Protein AF-0000000066037400 (afdb_homodimer)

Foldseek 3Di:
DAEEEEEFAPPLCLLLLVQLLLLLVLVVVFAEEEEELDQVQCSCLQFALHHADAQVNCCVVPNLVGDAPVRAWDAGHSRYIYGYLHAPDPPPDDSLVSSVVRVVSCVVNCVCVVSVGPYYYYYAYQQDCDHNSLVCLQVVVHQEYEYEAELALSGLVSVLVVLVSNLVSVVVDRYFYLAYEYEQPDPDHDVVLVVLSQVQFVYYYLAYQHDDVLSVVSVVSSHRSCVSPVPDPNSVRSSSSSVSSSPGPDGDSTRRDDPVRSVVSNVVVVVVVVVVVD/DAEEEEEFAPPLCLLLLVQLLLLLVLVVVFAEEEEELDQVQCSCLQFALHHADAQVNCCVVPNLVGDAPVRAWDAGHSRYIYGYQHAPDPPPDDSLVSSVVRVVSCVVNCVCVVSVGPYYYYYAYQQDCDHNSLVCLQVVVHQEYEYEAELDLSGLVSVLVVLVSNLVSVVVDRYFYLAYEYEQPDPDHDVVLVVLSQVQFVYYYLAYQHDDVLSVVSVVSSHRSCVSPVPDPNSVRSSSSSVSSSPGPDGHSTRRDDPVRSVVSNVVVVVVVVVVVD

Structure (mmCIF, N/CA/C/O backbone):
data_AF-0000000066037400-model_v1
#
loop_
_entity.id
_entity.type
_entity.pdbx_description
1 polymer 'Nitrogenase iron protein'
#
loop_
_atom_site.group_PDB
_atom_site.id
_atom_site.type_symbol
_atom_site.label_atom_id
_atom_site.label_alt_id
_atom_site.label_comp_id
_atom_site.label_asym_id
_atom_site.label_entity_id
_atom_site.label_seq_id
_atom_site.pdbx_PDB_ins_code
_atom_site.Cartn_x
_atom_site.Cartn_y
_atom_site.Cartn_z
_atom_site.occupancy
_atom_site.B_iso_or_equiv
_atom_site.auth_seq_id
_atom_site.auth_comp_id
_atom_site.auth_asym_id
_atom_site.auth_atom_id
_atom_site.pdbx_PDB_model_num
ATOM 1 N N . MET A 1 1 ? -11.914 22 20.422 1 89.69 1 MET A N 1
ATOM 2 C CA . MET A 1 1 ? -10.852 21.344 19.656 1 89.69 1 MET A CA 1
ATOM 3 C C . MET A 1 1 ? -11.422 20.25 18.766 1 89.69 1 MET A C 1
ATOM 5 O O . MET A 1 1 ? -12.07 19.328 19.25 1 89.69 1 MET A O 1
ATOM 9 N N . ARG A 1 2 ? -11.375 20.547 17.484 1 93.12 2 ARG A N 1
ATOM 10 C CA . ARG A 1 2 ? -11.828 19.594 16.484 1 93.12 2 ARG A CA 1
ATOM 11 C C . ARG A 1 2 ? -10.719 18.609 16.109 1 93.12 2 ARG A C 1
ATOM 13 O O . ARG A 1 2 ? -9.625 19.016 15.719 1 93.12 2 ARG A O 1
ATOM 20 N N . LYS A 1 3 ? -10.945 17.219 16.312 1 94.12 3 LYS A N 1
ATOM 21 C CA . LYS A 1 3 ? -9.961 16.203 15.945 1 94.12 3 LYS A CA 1
ATOM 22 C C . LYS A 1 3 ? -10.523 15.258 14.883 1 94.12 3 LYS A C 1
ATOM 24 O O . LYS A 1 3 ? -11.688 14.859 14.953 1 94.12 3 LYS A O 1
ATOM 29 N N . PHE A 1 4 ? -9.719 15.016 13.883 1 95 4 PHE A N 1
ATOM 30 C CA . PHE A 1 4 ? -10.156 13.984 12.953 1 95 4 PHE A CA 1
ATOM 31 C C . PHE A 1 4 ? -8.953 13.266 12.344 1 95 4 PHE A C 1
ATOM 33 O O . PHE A 1 4 ? -7.852 13.812 12.305 1 95 4 PHE A O 1
ATOM 40 N N . CYS A 1 5 ? -9.141 11.992 11.906 1 95.06 5 CYS A N 1
ATOM 41 C CA . CYS A 1 5 ? -8.133 11.141 11.273 1 95.06 5 CYS A CA 1
ATOM 42 C C . CYS A 1 5 ? -8.367 11.055 9.773 1 95.06 5 CYS A C 1
ATOM 44 O O . CYS A 1 5 ? -9.508 10.969 9.32 1 95.06 5 CYS A O 1
ATOM 46 N N . ILE A 1 6 ? -7.301 11.117 9.07 1 96.56 6 ILE A N 1
ATOM 47 C CA . ILE A 1 6 ? -7.328 10.875 7.633 1 96.56 6 ILE A CA 1
ATOM 48 C C . ILE A 1 6 ? -6.617 9.562 7.309 1 96.56 6 ILE A C 1
ATOM 50 O O . ILE A 1 6 ? -5.418 9.422 7.57 1 96.56 6 ILE A O 1
ATOM 54 N N . TYR A 1 7 ? -7.363 8.609 6.738 1 94.44 7 TYR A N 1
ATOM 55 C CA . TYR A 1 7 ? -6.836 7.312 6.336 1 94.44 7 TYR A CA 1
ATOM 56 C C . TYR A 1 7 ? -6.805 7.18 4.82 1 94.44 7 TYR A C 1
ATOM 58 O O . TYR A 1 7 ? -7.461 7.949 4.109 1 94.44 7 TYR A O 1
ATOM 66 N N . GLY A 1 8 ? -6.129 6.238 4.395 1 92.44 8 GLY A N 1
ATOM 67 C CA . GLY A 1 8 ? -6.055 5.906 2.98 1 92.44 8 GLY A CA 1
ATOM 68 C C . GLY A 1 8 ? -4.863 5.031 2.637 1 92.44 8 GLY A C 1
ATOM 69 O O . GLY A 1 8 ? -3.908 4.941 3.412 1 92.44 8 GLY A O 1
ATOM 70 N N . LYS A 1 9 ? -5.012 4.492 1.434 1 88.81 9 LYS A N 1
ATOM 71 C CA . LYS A 1 9 ? -3.904 3.672 0.945 1 88.81 9 LYS A CA 1
ATOM 72 C C . LYS A 1 9 ? -2.633 4.5 0.792 1 88.81 9 LYS A C 1
ATOM 74 O O . LYS A 1 9 ? -2.697 5.715 0.588 1 88.81 9 LYS A O 1
ATOM 79 N N . GLY A 1 10 ? -1.449 3.828 0.938 1 85.12 10 GLY A N 1
ATOM 80 C CA . GLY A 1 10 ? -0.196 4.523 0.701 1 85.12 10 GLY A CA 1
ATOM 81 C C . GLY A 1 10 ? -0.081 5.086 -0.705 1 85.12 10 GLY A C 1
ATOM 82 O O . GLY A 1 10 ? -0.42 4.406 -1.677 1 85.12 10 GLY A O 1
ATOM 83 N N . GLY A 1 11 ? 0.339 6.332 -0.817 1 83.94 11 GLY A N 1
ATOM 84 C CA . GLY A 1 11 ? 0.611 6.953 -2.104 1 83.94 11 GLY A CA 1
ATOM 85 C C . GLY A 1 11 ? -0.635 7.484 -2.785 1 83.94 11 GLY A C 1
ATOM 86 O O . GLY A 1 11 ? -0.588 7.887 -3.949 1 83.94 11 GLY A O 1
ATOM 87 N N . ILE A 1 12 ? -1.713 7.625 -2.115 1 88.69 12 ILE A N 1
ATOM 88 C CA . ILE A 1 12 ? -2.984 7.98 -2.738 1 88.69 12 ILE A CA 1
ATOM 89 C C . ILE A 1 12 ? -3.195 9.492 -2.664 1 88.69 12 ILE A C 1
ATOM 91 O O . ILE A 1 12 ? -4.152 10.016 -3.234 1 88.69 12 ILE A O 1
ATOM 95 N N . GLY A 1 13 ? -2.361 10.219 -1.893 1 90.88 13 GLY A N 1
ATOM 96 C CA . GLY A 1 13 ? -2.479 11.664 -1.777 1 90.88 13 GLY A CA 1
ATOM 97 C C . GLY A 1 13 ? -2.975 12.117 -0.417 1 90.88 13 GLY A C 1
ATOM 98 O O . GLY A 1 13 ? -3.471 13.234 -0.27 1 90.88 13 GLY A O 1
ATOM 99 N N . LYS A 1 14 ? -2.908 11.328 0.577 1 94.19 14 LYS A N 1
ATOM 100 C CA . LYS A 1 14 ? -3.357 11.664 1.926 1 94.19 14 LYS A CA 1
ATOM 101 C C . LYS A 1 14 ? -2.609 12.875 2.471 1 94.19 14 LYS A C 1
ATOM 103 O O . LYS A 1 14 ? -3.227 13.852 2.9 1 94.19 14 LYS A O 1
ATOM 108 N N . SER A 1 15 ? -1.272 12.789 2.424 1 95.75 15 SER A N 1
ATOM 109 C CA . SER A 1 15 ? -0.457 13.844 3.008 1 95.75 15 SER A CA 1
ATOM 110 C C . SER A 1 15 ? -0.645 15.164 2.26 1 95.75 15 SER A C 1
ATOM 112 O O . SER A 1 15 ? -0.615 16.234 2.865 1 95.75 15 SER A O 1
ATOM 114 N N . THR A 1 16 ? -0.806 15.047 0.949 1 95.12 16 THR A N 1
ATOM 115 C CA . THR A 1 16 ? -1.077 16.234 0.157 1 95.12 16 THR A CA 1
ATOM 116 C C . THR A 1 16 ? -2.379 16.906 0.603 1 95.12 16 THR A C 1
ATOM 118 O O . THR A 1 16 ? -2.424 18.109 0.812 1 95.12 16 THR A O 1
ATOM 121 N N . ASN A 1 17 ? -3.402 16.078 0.767 1 97.62 17 ASN A N 1
ATOM 122 C CA . ASN A 1 17 ? -4.684 16.609 1.224 1 97.62 17 ASN A CA 1
ATOM 123 C C . ASN A 1 17 ? -4.586 17.172 2.637 1 97.62 17 ASN A C 1
ATOM 125 O O . ASN A 1 17 ? -5.094 18.266 2.91 1 97.62 17 ASN A O 1
ATOM 129 N N . VAL A 1 18 ? -3.91 16.484 3.494 1 98.31 18 VAL A N 1
ATOM 130 C CA . VAL A 1 18 ? -3.766 16.891 4.887 1 98.31 18 VAL A CA 1
ATOM 131 C C . VAL A 1 18 ? -3.029 18.219 4.965 1 98.31 18 VAL A C 1
ATOM 133 O O . VAL A 1 18 ? -3.479 19.141 5.645 1 98.31 18 VAL A O 1
ATOM 136 N N . GLY A 1 19 ? -1.911 18.312 4.27 1 98.5 19 GLY A N 1
ATOM 137 C CA . GLY A 1 19 ? -1.144 19.547 4.273 1 98.5 19 GLY A CA 1
ATOM 138 C C . GLY A 1 19 ? -1.938 20.75 3.789 1 98.5 19 GLY A C 1
ATOM 139 O O . GLY A 1 19 ? -1.912 21.812 4.414 1 98.5 19 GLY A O 1
ATOM 140 N N . ASN A 1 20 ? -2.629 20.547 2.691 1 98.75 20 ASN A N 1
ATOM 141 C CA . ASN A 1 20 ? -3.381 21.656 2.113 1 98.75 20 ASN A CA 1
ATOM 142 C C . ASN A 1 20 ? -4.594 22.016 2.969 1 98.75 20 ASN A C 1
ATOM 144 O O . ASN A 1 20 ? -4.938 23.203 3.1 1 98.75 20 ASN A O 1
ATOM 148 N N . MET A 1 21 ? -5.27 21.062 3.572 1 98.69 21 MET A N 1
ATOM 149 C CA . MET A 1 21 ? -6.383 21.344 4.477 1 98.69 21 MET A CA 1
ATOM 150 C C . MET A 1 21 ? -5.902 22.109 5.703 1 98.69 21 MET A C 1
ATOM 152 O O . MET A 1 21 ? -6.543 23.062 6.129 1 98.69 21 MET A O 1
ATOM 156 N N . ALA A 1 22 ? -4.766 21.672 6.246 1 98.81 22 ALA A N 1
ATOM 157 C CA . ALA A 1 22 ? -4.195 22.359 7.402 1 98.81 22 ALA A CA 1
ATOM 158 C C . ALA A 1 22 ? -3.865 23.812 7.078 1 98.81 22 ALA A C 1
ATOM 160 O O . ALA A 1 22 ? -4.195 24.719 7.848 1 98.81 22 ALA A O 1
ATOM 161 N N . ALA A 1 23 ? -3.242 24 5.906 1 98.88 23 ALA A N 1
ATOM 162 C CA . ALA A 1 23 ? -2.896 25.344 5.465 1 98.88 23 ALA A CA 1
ATOM 163 C C . ALA A 1 23 ? -4.148 26.203 5.281 1 98.88 23 ALA A C 1
ATOM 165 O O . ALA A 1 23 ? -4.168 27.375 5.66 1 98.88 23 ALA A O 1
ATOM 166 N N . ALA A 1 24 ? -5.176 25.609 4.723 1 98.81 24 ALA A N 1
ATOM 167 C CA . ALA A 1 24 ? -6.426 26.328 4.484 1 98.81 24 ALA A CA 1
ATOM 168 C C . ALA A 1 24 ? -7.086 26.734 5.797 1 98.81 24 ALA A C 1
ATOM 170 O O . ALA A 1 24 ? -7.555 27.859 5.938 1 98.81 24 ALA A O 1
ATOM 171 N N . LEU A 1 25 ? -7.125 25.859 6.73 1 98.75 25 LEU A N 1
ATOM 172 C CA . LEU A 1 25 ? -7.73 26.141 8.031 1 98.75 25 LEU A CA 1
ATOM 173 C C . LEU A 1 25 ? -6.922 27.203 8.781 1 98.75 25 LEU A C 1
ATOM 175 O O . LEU A 1 25 ? -7.496 28.078 9.438 1 98.75 25 LEU A O 1
ATOM 179 N N . ALA A 1 26 ? -5.609 27.109 8.648 1 98.69 26 ALA A N 1
ATOM 180 C CA . ALA A 1 26 ? -4.754 28.125 9.258 1 98.69 26 ALA A CA 1
ATOM 181 C C . ALA A 1 26 ? -5.004 29.5 8.648 1 98.69 26 ALA A C 1
ATOM 183 O O . ALA A 1 26 ? -5.047 30.5 9.359 1 98.69 26 ALA A O 1
ATOM 184 N N . GLU A 1 27 ? -5.125 29.469 7.332 1 98.19 27 GLU A N 1
ATOM 185 C CA . GLU A 1 27 ? -5.449 30.703 6.625 1 98.19 27 GLU A CA 1
ATOM 186 C C . GLU A 1 27 ? -6.754 31.297 7.145 1 98.19 27 GLU A C 1
ATOM 188 O O . GLU A 1 27 ? -6.906 32.531 7.18 1 98.19 27 GLU A O 1
ATOM 193 N N . ASP A 1 28 ? -7.625 30.5 7.598 1 97.31 28 ASP A N 1
ATOM 194 C CA . ASP A 1 28 ? -8.922 30.922 8.117 1 97.31 28 ASP A CA 1
ATOM 195 C C . ASP A 1 28 ? -8.836 31.25 9.609 1 97.31 28 ASP A C 1
ATOM 197 O O . ASP A 1 28 ? -9.867 31.375 10.281 1 97.31 28 ASP A O 1
ATOM 201 N N . GLY A 1 29 ? -7.66 31.234 10.188 1 97.69 29 GLY A N 1
ATOM 202 C CA . GLY A 1 29 ? -7.434 31.719 11.539 1 97.69 29 GLY A CA 1
ATOM 203 C C . GLY A 1 29 ? -7.449 30.609 12.586 1 97.69 29 GLY A C 1
ATOM 204 O O . GLY A 1 29 ? -7.395 30.891 13.781 1 97.69 29 GLY A O 1
ATOM 205 N N . LYS A 1 30 ? -7.512 29.391 12.172 1 98.44 30 LYS A N 1
ATOM 206 C CA . LYS A 1 30 ? -7.52 28.297 13.125 1 98.44 30 LYS A CA 1
ATOM 207 C C . LYS A 1 30 ? -6.098 27.922 13.547 1 98.44 30 LYS A C 1
ATOM 209 O O . LYS A 1 30 ? -5.18 27.922 12.727 1 98.44 30 LYS A O 1
ATOM 214 N N . LYS A 1 31 ? -5.969 27.656 14.812 1 98.62 31 LYS A N 1
ATOM 215 C CA . LYS A 1 31 ? -4.738 27.031 15.289 1 98.62 31 LYS A CA 1
ATOM 216 C C . LYS A 1 31 ? -4.75 25.531 15.008 1 98.62 31 LYS A C 1
ATOM 218 O O . LYS A 1 31 ? -5.5 24.781 15.633 1 98.62 31 LYS A O 1
ATOM 223 N N . VAL A 1 32 ? -3.826 25.094 14.055 1 98.69 32 VAL A N 1
ATOM 224 C CA . VAL A 1 32 ? -3.906 23.719 13.555 1 98.69 32 VAL A CA 1
ATOM 225 C C . VAL A 1 32 ? -2.666 22.938 13.984 1 98.69 32 VAL A C 1
ATOM 227 O O . VAL A 1 32 ? -1.55 23.469 13.938 1 98.69 32 VAL A O 1
ATOM 230 N N . LEU A 1 33 ? -2.846 21.719 14.461 1 98.56 33 LEU A N 1
ATOM 231 C CA . LEU A 1 33 ? -1.784 20.734 14.703 1 98.56 33 LEU A CA 1
ATOM 232 C C . LEU A 1 33 ? -1.937 19.531 13.789 1 98.56 33 LEU A C 1
ATOM 234 O O . LEU A 1 33 ? -2.998 18.906 13.75 1 98.56 33 LEU A O 1
ATOM 238 N N . VAL A 1 34 ? -0.917 19.25 13 1 98.5 34 VAL A N 1
ATOM 239 C CA . VAL A 1 34 ? -0.883 18.062 12.164 1 98.5 34 VAL A CA 1
ATOM 240 C C . VAL A 1 34 ? 0.055 17.016 12.773 1 98.5 34 VAL A C 1
ATOM 242 O O . VAL A 1 34 ? 1.208 17.328 13.086 1 98.5 34 VAL A O 1
ATOM 245 N N . VAL A 1 35 ? -0.441 15.836 12.961 1 97.06 35 VAL A N 1
ATOM 246 C CA . VAL A 1 35 ? 0.357 14.719 13.445 1 97.06 35 VAL A CA 1
ATOM 247 C C . VAL A 1 35 ? 0.458 13.648 12.352 1 97.06 35 VAL A C 1
ATOM 249 O O . VAL A 1 35 ? -0.505 12.93 12.094 1 97.06 35 VAL A O 1
ATOM 252 N N . GLY A 1 36 ? 1.662 13.594 11.742 1 95.81 36 GLY A N 1
ATOM 253 C CA . GLY A 1 36 ? 1.919 12.539 10.773 1 95.81 36 GLY A CA 1
ATOM 254 C C . GLY A 1 36 ? 2.234 11.203 11.422 1 95.81 36 GLY A C 1
ATOM 255 O O . GLY A 1 36 ? 3.168 11.094 12.219 1 95.81 36 GLY A O 1
ATOM 256 N N . CYS A 1 37 ? 1.502 10.188 10.984 1 91.19 37 CYS A N 1
ATOM 257 C CA . CYS A 1 37 ? 1.67 8.867 11.586 1 91.19 37 CYS A CA 1
ATOM 258 C C . CYS A 1 37 ? 2.154 7.859 10.555 1 91.19 37 CYS A C 1
ATOM 260 O O . CYS A 1 37 ? 1.995 6.652 10.734 1 91.19 37 CYS A O 1
ATOM 262 N N . ASP A 1 38 ? 2.646 8.32 9.5 1 85.81 38 ASP A N 1
ATOM 263 C CA . ASP A 1 38 ? 3.291 7.477 8.492 1 85.81 38 ASP A CA 1
ATOM 264 C C . ASP A 1 38 ? 4.766 7.262 8.82 1 85.81 38 ASP A C 1
ATOM 266 O O . ASP A 1 38 ? 5.488 8.219 9.109 1 85.81 38 ASP A O 1
ATOM 270 N N . PRO A 1 39 ? 5.211 6.051 8.758 1 81.69 39 PRO A N 1
ATOM 271 C CA . PRO A 1 39 ? 6.609 5.754 9.078 1 81.69 39 PRO A CA 1
ATOM 272 C C . PRO A 1 39 ? 7.59 6.516 8.188 1 81.69 39 PRO A C 1
ATOM 274 O O . PRO A 1 39 ? 8.727 6.773 8.594 1 81.69 39 PRO A O 1
ATOM 277 N N . LYS A 1 40 ? 7.301 6.914 6.969 1 83.38 40 LYS A N 1
ATOM 278 C CA . LYS A 1 40 ? 8.156 7.676 6.062 1 83.38 40 LYS A CA 1
ATOM 279 C C . LYS A 1 40 ? 8.359 9.102 6.562 1 83.38 40 LYS A C 1
ATOM 281 O O . LYS A 1 40 ? 9.297 9.781 6.145 1 83.38 40 LYS A O 1
ATOM 286 N N . ALA A 1 41 ? 7.496 9.555 7.398 1 88.5 41 ALA A N 1
ATOM 287 C CA . ALA A 1 41 ? 7.598 10.875 8.023 1 88.5 41 ALA A CA 1
ATOM 288 C C . ALA A 1 41 ? 7.637 11.977 6.973 1 88.5 41 ALA A C 1
ATOM 290 O O . ALA A 1 41 ? 8.516 12.836 7 1 88.5 41 ALA A O 1
ATOM 291 N N . ASP A 1 42 ? 6.68 11.961 6.066 1 89.75 42 ASP A N 1
ATOM 292 C CA . ASP A 1 42 ? 6.648 12.992 5.035 1 89.75 42 ASP A CA 1
ATOM 293 C C . ASP A 1 42 ? 5.293 13.688 4.996 1 89.75 42 ASP A C 1
ATOM 295 O O . ASP A 1 42 ? 4.988 14.414 4.047 1 89.75 42 ASP A O 1
ATOM 299 N N . SER A 1 43 ? 4.477 13.539 6.02 1 95.62 43 SER A N 1
ATOM 300 C CA . SER A 1 43 ? 3.141 14.117 6.07 1 95.62 43 SER A CA 1
ATOM 301 C C . SER A 1 43 ? 3.201 15.641 6.113 1 95.62 43 SER A C 1
ATOM 303 O O . SER A 1 43 ? 2.324 16.312 5.57 1 95.62 43 SER A O 1
ATOM 305 N N . THR A 1 44 ? 4.246 16.188 6.762 1 98 44 THR A N 1
ATOM 306 C CA . THR A 1 44 ? 4.273 17.625 7.008 1 98 44 THR A CA 1
ATOM 307 C C . THR A 1 44 ? 5.32 18.312 6.129 1 98 44 THR A C 1
ATOM 309 O O . THR A 1 44 ? 5.625 19.484 6.316 1 98 44 THR A O 1
ATOM 312 N N . ARG A 1 45 ? 5.875 17.594 5.164 1 95.69 45 ARG A N 1
ATOM 313 C CA . ARG A 1 45 ? 6.984 18.094 4.355 1 95.69 45 ARG A CA 1
ATOM 314 C C . ARG A 1 45 ? 6.609 19.375 3.633 1 95.69 45 ARG A C 1
ATOM 316 O O . ARG A 1 45 ? 7.426 20.297 3.514 1 95.69 45 ARG A O 1
ATOM 323 N N . THR A 1 46 ? 5.398 19.453 3.143 1 97.25 46 THR A N 1
ATOM 324 C CA . THR A 1 46 ? 4.996 20.625 2.367 1 97.25 46 THR A CA 1
ATOM 325 C C . THR A 1 46 ? 4.68 21.797 3.285 1 97.25 46 THR A C 1
ATOM 327 O O . THR A 1 46 ? 4.684 22.953 2.848 1 97.25 46 THR A O 1
ATOM 330 N N . LEU A 1 47 ? 4.355 21.516 4.531 1 98.69 47 LEU A N 1
ATOM 331 C CA . LEU A 1 47 ? 4.129 22.578 5.504 1 98.69 47 LEU A CA 1
ATOM 332 C C . LEU A 1 47 ? 5.453 23.094 6.051 1 98.69 47 LEU A C 1
ATOM 334 O O . LEU A 1 47 ? 5.59 24.297 6.32 1 98.69 47 LEU A O 1
ATOM 338 N N . MET A 1 48 ? 6.434 22.219 6.125 1 98.31 48 MET A N 1
ATOM 339 C CA . MET A 1 48 ? 7.695 22.516 6.797 1 98.31 48 MET A CA 1
ATOM 340 C C . MET A 1 48 ? 8.781 22.859 5.781 1 98.31 48 MET A C 1
ATOM 342 O O . MET A 1 48 ? 9.883 23.266 6.156 1 98.31 48 MET A O 1
ATOM 346 N N . HIS A 1 49 ? 8.516 22.719 4.465 1 97 49 HIS A N 1
ATOM 347 C CA . HIS A 1 49 ? 9.461 22.922 3.371 1 97 49 HIS A CA 1
ATOM 348 C C . HIS A 1 49 ? 10.656 21.984 3.48 1 97 49 HIS A C 1
ATOM 350 O O . HIS A 1 49 ? 11.781 22.359 3.15 1 97 49 HIS A O 1
ATOM 356 N N . GLY A 1 50 ? 10.391 20.844 4.145 1 92.69 50 GLY A N 1
ATOM 357 C CA . GLY A 1 50 ? 11.43 19.859 4.348 1 92.69 50 GLY A CA 1
ATOM 358 C C . GLY A 1 50 ? 11.094 18.859 5.438 1 92.69 50 GLY A C 1
ATOM 359 O O . GLY A 1 50 ? 9.945 18.766 5.879 1 92.69 50 GLY A O 1
ATOM 360 N N . LYS A 1 51 ? 12.062 18.078 5.836 1 92.44 51 LYS A N 1
ATOM 361 C CA . LYS A 1 51 ? 11.859 17.047 6.855 1 92.44 51 LYS A CA 1
ATOM 362 C C . LYS A 1 51 ? 12.078 17.609 8.258 1 92.44 51 LYS A C 1
ATOM 364 O O . LYS A 1 51 ? 12.82 18.578 8.43 1 92.44 51 LYS A O 1
ATOM 369 N N . ILE A 1 52 ? 11.445 17.062 9.195 1 95 52 ILE A N 1
ATOM 370 C CA . ILE A 1 52 ? 11.641 17.422 10.594 1 95 52 ILE A CA 1
ATOM 371 C C . ILE A 1 52 ? 11.992 16.172 11.398 1 95 52 ILE A C 1
ATOM 373 O O . ILE A 1 52 ? 11.789 15.047 10.938 1 95 52 ILE A O 1
ATOM 377 N N . ASN A 1 53 ? 12.508 16.406 12.586 1 94.56 53 ASN A N 1
ATOM 378 C CA . ASN A 1 53 ? 12.773 15.273 13.477 1 94.56 53 ASN A CA 1
ATOM 379 C C . ASN A 1 53 ? 11.484 14.602 13.93 1 94.56 53 ASN A C 1
ATOM 381 O O . ASN A 1 53 ? 10.492 15.281 14.203 1 94.56 53 ASN A O 1
ATOM 385 N N . THR A 1 54 ? 11.602 13.281 14.016 1 95.69 54 THR A N 1
ATOM 386 C CA . THR A 1 54 ? 10.406 12.539 14.398 1 95.69 54 THR A CA 1
ATOM 387 C C . THR A 1 54 ? 10.391 12.273 15.898 1 95.69 54 THR A C 1
ATOM 389 O O . THR A 1 54 ? 11.43 12.352 16.562 1 95.69 54 THR A O 1
ATOM 392 N N . VAL A 1 55 ? 9.25 11.961 16.406 1 96 55 VAL A N 1
ATOM 393 C CA . VAL A 1 55 ? 9.086 11.617 17.812 1 96 55 VAL A CA 1
ATOM 394 C C . VAL A 1 55 ? 9.953 10.406 18.141 1 96 55 VAL A C 1
ATOM 396 O O . VAL A 1 55 ? 10.672 10.406 19.156 1 96 55 VAL A O 1
ATOM 399 N N . LEU A 1 56 ? 9.945 9.414 17.328 1 91.94 56 LEU A N 1
ATOM 400 C CA . LEU A 1 56 ? 10.656 8.172 17.609 1 91.94 56 LEU A CA 1
ATOM 401 C C . LEU A 1 56 ? 12.164 8.375 17.516 1 91.94 56 LEU A C 1
ATOM 403 O O . LEU A 1 56 ? 12.93 7.754 18.266 1 91.94 56 LEU A O 1
ATOM 407 N N . ASP A 1 57 ? 12.586 9.164 16.547 1 91.06 57 ASP A N 1
ATOM 408 C CA . ASP A 1 57 ? 14 9.5 16.469 1 91.06 57 ASP A CA 1
ATOM 409 C C . ASP A 1 57 ? 14.453 10.227 17.734 1 91.06 57 ASP A C 1
ATOM 411 O O . ASP A 1 57 ? 15.516 9.93 18.297 1 91.06 57 ASP A O 1
ATOM 415 N N . THR A 1 58 ? 13.688 11.172 18.156 1 94.38 58 THR A N 1
ATOM 416 C CA . THR A 1 58 ? 14 11.93 19.359 1 94.38 58 THR A CA 1
ATOM 417 C C . THR A 1 58 ? 13.977 11.023 20.594 1 94.38 58 THR A C 1
ATOM 419 O O . THR A 1 58 ? 14.812 11.156 21.484 1 94.38 58 THR A O 1
ATOM 422 N N . PHE A 1 59 ? 13 10.141 20.578 1 92.44 59 PHE A N 1
ATOM 423 C CA . PHE A 1 59 ? 12.883 9.148 21.641 1 92.44 59 PHE A CA 1
ATOM 424 C C . PHE A 1 59 ? 14.172 8.344 21.766 1 92.44 59 PHE A C 1
ATOM 426 O O . PHE A 1 59 ? 14.672 8.133 22.875 1 92.44 59 PHE A O 1
ATOM 433 N N . ARG A 1 60 ? 14.727 7.914 20.703 1 89.06 60 ARG A N 1
ATOM 434 C CA . ARG A 1 60 ? 15.938 7.102 20.672 1 89.06 60 ARG A CA 1
ATOM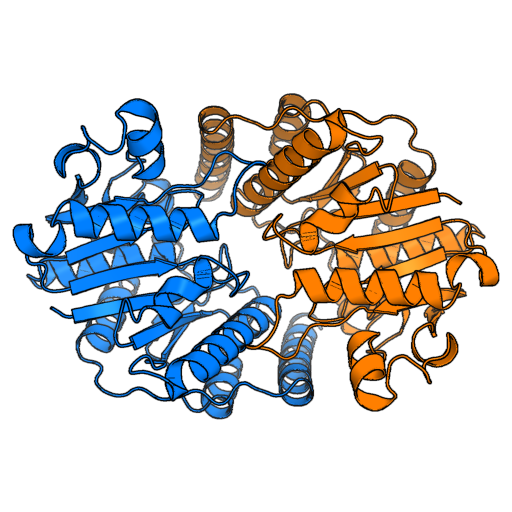 435 C C . ARG A 1 60 ? 17.156 7.938 21.031 1 89.06 60 ARG A C 1
ATOM 437 O O . ARG A 1 60 ? 18.047 7.477 21.75 1 89.06 60 ARG A O 1
ATOM 444 N N . ASP A 1 61 ? 17.234 9.148 20.531 1 92.62 61 ASP A N 1
ATOM 445 C CA . ASP A 1 61 ? 18.422 10 20.672 1 92.62 61 ASP A CA 1
ATOM 446 C C . ASP A 1 61 ? 18.516 10.57 22.094 1 92.62 61 ASP A C 1
ATOM 448 O O . ASP A 1 61 ? 19.594 10.594 22.688 1 92.62 61 ASP A O 1
ATOM 452 N N . LYS A 1 62 ? 17.359 11.008 22.641 1 94.06 62 LYS A N 1
ATOM 453 C CA . LYS A 1 62 ? 17.375 11.75 23.891 1 94.06 62 LYS A CA 1
ATOM 454 C C . LYS A 1 62 ? 16.859 10.891 25.047 1 94.06 62 LYS A C 1
ATOM 456 O O . LYS A 1 62 ? 17.203 11.133 26.203 1 94.06 62 LYS A O 1
ATOM 461 N N . GLY A 1 63 ? 16.062 9.867 24.734 1 92.62 63 GLY A N 1
ATOM 462 C CA . GLY A 1 63 ? 15.352 9.109 25.766 1 92.62 63 GLY A CA 1
ATOM 463 C C . GLY A 1 63 ? 14.047 9.75 26.188 1 92.62 63 GLY A C 1
ATOM 464 O O . GLY A 1 63 ? 13.914 10.977 26.188 1 92.62 63 GLY A O 1
ATOM 465 N N . PRO A 1 64 ? 13.125 8.969 26.594 1 89.81 64 PRO A N 1
ATOM 466 C CA . PRO A 1 64 ? 11.781 9.461 26.906 1 89.81 64 PRO A CA 1
ATOM 467 C C . PRO A 1 64 ? 11.773 10.469 28.062 1 89.81 64 PRO A C 1
ATOM 469 O O . PRO A 1 64 ? 10.93 11.359 28.094 1 89.81 64 PRO A O 1
ATOM 472 N N . GLU A 1 65 ? 12.719 10.43 28.953 1 92.81 65 GLU A N 1
ATOM 473 C CA . GLU A 1 65 ? 12.727 11.266 30.156 1 92.81 65 GLU A CA 1
ATOM 474 C C . GLU A 1 65 ? 13.234 12.672 29.844 1 92.81 65 GLU A C 1
ATOM 476 O O . GLU A 1 65 ? 12.961 13.617 30.578 1 92.81 65 GLU A O 1
ATOM 481 N N . TYR A 1 66 ? 13.875 12.797 28.719 1 94.56 66 TYR A N 1
ATOM 482 C CA . TYR A 1 66 ? 14.531 14.07 28.453 1 94.56 66 TYR A CA 1
ATOM 483 C C . TYR A 1 66 ? 13.859 14.789 27.281 1 94.56 66 TYR A C 1
ATOM 485 O O . TYR A 1 66 ? 14.211 15.922 26.953 1 94.56 66 TYR A O 1
ATOM 493 N N . MET A 1 67 ? 12.883 14.227 26.672 1 95.56 67 MET A N 1
ATOM 494 C CA . MET A 1 67 ? 12.188 14.82 25.531 1 95.56 67 MET A CA 1
ATOM 495 C C . MET A 1 67 ? 11.344 16.016 25.969 1 95.56 67 MET A C 1
ATOM 497 O O . MET A 1 67 ? 10.719 15.984 27.031 1 95.56 67 MET A O 1
ATOM 501 N N . LYS A 1 68 ? 11.398 17.047 25.172 1 96.44 68 LYS A N 1
ATOM 502 C CA . LYS A 1 68 ? 10.562 18.234 25.344 1 96.44 68 LYS A CA 1
ATOM 503 C C . LYS A 1 68 ? 9.703 18.484 24.125 1 96.44 68 LYS A C 1
ATOM 505 O O . LYS A 1 68 ? 9.969 17.953 23.047 1 96.44 68 LYS A O 1
ATOM 510 N N . ILE A 1 69 ? 8.711 19.297 24.25 1 97 69 ILE A N 1
ATOM 511 C CA . ILE A 1 69 ? 7.781 19.625 23.172 1 97 69 ILE A CA 1
ATOM 512 C C . ILE A 1 69 ? 8.531 20.25 22 1 97 69 ILE A C 1
ATOM 514 O O . ILE A 1 69 ? 8.273 19.922 20.844 1 97 69 ILE A O 1
ATOM 518 N N . GLU A 1 70 ? 9.578 21.047 22.297 1 96.75 70 GLU A N 1
ATOM 519 C CA . GLU A 1 70 ? 10.32 21.766 21.266 1 96.75 70 GLU A CA 1
ATOM 520 C C . GLU A 1 70 ? 11.164 20.828 20.422 1 96.75 70 GLU A C 1
ATOM 522 O O . GLU A 1 70 ? 11.633 21.203 19.344 1 96.75 70 GLU A O 1
ATOM 527 N N . ASP A 1 71 ? 11.289 19.609 20.953 1 97.19 71 ASP A N 1
ATOM 528 C CA . ASP A 1 71 ? 12.094 18.625 20.234 1 97.19 71 ASP A CA 1
ATOM 529 C C . ASP A 1 71 ? 11.281 17.969 19.125 1 97.19 71 ASP A C 1
ATOM 531 O O . ASP A 1 71 ? 11.852 17.359 18.203 1 97.19 71 ASP A O 1
ATOM 535 N N . ILE A 1 72 ? 9.906 18.078 19.188 1 97.19 72 ILE A N 1
ATOM 536 C CA . ILE A 1 72 ? 9.133 17.219 18.297 1 97.19 72 ILE A CA 1
ATOM 537 C C . ILE A 1 72 ? 8 18.016 17.656 1 97.19 72 ILE A C 1
ATOM 539 O O . ILE A 1 72 ? 7.344 17.531 16.719 1 97.19 72 ILE A O 1
ATOM 543 N N . VAL A 1 73 ? 7.711 19.219 18.156 1 98.31 73 VAL A N 1
ATOM 544 C CA . VAL A 1 73 ? 6.676 20.078 17.578 1 98.31 73 VAL A CA 1
ATOM 545 C C . VAL A 1 73 ? 7.316 21.266 16.875 1 98.31 73 VAL A C 1
ATOM 547 O O . VAL A 1 73 ? 8.07 22.031 17.484 1 98.31 73 VAL A O 1
ATOM 550 N N . TYR A 1 74 ? 6.992 21.422 15.656 1 98.44 74 TYR A N 1
ATOM 551 C CA . TYR A 1 74 ? 7.574 22.484 14.844 1 98.44 74 TYR A CA 1
ATOM 552 C C . TYR A 1 74 ? 6.488 23.359 14.227 1 98.44 74 TYR A C 1
ATOM 554 O O . TYR A 1 74 ? 5.391 22.875 13.938 1 98.44 74 TYR A O 1
ATOM 562 N N . GLU A 1 75 ? 6.793 24.594 14.047 1 98.44 75 GLU A N 1
ATOM 563 C CA . GLU A 1 75 ? 5.867 25.516 13.391 1 98.44 75 GLU A CA 1
ATOM 564 C C . GLU A 1 75 ? 6.195 25.656 11.906 1 98.44 75 GLU A C 1
ATOM 566 O O . GLU A 1 75 ? 7.328 25.984 11.547 1 98.44 75 GLU A O 1
ATOM 571 N N . GLY A 1 76 ? 5.227 25.344 11.086 1 98.38 76 GLY A N 1
ATOM 572 C CA . GLY A 1 76 ? 5.418 25.422 9.648 1 98.38 76 GLY A CA 1
ATOM 573 C C . GLY A 1 76 ? 4.656 26.562 9.008 1 98.38 76 GLY A C 1
ATOM 574 O O . GLY A 1 76 ? 4.484 27.625 9.617 1 98.38 76 GLY A O 1
ATOM 575 N N . PHE A 1 77 ? 4.297 26.453 7.754 1 98.38 77 PHE A N 1
ATOM 576 C CA . PHE A 1 77 ? 3.635 27.469 6.945 1 98.38 77 PHE A CA 1
ATOM 577 C C . PHE A 1 77 ? 2.381 27.984 7.641 1 98.38 77 PHE A C 1
ATOM 579 O O . PHE A 1 77 ? 1.577 27.188 8.148 1 98.38 77 PHE A O 1
ATOM 586 N N . ASN A 1 78 ? 2.252 29.266 7.746 1 97.75 78 ASN A N 1
ATOM 587 C CA . ASN A 1 78 ? 1.099 29.969 8.289 1 97.75 78 ASN A CA 1
ATOM 588 C C . ASN A 1 78 ? 0.804 29.547 9.727 1 97.75 78 ASN A C 1
ATOM 590 O O . ASN A 1 78 ? -0.357 29.484 10.133 1 97.75 78 ASN A O 1
ATOM 594 N N . GLY A 1 79 ? 1.813 29.062 10.461 1 98.12 79 GLY A N 1
ATOM 595 C CA . GLY A 1 79 ? 1.685 28.797 11.883 1 98.12 79 GLY A CA 1
ATOM 596 C C . GLY A 1 79 ? 1.153 27.406 12.18 1 98.12 79 GLY A C 1
ATOM 597 O O . GLY A 1 79 ? 0.805 27.109 13.32 1 98.12 79 GLY A O 1
ATOM 598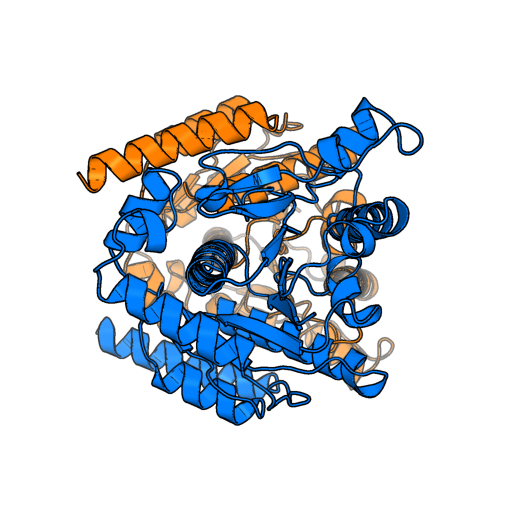 N N . VAL A 1 80 ? 1.032 26.531 11.195 1 98.81 80 VAL A N 1
ATOM 599 C CA . VAL A 1 80 ? 0.577 25.172 11.43 1 98.81 80 VAL A CA 1
ATOM 600 C C . VAL A 1 80 ? 1.627 24.406 12.234 1 98.81 80 VAL A C 1
ATOM 602 O O . VAL A 1 80 ? 2.809 24.406 11.883 1 98.81 80 VAL A O 1
ATOM 605 N N . TYR A 1 81 ? 1.207 23.875 13.344 1 98.81 81 TYR A N 1
ATOM 606 C CA . TYR A 1 81 ? 2.109 23.031 14.117 1 98.81 81 TYR A CA 1
ATOM 607 C C . TYR A 1 81 ? 2.203 21.641 13.516 1 98.81 81 TYR A C 1
ATOM 609 O O . TYR A 1 81 ? 1.196 21.062 13.078 1 98.81 81 TYR A O 1
ATOM 617 N N . CYS A 1 82 ? 3.428 21.109 13.461 1 98.75 82 CYS A N 1
ATOM 618 C CA . CYS A 1 82 ? 3.691 19.859 12.758 1 98.75 82 CYS A CA 1
ATOM 619 C C . CYS A 1 82 ? 4.449 18.891 13.656 1 98.75 82 CYS A C 1
ATOM 621 O O . CYS A 1 82 ? 5.418 19.266 14.312 1 98.75 82 CYS A O 1
ATOM 623 N N . VAL A 1 83 ? 4.012 17.688 13.68 1 98.31 83 VAL A N 1
ATOM 624 C CA . VAL A 1 83 ? 4.66 16.562 14.352 1 98.31 83 VAL A CA 1
ATOM 625 C C . VAL A 1 83 ? 4.734 15.367 13.414 1 98.31 83 VAL A C 1
ATOM 627 O O . VAL A 1 83 ? 3.814 15.133 12.625 1 98.31 83 VAL A O 1
ATOM 630 N N . GLU A 1 84 ? 5.801 14.648 13.438 1 97.06 84 GLU A N 1
ATOM 631 C CA . GLU A 1 84 ? 5.938 13.375 12.742 1 97.06 84 GLU A CA 1
ATOM 632 C C . GLU A 1 84 ? 6.266 12.242 13.711 1 97.06 84 GLU A C 1
ATOM 634 O O . GLU A 1 84 ? 7.188 12.367 14.523 1 97.06 84 GLU A O 1
ATOM 639 N N . SER A 1 85 ? 5.484 11.219 13.594 1 93.25 85 SER A N 1
ATOM 640 C CA . SER A 1 85 ? 5.738 10.078 14.477 1 93.25 85 SER A CA 1
ATOM 641 C C . SER A 1 85 ? 7.059 9.398 14.125 1 93.25 85 SER A C 1
ATOM 643 O O . SER A 1 85 ? 7.863 9.109 15.016 1 93.25 85 SER A O 1
ATOM 645 N N . GLY A 1 86 ? 7.258 9.211 12.828 1 87.44 86 GLY A N 1
ATOM 646 C CA . GLY A 1 86 ? 8.367 8.391 12.367 1 87.44 86 GLY A CA 1
ATOM 647 C C . GLY A 1 86 ? 8.07 6.902 12.438 1 87.44 86 GLY A C 1
ATOM 648 O O . GLY A 1 86 ? 6.918 6.5 12.609 1 87.44 86 GLY A O 1
ATOM 649 N N . GLY A 1 87 ? 9.055 6.129 12.148 1 78.12 87 GLY A N 1
ATOM 650 C CA . GLY A 1 87 ? 8.922 4.684 12.164 1 78.12 87 GLY A CA 1
ATOM 651 C C . GLY A 1 87 ? 10.008 3.99 12.969 1 78.12 87 GLY A C 1
ATOM 652 O O . GLY A 1 87 ? 11.023 4.602 13.297 1 78.12 87 GLY A O 1
ATOM 653 N N . PRO A 1 88 ? 9.586 2.75 13.477 1 67.5 88 PRO A N 1
ATOM 654 C CA . PRO A 1 88 ? 10.625 1.988 14.164 1 67.5 88 PRO A CA 1
ATOM 655 C C . PRO A 1 88 ? 11.812 1.661 13.266 1 67.5 88 PRO A C 1
ATOM 657 O O . PRO A 1 88 ? 11.766 1.906 12.055 1 67.5 88 PRO A O 1
ATOM 660 N N . GLU A 1 89 ? 12.789 1.38 14 1 60.88 89 GLU A N 1
ATOM 661 C CA . GLU A 1 89 ? 13.875 0.841 13.188 1 60.88 89 GLU A CA 1
ATOM 662 C C . GLU A 1 89 ? 13.391 -0.31 12.305 1 60.88 89 GLU A C 1
ATOM 664 O O . GLU A 1 89 ? 12.656 -1.181 12.773 1 60.88 89 GLU A O 1
ATOM 669 N N . PRO A 1 90 ? 13.594 -0.059 10.961 1 53.03 90 PRO A N 1
ATOM 670 C CA . PRO A 1 90 ? 13.148 -1.118 10.055 1 53.03 90 PRO A CA 1
ATOM 671 C C . PRO A 1 90 ? 13.57 -2.51 10.523 1 53.03 90 PRO A C 1
ATOM 673 O O . PRO A 1 90 ? 14.68 -2.688 11.023 1 53.03 90 PRO A O 1
ATOM 676 N N . GLY A 1 91 ? 12.758 -3.561 10.469 1 50.41 91 GLY A N 1
ATOM 677 C CA . GLY A 1 91 ? 13.062 -4.93 10.852 1 50.41 91 GLY A CA 1
ATOM 678 C C . GLY A 1 91 ? 12.727 -5.234 12.297 1 50.41 91 GLY A C 1
ATOM 679 O O . GLY A 1 91 ? 12.695 -6.398 12.703 1 50.41 91 GLY A O 1
ATOM 680 N N . VAL A 1 92 ? 12.703 -4.34 13.156 1 52.38 92 VAL A N 1
ATOM 681 C CA . VAL A 1 92 ? 12.555 -4.648 14.57 1 52.38 92 VAL A CA 1
ATOM 682 C C . VAL A 1 92 ? 11.172 -4.234 15.055 1 52.38 92 VAL A C 1
ATOM 684 O O . VAL A 1 92 ? 10.617 -4.844 15.977 1 52.38 92 VAL A O 1
ATOM 687 N N . GLY A 1 93 ? 10.625 -3.461 14.227 1 57.91 93 GLY A N 1
ATOM 688 C CA . GLY A 1 93 ? 9.461 -2.893 14.898 1 57.91 93 GLY A CA 1
ATOM 689 C C . GLY A 1 93 ? 8.219 -2.898 14.031 1 57.91 93 GLY A C 1
ATOM 690 O O . GLY A 1 93 ? 8.258 -3.33 12.875 1 57.91 93 GLY A O 1
ATOM 691 N N . CYS A 1 94 ? 7.141 -2.965 14.727 1 66.25 94 CYS A N 1
ATOM 692 C CA . CYS A 1 94 ? 5.82 -2.803 14.125 1 66.25 94 CYS A CA 1
ATOM 693 C C . CYS A 1 94 ? 5.465 -1.328 13.984 1 66.25 94 CYS A C 1
ATOM 695 O O . CYS A 1 94 ? 5.398 -0.602 14.977 1 66.25 94 CYS A O 1
ATOM 697 N N . ALA A 1 95 ? 5.473 -0.785 12.695 1 70.5 95 ALA A N 1
ATOM 698 C CA . ALA A 1 95 ? 5.164 0.613 12.406 1 70.5 95 ALA A CA 1
ATOM 699 C C . ALA A 1 95 ? 3.938 1.073 13.195 1 70.5 95 ALA A C 1
ATOM 701 O O . ALA A 1 95 ? 3.9 2.199 13.695 1 70.5 95 ALA A O 1
ATOM 702 N N . GLY A 1 96 ? 3.033 0.188 13.422 1 74.31 96 GLY A N 1
ATOM 703 C CA . GLY A 1 96 ? 1.831 0.515 14.172 1 74.31 96 GLY A CA 1
ATOM 704 C C . GLY A 1 96 ? 2.105 0.818 15.633 1 74.31 96 GLY A C 1
ATOM 705 O O . GLY A 1 96 ? 1.542 1.761 16.188 1 74.31 96 GLY A O 1
ATOM 706 N N . ARG A 1 97 ? 3.01 0.095 16.234 1 76.44 97 ARG A N 1
ATOM 707 C CA . ARG A 1 97 ? 3.395 0.35 17.609 1 76.44 97 ARG A CA 1
ATOM 708 C C . ARG A 1 97 ? 4.121 1.684 17.75 1 76.44 97 ARG A C 1
ATOM 710 O O . ARG A 1 97 ? 4.031 2.346 18.781 1 76.44 97 ARG A O 1
ATOM 717 N N . GLY A 1 98 ? 4.883 1.958 16.734 1 81.62 98 GLY A N 1
ATOM 718 C CA . GLY A 1 98 ? 5.527 3.262 16.703 1 81.62 98 GLY A CA 1
ATOM 719 C C . GLY A 1 98 ? 4.547 4.414 16.812 1 81.62 98 GLY A C 1
ATOM 720 O O . GLY A 1 98 ? 4.812 5.398 17.5 1 81.62 98 GLY A O 1
ATOM 721 N N . VAL A 1 99 ? 3.42 4.273 16.141 1 84.19 99 VAL A N 1
ATOM 722 C CA . VAL A 1 99 ? 2.387 5.305 16.188 1 84.19 99 VAL A CA 1
ATOM 723 C C . VAL A 1 99 ? 1.848 5.426 17.609 1 84.19 99 VAL A C 1
ATOM 725 O O . VAL A 1 99 ? 1.644 6.535 18.109 1 84.19 99 VAL A O 1
ATOM 728 N N . ILE A 1 100 ? 1.68 4.309 18.281 1 86.31 100 ILE A N 1
ATOM 729 C CA . ILE A 1 100 ? 1.195 4.301 19.656 1 86.31 100 ILE A CA 1
ATOM 730 C C . ILE A 1 100 ? 2.176 5.055 20.562 1 86.31 100 ILE A C 1
ATOM 732 O O . ILE A 1 100 ? 1.773 5.934 21.328 1 86.31 100 ILE A O 1
ATOM 736 N N . THR A 1 101 ? 3.379 4.73 20.391 1 87.25 101 THR A N 1
ATOM 737 C CA . THR A 1 101 ? 4.418 5.359 21.188 1 87.25 101 THR A CA 1
ATOM 738 C C . THR A 1 101 ? 4.441 6.867 20.953 1 87.25 101 THR A C 1
ATOM 740 O O . THR A 1 101 ? 4.551 7.648 21.906 1 87.25 101 THR A O 1
ATOM 743 N N . ALA A 1 102 ? 4.375 7.27 19.734 1 90.56 102 ALA A N 1
ATOM 744 C CA . ALA A 1 102 ? 4.406 8.688 19.406 1 90.56 102 ALA A CA 1
ATOM 745 C C . ALA A 1 102 ? 3.23 9.43 20.031 1 90.56 102 ALA A C 1
ATOM 747 O O . ALA A 1 102 ? 3.406 10.5 20.625 1 90.56 102 ALA A O 1
ATOM 748 N N . VAL A 1 103 ? 2.035 8.867 19.938 1 90.81 103 VAL A N 1
ATOM 749 C CA . VAL A 1 103 ? 0.838 9.5 20.484 1 90.81 103 VAL A CA 1
ATOM 750 C C . VAL A 1 103 ? 0.92 9.555 22 1 90.81 103 VAL A C 1
ATOM 752 O O . VAL A 1 103 ? 0.554 10.555 22.609 1 90.81 103 VAL A O 1
ATOM 755 N N . ASP A 1 104 ? 1.396 8.469 22.578 1 92.12 104 ASP A N 1
ATOM 756 C CA . ASP A 1 104 ? 1.581 8.438 24.016 1 92.12 104 ASP A CA 1
ATOM 757 C C . ASP A 1 104 ? 2.553 9.531 24.469 1 92.12 104 ASP A C 1
ATOM 759 O O . ASP A 1 104 ? 2.35 10.156 25.516 1 92.12 104 ASP A O 1
ATOM 763 N N . MET A 1 105 ? 3.547 9.727 23.734 1 93.75 105 MET A N 1
ATOM 764 C CA . MET A 1 105 ? 4.535 10.742 24.078 1 93.75 105 MET A CA 1
ATOM 765 C C . MET A 1 105 ? 3.941 12.141 23.969 1 93.75 105 MET A C 1
ATOM 767 O O . MET A 1 105 ? 4.25 13.016 24.781 1 93.75 105 MET A O 1
ATOM 771 N N . LEU A 1 106 ? 3.143 12.391 22.953 1 94.88 106 LEU A N 1
ATOM 772 C CA . LEU A 1 106 ? 2.475 13.68 22.828 1 94.88 106 LEU A CA 1
ATOM 773 C C . LEU A 1 106 ? 1.603 13.961 24.047 1 94.88 106 LEU A C 1
ATOM 775 O O . LEU A 1 106 ? 1.588 15.086 24.562 1 94.88 106 LEU A O 1
ATOM 779 N N . ASP A 1 107 ? 0.921 12.945 24.531 1 94 107 ASP A N 1
ATOM 780 C CA . ASP A 1 107 ? 0.068 13.07 25.703 1 94 107 ASP A CA 1
ATOM 781 C C . ASP A 1 107 ? 0.898 13.336 26.953 1 94 107 ASP A C 1
ATOM 783 O O . ASP A 1 107 ? 0.574 14.227 27.75 1 94 107 ASP A O 1
ATOM 787 N N . ARG A 1 108 ? 1.874 12.578 27.062 1 94.56 108 ARG A N 1
ATOM 788 C CA . ARG A 1 108 ? 2.736 12.688 28.234 1 94.56 108 ARG A CA 1
ATOM 789 C C . ARG A 1 108 ? 3.352 14.086 28.344 1 94.56 108 ARG A C 1
ATOM 791 O O . ARG A 1 108 ? 3.469 14.641 29.422 1 94.56 108 ARG A O 1
ATOM 798 N N . LEU A 1 109 ? 3.73 14.625 27.234 1 96.31 109 LEU A N 1
ATOM 799 C CA . LEU A 1 109 ? 4.387 15.93 27.203 1 96.31 109 LEU A CA 1
ATOM 800 C C . LEU A 1 109 ? 3.361 17.062 27.312 1 96.31 109 LEU A C 1
ATOM 802 O O . LEU A 1 109 ? 3.73 18.234 27.422 1 96.31 109 LEU A O 1
ATOM 806 N N . GLY A 1 110 ? 2.096 16.719 27.203 1 95.88 110 GLY A N 1
ATOM 807 C CA . GLY A 1 110 ? 1.037 17.719 27.312 1 95.88 110 GLY A CA 1
ATOM 808 C C . GLY A 1 110 ? 0.943 18.625 26.094 1 95.88 110 GLY A C 1
ATOM 809 O O . GLY A 1 110 ? 0.665 19.812 26.234 1 95.88 110 GLY A O 1
ATOM 810 N N . VAL A 1 111 ? 1.209 18.125 24.969 1 96.12 111 VAL A N 1
ATOM 811 C CA . VAL A 1 111 ? 1.252 18.922 23.734 1 96.12 111 VAL A CA 1
ATOM 812 C C . VAL A 1 111 ? -0.11 19.562 23.484 1 96.12 111 VAL A C 1
ATOM 814 O O . VAL A 1 111 ? -0.193 20.75 23.172 1 96.12 111 VAL A O 1
ATOM 817 N N . TYR A 1 112 ? -1.157 18.859 23.672 1 95.5 112 TYR A N 1
ATOM 818 C CA . TYR A 1 112 ? -2.504 19.344 23.391 1 95.5 112 TYR A CA 1
ATOM 819 C C . TYR A 1 112 ? -2.92 20.406 24.406 1 95.5 112 TYR A C 1
ATOM 821 O O . TYR A 1 112 ? -3.549 21.391 24.047 1 95.5 112 TYR A O 1
ATOM 829 N N . ASP A 1 113 ? -2.52 20.172 25.641 1 95.88 113 ASP A N 1
ATOM 830 C CA . ASP A 1 113 ? -2.885 21.094 26.703 1 95.88 113 ASP A CA 1
ATOM 831 C C . ASP A 1 113 ? -2.102 22.406 26.594 1 95.88 113 ASP A C 1
ATOM 833 O O . ASP A 1 113 ? -2.613 23.469 26.938 1 95.88 113 ASP A O 1
ATOM 837 N N . GLN A 1 114 ? -0.958 22.281 26.156 1 96.44 114 GLN A N 1
ATOM 838 C CA . GLN A 1 114 ? -0.111 23.469 26.078 1 96.44 114 GLN A CA 1
ATOM 839 C C . GLN A 1 114 ? -0.413 24.266 24.812 1 96.44 114 GLN A C 1
ATOM 841 O O . GLN A 1 114 ? -0.524 25.5 24.859 1 96.44 114 GLN A O 1
ATOM 846 N N . LEU A 1 115 ? -0.545 23.609 23.719 1 96.44 115 LEU A N 1
ATOM 847 C CA . LEU A 1 115 ? -0.759 24.281 22.438 1 96.44 115 LEU A CA 1
ATOM 848 C C . LEU A 1 115 ? -2.209 24.734 22.297 1 96.44 115 LEU A C 1
ATOM 850 O O . LEU A 1 115 ? -2.486 25.766 21.672 1 96.44 115 LEU A O 1
ATOM 854 N N . LYS A 1 116 ? -3.125 23.969 22.781 1 97.12 116 LYS A N 1
ATOM 855 C CA . LYS A 1 116 ? -4.562 24.219 22.688 1 97.12 116 LYS A CA 1
ATOM 856 C C . LYS A 1 116 ? -4.988 24.484 21.25 1 97.12 116 LYS A C 1
ATOM 858 O O . LYS A 1 116 ? -5.613 25.516 20.953 1 97.12 116 LYS A O 1
ATOM 863 N N . PRO A 1 117 ? -4.711 23.547 20.359 1 97.62 117 PRO A N 1
ATOM 864 C CA . PRO A 1 117 ? -5.117 23.734 18.953 1 97.62 117 PRO A CA 1
ATOM 865 C C . PRO A 1 117 ? -6.633 23.734 18.781 1 97.62 117 PRO A C 1
ATOM 867 O O . PRO A 1 117 ? -7.352 23.109 19.547 1 97.62 117 PRO A O 1
ATOM 870 N N . ASP A 1 118 ? -7.098 24.516 17.766 1 97.88 118 ASP A N 1
ATOM 871 C CA . ASP A 1 118 ? -8.5 24.453 17.359 1 97.88 118 ASP A CA 1
ATOM 872 C C . ASP A 1 118 ? -8.797 23.156 16.609 1 97.88 118 ASP A C 1
ATOM 874 O O . ASP A 1 118 ? -9.898 22.609 16.719 1 97.88 118 ASP A O 1
ATOM 878 N N . VAL A 1 119 ? -7.836 22.719 15.875 1 97.62 119 VAL A N 1
ATOM 879 C CA . VAL A 1 119 ? -8.008 21.547 15.016 1 97.62 119 VAL A CA 1
ATOM 880 C C . VAL A 1 119 ? -6.773 20.656 15.109 1 97.62 119 VAL A C 1
ATOM 882 O O . VAL A 1 119 ? -5.641 21.156 15.117 1 97.62 119 VAL A O 1
ATOM 885 N N . VAL A 1 120 ? -6.949 19.312 15.25 1 97.31 120 VAL A N 1
ATOM 886 C CA . VAL A 1 120 ? -5.891 18.312 15.164 1 97.31 120 VAL A CA 1
ATOM 887 C C . VAL A 1 120 ? -6.195 17.344 14.031 1 97.31 120 VAL A C 1
ATOM 889 O O . VAL A 1 120 ? -7.277 16.75 13.984 1 97.31 120 VAL A O 1
ATOM 892 N N . ILE A 1 121 ? -5.266 17.234 13.102 1 97.69 121 ILE A N 1
ATOM 893 C CA . ILE A 1 121 ? -5.402 16.312 11.984 1 97.69 121 ILE A CA 1
ATOM 894 C C . ILE A 1 121 ? -4.363 15.203 12.102 1 97.69 121 ILE A C 1
ATOM 896 O O . ILE A 1 121 ? -3.162 15.477 12.148 1 97.69 121 ILE A O 1
ATOM 900 N N . TYR A 1 122 ? -4.797 13.961 12.18 1 95.94 122 TYR A N 1
ATOM 901 C CA . TYR A 1 122 ? -3.91 12.805 12.172 1 95.94 122 TYR A CA 1
ATOM 902 C C . TYR A 1 122 ? -3.842 12.18 10.781 1 95.94 122 TYR A C 1
ATOM 904 O O . TYR A 1 122 ? -4.863 11.773 10.227 1 95.94 122 TYR A O 1
ATOM 912 N N . ASP A 1 123 ? -2.678 12.102 10.156 1 95.94 123 ASP A N 1
ATOM 913 C CA . ASP A 1 123 ? -2.441 11.438 8.883 1 95.94 123 ASP A CA 1
ATOM 914 C C . ASP A 1 123 ? -1.979 10 9.094 1 95.94 123 ASP A C 1
ATOM 916 O O . ASP A 1 123 ? -0.81 9.75 9.406 1 95.94 123 ASP A O 1
ATOM 920 N N . ILE A 1 124 ? -2.891 9.086 8.828 1 91.31 124 ILE A N 1
ATOM 921 C CA . ILE A 1 124 ? -2.631 7.715 9.242 1 91.31 124 ILE A CA 1
ATOM 922 C C . ILE A 1 124 ? -2.557 6.812 8.016 1 91.31 124 ILE A C 1
ATOM 924 O O . ILE A 1 124 ? -3.406 6.891 7.125 1 91.31 124 ILE A O 1
ATOM 928 N N . LEU A 1 125 ? -1.505 5.934 7.984 1 82.81 125 LEU A N 1
ATOM 929 C CA . LEU A 1 125 ? -1.372 4.953 6.91 1 82.81 125 LEU A CA 1
ATOM 930 C C . LEU A 1 125 ? -2.479 3.908 6.988 1 82.81 125 LEU A C 1
ATOM 932 O O . LEU A 1 125 ? -2.76 3.375 8.062 1 82.81 125 LEU A O 1
ATOM 936 N N . GLY A 1 126 ? -3.117 3.643 5.809 1 77 126 GLY A N 1
ATOM 937 C CA . GLY A 1 126 ? -4.309 2.809 5.844 1 77 126 GLY A CA 1
ATOM 938 C C . GLY A 1 126 ? -4.125 1.473 5.148 1 77 126 GLY A C 1
ATOM 939 O O . GLY A 1 126 ? -5.086 0.722 4.973 1 77 126 GLY A O 1
ATOM 940 N N . ASP A 1 127 ? -2.896 1.117 4.746 1 72.19 127 ASP A N 1
ATOM 941 C CA . ASP A 1 127 ? -2.688 -0.128 4.012 1 72.19 127 ASP A CA 1
ATOM 942 C C . ASP A 1 127 ? -3.062 -1.337 4.867 1 72.19 127 ASP A C 1
ATOM 944 O O . ASP A 1 127 ? -3.625 -2.311 4.363 1 72.19 127 ASP A O 1
ATOM 948 N N . VAL A 1 128 ? -2.793 -1.29 6.125 1 64.62 128 VAL A N 1
ATOM 949 C CA . VAL A 1 128 ? -3.135 -2.396 7.012 1 64.62 128 VAL A CA 1
ATOM 950 C C . VAL A 1 128 ? -3.752 -1.854 8.305 1 64.62 128 VAL A C 1
ATOM 952 O O . VAL A 1 128 ? -3.264 -0.873 8.867 1 64.62 128 VAL A O 1
ATOM 955 N N . VAL A 1 129 ? -5.016 -2.279 8.484 1 64.12 129 VAL A N 1
ATOM 956 C CA . VAL A 1 129 ? -5.715 -1.793 9.672 1 64.12 129 VAL A CA 1
ATOM 957 C C . VAL A 1 129 ? -5.43 -2.717 10.852 1 64.12 129 VAL A C 1
ATOM 959 O O . VAL A 1 129 ? -6.355 -3.273 11.445 1 64.12 129 VAL A O 1
ATOM 962 N N . CYS A 1 130 ? -4.129 -2.936 11.047 1 65.06 130 CYS A N 1
ATOM 963 C CA . CYS A 1 130 ? -3.787 -3.809 12.164 1 65.06 130 CYS A CA 1
ATOM 964 C C . CYS A 1 130 ? -2.803 -3.127 13.109 1 65.06 130 CYS A C 1
ATOM 966 O O . CYS A 1 130 ? -2.205 -2.107 12.758 1 65.06 130 CYS A O 1
ATOM 968 N N . GLY A 1 131 ? -2.852 -3.662 14.289 1 62.72 131 GLY A N 1
ATOM 969 C CA . GLY A 1 131 ? -1.879 -3.234 15.281 1 62.72 131 GLY A CA 1
ATOM 970 C C . GLY A 1 131 ? -1.991 -1.762 15.625 1 62.72 131 GLY A C 1
ATOM 971 O O . GLY A 1 131 ? -3.07 -1.283 15.984 1 62.72 131 GLY A O 1
ATOM 972 N N . GLY A 1 132 ? -0.892 -1.114 15.414 1 60.75 132 GLY A N 1
ATOM 973 C CA . GLY A 1 132 ? -0.744 0.287 15.773 1 60.75 132 GLY A CA 1
ATOM 974 C C . GLY A 1 132 ? -1.547 1.219 14.883 1 60.75 132 GLY A C 1
ATOM 975 O O . GLY A 1 132 ? -1.952 2.301 15.32 1 60.75 132 GLY A O 1
ATOM 976 N N . PHE A 1 133 ? -1.956 0.731 13.727 1 66 133 PHE A N 1
ATOM 977 C CA . PHE A 1 133 ? -2.693 1.601 12.82 1 66 133 PHE A CA 1
ATOM 978 C C . PHE A 1 133 ? -4.184 1.572 13.133 1 66 133 PHE A C 1
ATOM 980 O O . PHE A 1 133 ? -4.938 2.434 12.672 1 66 133 PHE A O 1
ATOM 987 N N . ALA A 1 134 ? -4.473 0.65 13.961 1 72.62 134 ALA A N 1
ATOM 988 C CA . ALA A 1 134 ? -5.863 0.571 14.406 1 72.62 134 ALA A CA 1
ATOM 989 C C . ALA A 1 134 ? -6.066 1.347 15.703 1 72.62 134 ALA A C 1
ATOM 991 O O . ALA A 1 134 ? -7.203 1.629 16.094 1 72.62 134 ALA A O 1
ATOM 992 N N . MET A 1 135 ? -4.992 1.71 16.297 1 73.5 135 MET A N 1
ATOM 993 C CA . MET A 1 135 ? -5.055 2.301 17.625 1 73.5 135 MET A CA 1
ATOM 994 C C . MET A 1 135 ? -5.852 3.6 17.609 1 73.5 135 MET A C 1
ATOM 996 O O . MET A 1 135 ? -6.648 3.857 18.516 1 73.5 135 MET A O 1
ATOM 1000 N N . PRO A 1 136 ? -5.648 4.41 16.594 1 76.19 136 PRO A N 1
ATOM 1001 C CA . PRO A 1 136 ? -6.445 5.637 16.594 1 76.19 136 PRO A CA 1
ATOM 1002 C C . PRO A 1 136 ? -7.949 5.359 16.594 1 76.19 136 PRO A C 1
ATOM 1004 O O . PRO A 1 136 ? -8.719 6.125 17.188 1 76.19 136 PRO A O 1
ATOM 1007 N N . LEU A 1 137 ? -8.258 4.332 15.984 1 75.12 137 LEU A N 1
ATOM 1008 C CA . LEU A 1 137 ? -9.664 3.928 15.992 1 75.12 137 LEU A CA 1
ATOM 1009 C C . LEU A 1 137 ? -10.055 3.346 17.344 1 75.12 137 LEU A C 1
ATOM 1011 O O . LEU A 1 137 ? -11.117 3.672 17.875 1 75.12 137 LEU A O 1
ATOM 1015 N N . GLN A 1 138 ? -9.141 2.604 17.922 1 73.19 138 GLN A N 1
ATOM 1016 C CA . GLN A 1 138 ? -9.398 1.897 19.172 1 73.19 138 GLN A CA 1
ATOM 1017 C C . GLN A 1 138 ? -9.445 2.865 20.344 1 73.19 138 GLN A C 1
ATOM 1019 O O . GLN A 1 138 ? -10.312 2.752 21.219 1 73.19 138 GLN A O 1
ATOM 1024 N N . LYS A 1 139 ? -8.531 3.748 20.328 1 75.5 139 LYS A N 1
ATOM 1025 C CA . LYS A 1 139 ? -8.391 4.652 21.469 1 75.5 139 LYS A CA 1
ATOM 1026 C C . LYS A 1 139 ? -9.195 5.934 21.25 1 75.5 139 LYS A C 1
ATOM 1028 O O . LYS A 1 139 ? -9.156 6.844 22.078 1 75.5 139 LYS A O 1
ATOM 1033 N N . LYS A 1 140 ? -9.844 5.992 20.109 1 77.06 140 LYS A N 1
ATOM 1034 C CA . LYS A 1 140 ? -10.695 7.141 19.797 1 77.06 140 LYS A CA 1
ATOM 1035 C C . LYS A 1 140 ? -9.906 8.445 19.844 1 77.06 140 LYS A C 1
ATOM 1037 O O . LYS A 1 140 ? -10.305 9.398 20.516 1 77.06 140 LYS A O 1
ATOM 1042 N N . LEU A 1 141 ? -8.789 8.391 19.188 1 82.5 141 LEU A N 1
ATOM 1043 C CA . LEU A 1 141 ? -7.93 9.57 19.125 1 82.5 141 LEU A CA 1
ATOM 1044 C C . LEU A 1 141 ? -8.695 10.766 18.547 1 82.5 141 LEU A C 1
ATOM 1046 O O . LEU A 1 141 ? -8.336 11.914 18.797 1 82.5 141 LEU A O 1
ATOM 1050 N N . ALA A 1 142 ? -9.742 10.406 17.734 1 85.31 142 ALA A N 1
ATOM 1051 C CA . ALA A 1 142 ? -10.578 11.43 17.094 1 85.31 142 ALA A CA 1
ATOM 1052 C C . ALA A 1 142 ? -12.031 10.977 17.016 1 85.31 142 ALA A C 1
ATOM 1054 O O . ALA A 1 142 ? -12.328 9.789 17.156 1 85.31 142 ALA A O 1
ATOM 1055 N N . GLU A 1 143 ? -12.875 11.922 16.844 1 82.06 143 GLU A N 1
ATOM 1056 C CA . GLU A 1 143 ? -14.305 11.641 16.766 1 82.06 143 GLU A CA 1
ATOM 1057 C C . GLU A 1 143 ? -14.688 11.109 15.391 1 82.06 143 GLU A C 1
ATOM 1059 O O . GLU A 1 143 ? -15.633 10.328 15.258 1 82.06 143 GLU A O 1
ATOM 1064 N N . ASP A 1 144 ? -14.07 11.625 14.43 1 91.31 144 ASP A N 1
ATOM 1065 C CA . ASP A 1 144 ? -14.453 11.156 13.102 1 91.31 144 ASP A CA 1
ATOM 1066 C C . ASP A 1 144 ? -13.219 10.875 12.242 1 91.31 144 ASP A C 1
ATOM 1068 O O . ASP A 1 144 ? -12.148 11.43 12.477 1 91.31 144 ASP A O 1
ATOM 1072 N N . VAL A 1 145 ? -13.453 9.938 11.305 1 94.88 145 VAL A N 1
ATOM 1073 C CA . VAL A 1 145 ? -12.445 9.438 10.383 1 94.88 145 VAL A CA 1
ATOM 1074 C C . VAL A 1 145 ? -12.844 9.773 8.945 1 94.88 145 VAL A C 1
ATOM 1076 O O . VAL A 1 145 ? -14.016 9.664 8.586 1 94.88 145 VAL A O 1
ATOM 1079 N N . TYR A 1 146 ? -11.953 10.289 8.258 1 97.62 146 TYR A N 1
ATOM 1080 C CA . TYR A 1 146 ? -12.133 10.484 6.82 1 97.62 146 TYR A CA 1
ATOM 1081 C C . TYR A 1 146 ? -11.172 9.602 6.027 1 97.62 146 TYR A C 1
ATOM 1083 O O . TYR A 1 146 ? -10.047 9.344 6.473 1 97.62 146 TYR A O 1
ATOM 1091 N N . ILE A 1 147 ? -11.594 9.109 4.848 1 97.31 147 ILE A N 1
ATOM 1092 C CA . ILE A 1 147 ? -10.781 8.203 4.043 1 97.31 147 ILE A CA 1
ATOM 1093 C C . ILE A 1 147 ? -10.531 8.812 2.668 1 97.31 147 ILE A C 1
ATOM 1095 O O . ILE A 1 147 ? -11.469 9.18 1.962 1 97.31 147 ILE A O 1
ATOM 1099 N N . VAL A 1 148 ? -9.242 8.961 2.332 1 97.38 148 VAL A N 1
ATOM 1100 C CA . VAL A 1 148 ? -8.875 9.367 0.981 1 97.38 148 VAL A CA 1
ATOM 1101 C C . VAL A 1 148 ? -8.844 8.148 0.063 1 97.38 148 VAL A C 1
ATOM 1103 O O . VAL A 1 148 ? -8.273 7.109 0.418 1 97.38 148 VAL A O 1
ATOM 1106 N N . THR A 1 149 ? -9.508 8.258 -1.097 1 95.88 149 THR A N 1
ATOM 1107 C CA . THR A 1 149 ? -9.461 7.152 -2.049 1 95.88 149 THR A CA 1
ATOM 1108 C C . THR A 1 149 ? -9.531 7.668 -3.482 1 95.88 149 THR A C 1
ATOM 1110 O O . THR A 1 149 ? -9.758 8.859 -3.707 1 95.88 149 THR A O 1
ATOM 1113 N N . THR A 1 150 ? -9.156 6.863 -4.422 1 92.88 150 THR A N 1
ATOM 1114 C CA . THR A 1 150 ? -9.344 7.051 -5.855 1 92.88 150 THR A CA 1
ATOM 1115 C C . THR A 1 150 ? -10.312 6.012 -6.414 1 92.88 150 THR A C 1
ATOM 1117 O O . THR A 1 150 ? -10.906 5.238 -5.66 1 92.88 150 THR A O 1
ATOM 1120 N N . CYS A 1 151 ? -10.5 6.082 -7.742 1 89.06 151 CYS A N 1
ATOM 1121 C CA . CYS A 1 151 ? -11.422 5.125 -8.352 1 89.06 151 CYS A CA 1
ATOM 1122 C C . CYS A 1 151 ? -10.719 3.809 -8.656 1 89.06 151 CYS A C 1
ATOM 1124 O O . CYS A 1 151 ? -11.344 2.855 -9.117 1 89.06 151 CYS A O 1
ATOM 1126 N N . ASP A 1 152 ? -9.477 3.688 -8.273 1 86.56 152 ASP A N 1
ATOM 1127 C CA . ASP A 1 152 ? -8.758 2.441 -8.508 1 86.56 152 ASP A CA 1
ATOM 1128 C C . ASP A 1 152 ? -9.266 1.334 -7.582 1 86.56 152 ASP A C 1
ATOM 1130 O O . ASP A 1 152 ? -9.516 1.57 -6.398 1 86.56 152 ASP A O 1
ATOM 1134 N N . PRO A 1 153 ? -9.305 0.123 -8.141 1 86.25 153 PRO A N 1
ATOM 1135 C CA . PRO A 1 153 ? -9.82 -0.993 -7.34 1 86.25 153 PRO A CA 1
ATOM 1136 C C . PRO A 1 153 ? -9.031 -1.212 -6.055 1 86.25 153 PRO A C 1
ATOM 1138 O O . PRO A 1 153 ? -9.609 -1.512 -5.008 1 86.25 153 PRO A O 1
ATOM 1141 N N . MET A 1 154 ? -7.734 -1.036 -6.137 1 84.38 154 MET A N 1
ATOM 1142 C CA . MET A 1 154 ? -6.906 -1.273 -4.961 1 84.38 154 MET A CA 1
ATOM 1143 C C . MET A 1 154 ? -7.168 -0.222 -3.887 1 84.38 154 MET A C 1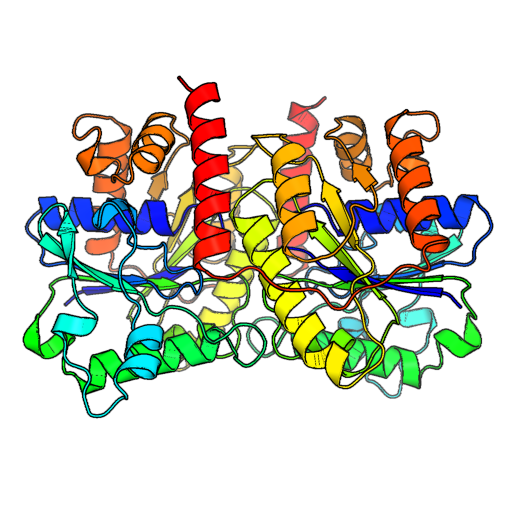
ATOM 1145 O O . MET A 1 154 ? -7.156 -0.53 -2.695 1 84.38 154 MET A O 1
ATOM 1149 N N . ALA A 1 155 ? -7.344 1.001 -4.266 1 90.56 155 ALA A N 1
ATOM 1150 C CA . ALA A 1 155 ? -7.645 2.074 -3.32 1 90.56 155 ALA A CA 1
ATOM 1151 C C . ALA A 1 155 ? -9.008 1.87 -2.676 1 90.56 155 ALA A C 1
ATOM 1153 O O . ALA A 1 155 ? -9.172 2.084 -1.473 1 90.56 155 ALA A O 1
ATOM 1154 N N . ILE A 1 156 ? -9.977 1.453 -3.473 1 92.06 156 ILE A N 1
ATOM 1155 C CA . ILE A 1 156 ? -11.32 1.197 -2.975 1 92.06 156 ILE A CA 1
ATOM 1156 C C . ILE A 1 156 ? -11.297 0.017 -2.006 1 92.06 156 ILE A C 1
ATOM 1158 O O . ILE A 1 156 ? -11.969 0.044 -0.969 1 92.06 156 ILE A O 1
ATOM 1162 N N . TYR A 1 157 ? -10.523 -0.96 -2.318 1 87.5 157 TYR A N 1
ATOM 1163 C CA . TYR A 1 157 ? -10.383 -2.105 -1.429 1 87.5 157 TYR A CA 1
ATOM 1164 C C . TYR A 1 157 ? -9.82 -1.679 -0.078 1 87.5 157 TYR A C 1
ATOM 1166 O O . TYR A 1 157 ? -10.328 -2.09 0.97 1 87.5 157 TYR A O 1
ATOM 1174 N N . ALA A 1 158 ? -8.742 -0.889 -0.124 1 88 158 ALA A N 1
ATOM 1175 C CA . ALA A 1 158 ? -8.148 -0.377 1.107 1 88 158 ALA A CA 1
ATOM 1176 C C . ALA A 1 158 ? -9.164 0.44 1.906 1 88 158 ALA A C 1
ATOM 1178 O O . ALA A 1 158 ? -9.258 0.298 3.127 1 88 158 ALA A O 1
ATOM 1179 N N . ALA A 1 159 ? -9.914 1.264 1.204 1 93.38 159 ALA A N 1
ATOM 1180 C CA . ALA A 1 159 ? -10.93 2.086 1.855 1 93.38 159 ALA A CA 1
ATOM 1181 C C . ALA A 1 159 ? -11.984 1.217 2.531 1 93.38 159 ALA A C 1
ATOM 1183 O O . ALA A 1 159 ? -12.391 1.494 3.662 1 93.38 159 ALA A O 1
ATOM 1184 N N . ASN A 1 160 ? -12.406 0.186 1.857 1 91.75 160 ASN A N 1
ATOM 1185 C CA . ASN A 1 160 ? -13.406 -0.723 2.412 1 91.75 160 ASN A CA 1
ATOM 1186 C C . ASN A 1 160 ? -12.883 -1.443 3.65 1 91.75 160 ASN A C 1
ATOM 1188 O O . ASN A 1 160 ? -13.633 -1.691 4.594 1 91.75 160 ASN A O 1
ATOM 1192 N N . ASN A 1 161 ? -11.648 -1.778 3.613 1 85.88 161 ASN A N 1
ATOM 1193 C CA . ASN A 1 161 ? -11.039 -2.416 4.777 1 85.88 161 ASN A CA 1
ATOM 1194 C C . ASN A 1 161 ? -10.992 -1.473 5.973 1 85.88 161 ASN A C 1
ATOM 1196 O O . ASN A 1 161 ? -11.18 -1.901 7.113 1 85.88 161 ASN A O 1
ATOM 1200 N N . ILE A 1 162 ? -10.641 -0.262 5.75 1 89.88 162 ILE A N 1
ATOM 1201 C CA . ILE A 1 162 ? -10.648 0.737 6.812 1 89.88 162 ILE A CA 1
ATOM 1202 C C . ILE A 1 162 ? -12.055 0.87 7.387 1 89.88 162 ILE A C 1
ATOM 1204 O O . ILE A 1 162 ? -12.227 0.964 8.609 1 89.88 162 ILE A O 1
ATOM 1208 N N . CYS A 1 163 ? -13.078 0.852 6.5 1 91.75 163 CYS A N 1
ATOM 1209 C CA . CYS A 1 163 ? -14.461 0.898 6.945 1 91.75 163 CYS A CA 1
ATOM 1210 C C . CYS A 1 163 ? -14.773 -0.271 7.871 1 91.75 163 CYS A C 1
ATOM 1212 O O . CYS A 1 163 ? -15.5 -0.112 8.852 1 91.75 163 CYS A O 1
ATOM 1214 N N . LYS A 1 164 ? -14.281 -1.407 7.531 1 86.44 164 LYS A N 1
ATOM 1215 C CA . LYS A 1 164 ? -14.477 -2.559 8.406 1 86.44 164 LYS A CA 1
ATOM 1216 C C . LYS A 1 164 ? -13.891 -2.299 9.797 1 86.44 164 LYS A C 1
ATOM 1218 O O . LYS A 1 164 ? -14.484 -2.686 10.805 1 86.44 164 LYS A O 1
ATOM 1223 N N . GLY A 1 165 ? -12.711 -1.723 9.789 1 84.06 165 GLY A N 1
ATOM 1224 C CA . GLY A 1 165 ? -12.109 -1.344 11.062 1 84.06 165 GLY A CA 1
ATOM 1225 C C . GLY A 1 165 ? -12.953 -0.363 11.852 1 84.06 165 GLY A C 1
ATOM 1226 O O . GLY A 1 165 ? -13.133 -0.523 13.062 1 84.06 165 GLY A O 1
ATOM 1227 N N . ILE A 1 166 ? -13.453 0.657 11.18 1 88.88 166 ILE A N 1
ATOM 1228 C CA . ILE A 1 166 ? -14.289 1.659 11.836 1 88.88 166 ILE A CA 1
ATOM 1229 C C . ILE A 1 166 ? -15.531 0.996 12.414 1 88.88 166 ILE A C 1
ATOM 1231 O O . ILE A 1 166 ? -15.93 1.283 13.547 1 88.88 166 ILE A O 1
ATOM 1235 N N . LYS A 1 167 ? -16.125 0.164 11.602 1 88.38 167 LYS A N 1
ATOM 1236 C CA . LYS A 1 167 ? -17.328 -0.54 12.062 1 88.38 167 LYS A CA 1
ATOM 1237 C C . LYS A 1 167 ? -17.031 -1.354 13.32 1 88.38 167 LYS A C 1
ATOM 1239 O O . LYS A 1 167 ? -17.828 -1.359 14.258 1 88.38 167 LYS A O 1
ATOM 1244 N N . ARG A 1 168 ? -16.016 -1.955 13.336 1 82.19 168 ARG A N 1
ATOM 1245 C CA . ARG A 1 168 ? -15.633 -2.811 14.461 1 82.19 168 ARG A CA 1
ATOM 1246 C C . ARG A 1 168 ? -15.453 -1.997 15.734 1 82.19 168 ARG A C 1
ATOM 1248 O O . ARG A 1 168 ? -15.906 -2.404 16.812 1 82.19 168 ARG A O 1
ATOM 1255 N N . TYR A 1 169 ? -14.789 -0.94 15.609 1 80.94 169 TYR A N 1
ATOM 1256 C CA . TYR A 1 169 ? -14.453 -0.161 16.797 1 80.94 169 TYR A CA 1
ATOM 1257 C C . TYR A 1 169 ? -15.516 0.891 17.078 1 80.94 169 TYR A C 1
ATOM 1259 O O . TYR A 1 169 ? -15.57 1.454 18.172 1 80.94 169 TYR A O 1
ATOM 1267 N N . GLY A 1 170 ? -16.266 1.257 16.062 1 77.62 170 GLY A N 1
ATOM 1268 C CA . GLY A 1 170 ? -17.344 2.217 16.234 1 77.62 170 GLY A CA 1
ATOM 1269 C C . GLY A 1 170 ? -18.438 1.715 17.172 1 77.62 170 GLY A C 1
ATOM 1270 O O . GLY A 1 170 ? -19 2.486 17.938 1 77.62 170 GLY A O 1
ATOM 1271 N N . ASN A 1 171 ? -18.766 0.513 17.109 1 69.12 171 ASN A N 1
ATOM 1272 C CA . ASN A 1 171 ? -19.797 -0.079 17.953 1 69.12 171 ASN A CA 1
ATOM 1273 C C . ASN A 1 171 ? -19.422 -0.033 19.422 1 69.12 171 ASN A C 1
ATOM 1275 O O . ASN A 1 171 ? -20.281 -0.049 20.297 1 69.12 171 ASN A O 1
ATOM 1279 N N . ARG A 1 172 ? -18.328 0.108 19.625 1 62.47 172 ARG A N 1
ATOM 1280 C CA . ARG A 1 172 ? -17.875 0.118 21.016 1 62.47 172 ARG A CA 1
ATOM 1281 C C . ARG A 1 172 ? -17.609 1.541 21.484 1 62.47 172 ARG A C 1
ATOM 1283 O O . ARG A 1 172 ? -17.375 1.77 22.672 1 62.47 172 ARG A O 1
ATOM 1290 N N . GLY A 1 173 ? -17.672 2.436 20.469 1 65 173 GLY A N 1
ATOM 1291 C CA . GLY A 1 173 ? -17.203 3.752 20.859 1 65 173 GLY A CA 1
ATOM 1292 C C . GLY A 1 173 ? -17.734 4.867 19.984 1 65 173 GLY A C 1
ATOM 1293 O O . GLY A 1 173 ? -18.688 4.668 19.234 1 65 173 GLY A O 1
ATOM 1294 N N . LYS A 1 174 ? -17.141 5.996 20.078 1 74.31 174 LYS A N 1
ATOM 1295 C CA . LYS A 1 174 ? -17.609 7.238 19.453 1 74.31 174 LYS A CA 1
ATOM 1296 C C . LYS A 1 174 ? -16.875 7.496 18.141 1 74.31 174 LYS A C 1
ATOM 1298 O O . LYS A 1 174 ? -17 8.586 17.562 1 74.31 174 LYS A O 1
ATOM 1303 N N . ILE A 1 175 ? -16.219 6.586 17.562 1 85.75 175 ILE A N 1
ATOM 1304 C CA . ILE A 1 175 ? -15.539 6.859 16.297 1 85.75 175 ILE A CA 1
ATOM 1305 C C . ILE A 1 175 ? -16.438 6.438 15.141 1 85.75 175 ILE A C 1
ATOM 1307 O O . ILE A 1 175 ? -17.094 5.402 15.203 1 85.75 175 ILE A O 1
ATOM 1311 N N . ALA A 1 176 ? -16.562 7.324 14.219 1 93.06 176 ALA A N 1
ATOM 1312 C CA . ALA A 1 176 ? -17.406 7.066 13.062 1 93.06 176 ALA A CA 1
ATOM 1313 C C . ALA A 1 176 ? -16.812 7.656 11.789 1 93.06 176 ALA A C 1
ATOM 1315 O O . ALA A 1 176 ? -15.844 8.414 11.852 1 93.06 176 ALA A O 1
ATOM 1316 N N . LEU A 1 177 ? -17.328 7.199 10.68 1 96 177 LEU A N 1
ATOM 1317 C CA . LEU A 1 177 ? -16.875 7.695 9.383 1 96 177 LEU A CA 1
ATOM 1318 C C . LEU A 1 177 ? -17.531 9.031 9.047 1 96 177 LEU A C 1
ATOM 1320 O O . LEU A 1 177 ? -18.75 9.125 9 1 96 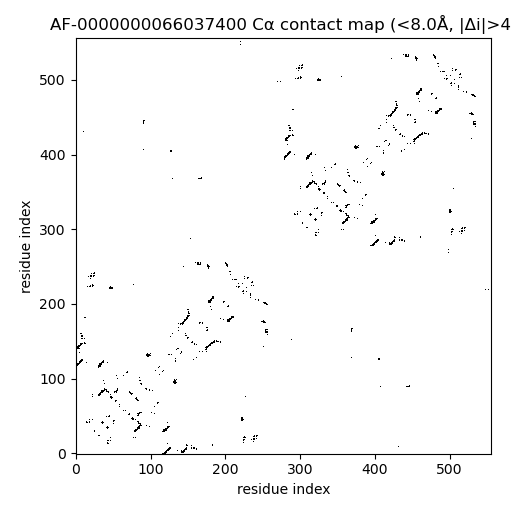177 LEU A O 1
ATOM 1324 N N . GLY A 1 178 ? -16.719 10.047 8.906 1 97.06 178 GLY A N 1
ATOM 1325 C CA . GLY A 1 178 ? -17.234 11.336 8.469 1 97.06 178 GLY A CA 1
ATOM 1326 C C . GLY A 1 178 ? -17.531 11.383 6.977 1 97.06 178 GLY A C 1
ATOM 1327 O O . GLY A 1 178 ? -18.484 12.023 6.547 1 97.06 178 GLY A O 1
ATOM 1328 N N . GLY A 1 179 ? -16.656 10.68 6.215 1 98.19 179 GLY A N 1
ATOM 1329 C CA . GLY A 1 179 ? -16.891 10.641 4.781 1 98.19 179 GLY A CA 1
ATOM 1330 C C . GLY A 1 179 ? -15.648 10.273 3.988 1 98.19 179 GLY A C 1
ATOM 1331 O O . GLY A 1 179 ? -14.602 9.969 4.566 1 98.19 179 GLY A O 1
ATOM 1332 N N . ILE A 1 180 ? -15.82 10.336 2.641 1 98.31 180 ILE A N 1
ATOM 1333 C CA . ILE A 1 180 ? -14.773 9.969 1.69 1 98.31 180 ILE A CA 1
ATOM 1334 C C . ILE A 1 180 ? -14.258 11.219 0.989 1 98.31 180 ILE A C 1
ATOM 1336 O O . ILE A 1 180 ? -15.039 12.094 0.596 1 98.31 180 ILE A O 1
ATOM 1340 N N . ILE A 1 181 ? -12.961 11.352 0.993 1 98.06 181 ILE A N 1
ATOM 1341 C CA . ILE A 1 181 ? -12.305 12.344 0.149 1 98.06 181 ILE A CA 1
ATOM 1342 C C . ILE A 1 181 ? -11.883 11.703 -1.168 1 98.06 181 ILE A C 1
ATOM 1344 O O . ILE A 1 181 ? -11.023 10.812 -1.184 1 98.06 181 ILE A O 1
ATOM 1348 N N . TYR A 1 182 ? -12.414 12.156 -2.299 1 97 182 TYR A N 1
ATOM 1349 C CA . TYR A 1 182 ? -12.109 11.594 -3.609 1 97 182 TYR A CA 1
ATOM 1350 C C . TYR A 1 182 ? -10.953 12.336 -4.27 1 97 182 TYR A C 1
ATOM 1352 O O . TYR A 1 182 ? -11.094 13.5 -4.645 1 97 182 TYR A O 1
ATOM 1360 N N . ASN A 1 183 ? -9.852 11.648 -4.348 1 94.25 183 ASN A N 1
ATOM 1361 C CA . ASN A 1 183 ? -8.688 12.18 -5.047 1 94.25 183 ASN A CA 1
ATOM 1362 C C . ASN A 1 183 ? -8.633 11.695 -6.492 1 94.25 183 ASN A C 1
ATOM 1364 O O . ASN A 1 183 ? -8.633 10.492 -6.746 1 94.25 183 ASN A O 1
ATOM 1368 N N . GLY A 1 184 ? -8.578 12.609 -7.441 1 84.5 184 GLY A N 1
ATOM 1369 C CA . GLY A 1 184 ? -8.617 12.289 -8.859 1 84.5 184 GLY A CA 1
ATOM 1370 C C . GLY A 1 184 ? -7.277 11.828 -9.398 1 84.5 184 GLY A C 1
ATOM 1371 O O . GLY A 1 184 ? -7.016 11.938 -10.602 1 84.5 184 GLY A O 1
ATOM 1372 N N . ARG A 1 185 ? -6.41 11.297 -8.602 1 71.06 185 ARG A N 1
ATOM 1373 C CA . ARG A 1 185 ? -5.09 10.828 -9.008 1 71.06 185 ARG A CA 1
ATOM 1374 C C . ARG A 1 185 ? -5.164 9.414 -9.578 1 71.06 185 ARG A C 1
ATOM 1376 O O . ARG A 1 185 ? -4.668 8.469 -8.969 1 71.06 185 ARG A O 1
ATOM 1383 N N . SER A 1 186 ? -5.961 9.156 -10.672 1 64.44 186 SER A N 1
ATOM 1384 C CA . SER A 1 186 ? -6.094 7.828 -11.258 1 64.44 186 SER A CA 1
ATOM 1385 C C . SER A 1 186 ? -6.105 7.891 -12.781 1 64.44 186 SER A C 1
ATOM 1387 O O . SER A 1 186 ? -6.301 8.961 -13.359 1 64.44 186 SER A O 1
ATOM 1389 N N . VAL A 1 187 ? -5.648 6.797 -13.328 1 62.47 187 VAL A N 1
ATOM 1390 C CA . VAL A 1 187 ? -5.699 6.656 -14.781 1 62.47 187 VAL A CA 1
ATOM 1391 C C . VAL A 1 187 ? -7.129 6.887 -15.273 1 62.47 187 VAL A C 1
ATOM 1393 O O . VAL A 1 187 ? -7.34 7.488 -16.328 1 62.47 187 VAL A O 1
ATOM 1396 N N . VAL A 1 188 ? -8.07 6.414 -14.469 1 67.5 188 VAL A N 1
ATOM 1397 C CA . VAL A 1 188 ? -9.484 6.621 -14.75 1 67.5 188 VAL A CA 1
ATOM 1398 C C . VAL A 1 188 ? -10.102 7.516 -13.672 1 67.5 188 VAL A C 1
ATOM 1400 O O . VAL A 1 188 ? -9.828 7.34 -12.484 1 67.5 188 VAL A O 1
ATOM 1403 N N . ASP A 1 189 ? -10.648 8.586 -14.094 1 78.75 189 ASP A N 1
ATOM 1404 C CA . ASP A 1 189 ? -11.352 9.5 -13.188 1 78.75 189 ASP A CA 1
ATOM 1405 C C . ASP A 1 189 ? -12.852 9.461 -13.438 1 78.75 189 ASP A C 1
ATOM 1407 O O . ASP A 1 189 ? -13.375 10.219 -14.258 1 78.75 189 ASP A O 1
ATOM 1411 N N . GLU A 1 190 ? -13.516 8.555 -12.727 1 84.25 190 GLU A N 1
ATOM 1412 C CA . GLU A 1 190 ? -14.961 8.352 -12.852 1 84.25 190 GLU A CA 1
ATOM 1413 C C . GLU A 1 190 ? -15.656 8.523 -11.508 1 84.25 190 GLU A C 1
ATOM 1415 O O . GLU A 1 190 ? -15.852 7.555 -10.773 1 84.25 190 GLU A O 1
ATOM 1420 N N . PRO A 1 191 ? -16.141 9.719 -11.305 1 86.81 191 PRO A N 1
ATOM 1421 C CA . PRO A 1 191 ? -16.75 10.023 -10.008 1 86.81 191 PRO A CA 1
ATOM 1422 C C . PRO A 1 191 ? -17.922 9.094 -9.68 1 86.81 191 PRO A C 1
ATOM 1424 O O . PRO A 1 191 ? -18.203 8.852 -8.508 1 86.81 191 PRO A O 1
ATOM 1427 N N . GLU A 1 192 ? -18.516 8.555 -10.68 1 88.06 192 GLU A N 1
ATOM 1428 C CA . GLU A 1 192 ? -19.688 7.699 -10.461 1 88.06 192 GLU A CA 1
ATOM 1429 C C . GLU A 1 192 ? -19.312 6.438 -9.695 1 88.06 192 GLU A C 1
ATOM 1431 O O . GLU A 1 192 ? -20.125 5.895 -8.945 1 88.06 192 GLU A O 1
ATOM 1436 N N . ILE A 1 193 ? -18.094 6.004 -9.859 1 90.94 193 ILE A N 1
ATOM 1437 C CA . ILE A 1 193 ? -17.609 4.832 -9.141 1 90.94 193 ILE A CA 1
ATOM 1438 C C . ILE A 1 193 ? -17.562 5.121 -7.645 1 90.94 193 ILE A C 1
ATOM 1440 O O . ILE A 1 193 ? -17.984 4.305 -6.828 1 90.94 193 ILE A O 1
ATOM 1444 N N . ILE A 1 194 ? -17.109 6.285 -7.328 1 93.5 194 ILE A N 1
ATOM 1445 C CA . ILE A 1 194 ? -16.969 6.684 -5.93 1 93.5 194 ILE A CA 1
ATOM 1446 C C . ILE A 1 194 ? -18.359 6.902 -5.328 1 93.5 194 ILE A C 1
ATOM 1448 O O . ILE A 1 194 ? -18.609 6.551 -4.172 1 93.5 194 ILE A O 1
ATOM 1452 N N . ASP A 1 195 ? -19.25 7.453 -6.133 1 94.12 195 ASP A N 1
ATOM 1453 C CA . ASP A 1 195 ? -20.625 7.645 -5.66 1 94.12 195 ASP A CA 1
ATOM 1454 C C . ASP A 1 195 ? -21.266 6.312 -5.289 1 94.12 195 ASP A C 1
ATOM 1456 O O . ASP A 1 195 ? -21.906 6.199 -4.242 1 94.12 195 ASP A O 1
ATOM 1460 N N . LYS A 1 196 ? -21.094 5.363 -6.148 1 93.5 196 LYS A N 1
ATOM 1461 C CA . LYS A 1 196 ? -21.625 4.031 -5.887 1 93.5 196 LYS A CA 1
ATOM 1462 C C . LYS A 1 196 ? -21 3.422 -4.637 1 93.5 196 LYS A C 1
ATOM 1464 O O . LYS A 1 196 ? -21.688 2.807 -3.824 1 93.5 196 LYS A O 1
ATOM 1469 N N . PHE A 1 197 ? -19.734 3.613 -4.484 1 96.25 197 PHE A N 1
ATOM 1470 C CA . PHE A 1 197 ? -19.031 3.088 -3.318 1 96.25 197 PHE A CA 1
ATOM 1471 C C . PHE A 1 197 ? -19.547 3.73 -2.039 1 96.25 197 PHE A C 1
ATOM 1473 O O . PHE A 1 197 ? -19.891 3.031 -1.081 1 96.25 197 PHE A O 1
ATOM 1480 N N . VAL A 1 198 ? -19.641 5 -2.049 1 97.25 198 VAL A N 1
ATOM 1481 C CA . VAL A 1 198 ? -20.062 5.77 -0.882 1 97.25 198 VAL A CA 1
ATOM 1482 C C . VAL A 1 198 ? -21.5 5.41 -0.507 1 97.25 198 VAL A C 1
ATOM 1484 O O . VAL A 1 198 ? -21.812 5.277 0.675 1 97.25 198 VAL A O 1
ATOM 1487 N N . GLU A 1 199 ? -22.328 5.293 -1.503 1 95.75 199 GLU A N 1
ATOM 1488 C CA . GLU A 1 199 ? -23.703 4.855 -1.25 1 95.75 199 GLU A CA 1
ATOM 1489 C C . GLU A 1 199 ? -23.734 3.471 -0.612 1 95.75 199 GLU A C 1
ATOM 1491 O O . GLU A 1 199 ? -24.484 3.234 0.336 1 95.75 199 GLU A O 1
ATOM 1496 N N . GLY A 1 200 ? -22.953 2.604 -1.083 1 95.31 200 GLY A N 1
ATOM 1497 C CA . GLY A 1 200 ? -22.891 1.237 -0.587 1 95.31 200 GLY A CA 1
ATOM 1498 C C . GLY A 1 200 ? -22.438 1.145 0.858 1 95.31 200 GLY A C 1
ATOM 1499 O O . GLY A 1 200 ? -22.938 0.309 1.616 1 95.31 200 GLY A O 1
ATOM 1500 N N . ILE A 1 201 ? -21.531 2.037 1.243 1 96.88 201 ILE A N 1
ATOM 1501 C CA . ILE A 1 201 ? -21 1.922 2.592 1 96.88 201 ILE A CA 1
ATOM 1502 C C . ILE A 1 201 ? -21.766 2.848 3.537 1 96.88 201 ILE A C 1
ATOM 1504 O O . ILE A 1 201 ? -21.391 2.986 4.707 1 96.88 201 ILE A O 1
ATOM 1508 N N . ASN A 1 202 ? -22.734 3.525 3.043 1 96.06 202 ASN A N 1
ATOM 1509 C CA . ASN A 1 202 ? -23.594 4.395 3.844 1 96.06 202 ASN A CA 1
ATOM 1510 C C . ASN A 1 202 ? -22.828 5.605 4.371 1 96.06 202 ASN A C 1
ATOM 1512 O O . ASN A 1 202 ? -22.812 5.859 5.574 1 96.06 202 ASN A O 1
ATOM 1516 N N . SER A 1 203 ? -22.234 6.312 3.529 1 97.44 203 SER A N 1
ATOM 1517 C CA . SER A 1 203 ? -21.484 7.508 3.904 1 97.44 203 SER A CA 1
ATOM 1518 C C . SER A 1 203 ? -21.641 8.609 2.859 1 97.44 203 SER A C 1
ATOM 1520 O O . SER A 1 203 ? -22.656 8.672 2.164 1 97.44 203 SER A O 1
ATOM 1522 N N . GLN A 1 204 ? -20.766 9.578 2.83 1 97.62 204 GLN A N 1
ATOM 1523 C CA . GLN A 1 204 ? -20.859 10.734 1.94 1 97.62 204 GLN A CA 1
ATOM 1524 C C . GLN A 1 204 ? -19.484 11.102 1.383 1 97.62 204 GLN A C 1
ATOM 1526 O O . GLN A 1 204 ? -18.453 10.734 1.959 1 97.62 204 GLN A O 1
ATOM 1531 N N . VAL A 1 205 ? -19.562 11.766 0.241 1 97.5 205 VAL A N 1
ATOM 1532 C CA . VAL A 1 205 ? -18.359 12.367 -0.302 1 97.5 205 VAL A CA 1
ATOM 1533 C C . VAL A 1 205 ? -18.156 13.758 0.305 1 97.5 205 VAL A C 1
ATOM 1535 O O . VAL A 1 205 ? -19.047 14.609 0.223 1 97.5 205 VAL A O 1
ATOM 1538 N N . MET A 1 206 ? -17 13.969 0.926 1 97.75 206 MET A N 1
ATOM 1539 C CA . MET A 1 206 ? -16.734 15.25 1.585 1 97.75 206 MET A CA 1
ATOM 1540 C C . MET A 1 206 ? -16.219 16.281 0.586 1 97.75 206 MET A C 1
ATOM 1542 O O . MET A 1 206 ? -16.406 17.484 0.783 1 97.75 206 MET A O 1
ATOM 1546 N N . GLY A 1 207 ? -15.57 15.758 -0.399 1 96.81 207 GLY A N 1
ATOM 1547 C CA . GLY A 1 207 ? -15.008 16.609 -1.437 1 96.81 207 GLY A CA 1
ATOM 1548 C C . GLY A 1 207 ? -14.211 15.828 -2.469 1 96.81 207 GLY A C 1
ATOM 1549 O O . GLY A 1 207 ? -13.875 14.656 -2.256 1 96.81 207 GLY A O 1
ATOM 1550 N N . LYS A 1 208 ? -14.023 16.531 -3.602 1 94.94 208 LYS A N 1
ATOM 1551 C CA . LYS A 1 208 ? -13.234 15.984 -4.703 1 94.94 208 LYS A CA 1
ATOM 1552 C C . LYS A 1 208 ? -12.047 16.875 -5.027 1 94.94 208 LYS A C 1
ATOM 1554 O O . LYS A 1 208 ? -12.195 18.094 -5.18 1 94.94 208 LYS A O 1
ATOM 1559 N N . VAL A 1 209 ? -10.914 16.266 -5 1 95.94 209 VAL A N 1
ATOM 1560 C CA . VAL A 1 209 ? -9.703 16.969 -5.418 1 95.94 209 VAL A CA 1
ATOM 1561 C C . VAL A 1 209 ? -9.242 16.438 -6.773 1 95.94 209 VAL A C 1
ATOM 1563 O O . VAL A 1 209 ? -8.734 15.32 -6.863 1 95.94 209 VAL A O 1
ATOM 1566 N N . PRO A 1 210 ? -9.359 17.25 -7.82 1 92.56 210 PRO A N 1
ATOM 1567 C CA . PRO A 1 210 ? -8.961 16.766 -9.148 1 92.56 210 PRO A CA 1
ATOM 1568 C C . PRO A 1 210 ? -7.441 16.719 -9.32 1 92.56 210 PRO A C 1
ATOM 1570 O O . PRO A 1 210 ? -6.703 17.328 -8.547 1 92.56 210 PRO A O 1
ATOM 1573 N N . MET A 1 211 ? -7.074 15.969 -10.266 1 88.69 211 MET A N 1
ATOM 1574 C CA . MET A 1 211 ? -5.668 16.016 -10.656 1 88.69 211 MET A CA 1
ATOM 1575 C C . MET A 1 211 ? -5.297 17.422 -11.148 1 88.69 211 MET A C 1
ATOM 1577 O O . MET A 1 211 ? -6.098 18.078 -11.812 1 88.69 211 MET A O 1
ATOM 1581 N N . SER A 1 212 ? -4.094 17.844 -10.75 1 90.56 212 SER A N 1
ATOM 1582 C CA . SER A 1 212 ? -3.635 19.156 -11.164 1 90.56 212 SER A CA 1
ATOM 1583 C C . SER A 1 212 ? -2.111 19.234 -11.18 1 90.56 212 SER A C 1
ATOM 1585 O O . SER A 1 212 ? -1.454 18.797 -10.234 1 90.56 212 SER A O 1
ATOM 1587 N N . ASN A 1 213 ? -1.579 19.828 -12.242 1 88.31 213 ASN A N 1
ATOM 1588 C CA . ASN A 1 213 ? -0.14 20.047 -12.32 1 88.31 213 ASN A CA 1
ATOM 1589 C C . ASN A 1 213 ? 0.332 21.031 -11.25 1 88.31 213 ASN A C 1
ATOM 1591 O O . ASN A 1 213 ? 1.491 20.984 -10.836 1 88.31 213 ASN A O 1
ATOM 1595 N N . ILE A 1 214 ? -0.568 21.875 -10.805 1 94.31 214 ILE A N 1
ATOM 1596 C CA . ILE A 1 214 ? -0.231 22.844 -9.766 1 94.31 214 ILE A CA 1
ATOM 1597 C C . ILE A 1 214 ? 0.129 22.125 -8.477 1 94.31 214 ILE A C 1
ATOM 1599 O O . ILE A 1 214 ? 1.064 22.516 -7.773 1 94.31 214 ILE A O 1
ATOM 1603 N N . ILE A 1 215 ? -0.613 21.031 -8.164 1 94.5 215 ILE A N 1
ATOM 1604 C CA . ILE A 1 215 ? -0.32 20.234 -6.98 1 94.5 215 ILE A CA 1
ATOM 1605 C C . ILE A 1 215 ? 1.089 19.656 -7.082 1 94.5 215 ILE A C 1
ATOM 1607 O O . ILE A 1 215 ? 1.882 19.766 -6.141 1 94.5 215 ILE A O 1
ATOM 1611 N N . THR A 1 216 ? 1.396 19.078 -8.242 1 88.75 216 THR A N 1
ATOM 1612 C CA . THR A 1 216 ? 2.697 18.469 -8.477 1 88.75 216 THR A CA 1
ATOM 1613 C C . THR A 1 216 ? 3.816 19.5 -8.352 1 88.75 216 THR A C 1
ATOM 1615 O O . THR A 1 216 ? 4.836 19.234 -7.711 1 88.75 216 THR A O 1
ATOM 1618 N N . LYS A 1 217 ? 3.643 20.625 -8.93 1 90.88 217 LYS A N 1
ATOM 1619 C CA . LYS A 1 217 ? 4.645 21.688 -8.891 1 90.88 217 LYS A CA 1
ATOM 1620 C C . LYS A 1 217 ? 4.863 22.172 -7.465 1 90.88 217 LYS A C 1
ATOM 1622 O O . LYS A 1 217 ? 6 22.438 -7.059 1 90.88 217 LYS A O 1
ATOM 1627 N N . ALA A 1 218 ? 3.781 22.312 -6.711 1 94.94 218 ALA A N 1
ATOM 1628 C CA . ALA A 1 218 ? 3.895 22.719 -5.309 1 94.94 218 ALA A CA 1
ATOM 1629 C C . ALA A 1 218 ? 4.703 21.703 -4.508 1 94.94 218 ALA A C 1
ATOM 1631 O O . ALA A 1 218 ? 5.598 22.078 -3.746 1 94.94 218 ALA A O 1
ATOM 1632 N N . GLU A 1 219 ? 4.387 20.406 -4.734 1 90.81 219 GLU A N 1
ATOM 1633 C CA . GLU A 1 219 ? 5.078 19.328 -4.023 1 90.81 219 GLU A CA 1
ATOM 1634 C C . GLU A 1 219 ? 6.566 19.328 -4.352 1 90.81 219 GLU A C 1
ATOM 1636 O O . GLU A 1 219 ? 7.402 19.078 -3.475 1 90.81 219 GLU A O 1
ATOM 1641 N N . LEU A 1 220 ? 6.883 19.594 -5.594 1 86.5 220 LEU A N 1
ATOM 1642 C CA . LEU A 1 220 ? 8.273 19.609 -6.023 1 86.5 220 LEU A CA 1
ATOM 1643 C C . LEU A 1 220 ? 9.047 20.734 -5.34 1 86.5 220 LEU A C 1
ATOM 1645 O O . LEU A 1 220 ? 10.266 20.656 -5.188 1 86.5 220 LEU A O 1
ATOM 1649 N N . ARG A 1 221 ? 8.344 21.75 -4.871 1 91.5 221 ARG A N 1
ATOM 1650 C CA . ARG A 1 221 ? 8.953 22.875 -4.184 1 91.5 221 ARG A CA 1
ATOM 1651 C C . ARG A 1 221 ? 8.812 22.734 -2.67 1 91.5 221 ARG A C 1
ATOM 1653 O O . ARG A 1 221 ? 9.141 23.672 -1.924 1 91.5 221 ARG A O 1
ATOM 1660 N N . LYS A 1 222 ? 8.234 21.625 -2.258 1 94.06 222 LYS A N 1
ATOM 1661 C CA . LYS A 1 222 ? 7.996 21.344 -0.845 1 94.06 222 LYS A CA 1
ATOM 1662 C C . LYS A 1 222 ? 7.082 22.391 -0.223 1 94.06 222 LYS A C 1
ATOM 1664 O O . LYS A 1 222 ? 7.328 22.859 0.892 1 94.06 222 LYS A O 1
ATOM 1669 N N . GLN A 1 223 ? 6.09 22.766 -1.038 1 97.75 223 GLN A N 1
ATOM 1670 C CA . GLN A 1 223 ? 5.078 23.719 -0.586 1 97.75 223 GLN A CA 1
ATOM 1671 C C . GLN A 1 223 ? 3.676 23.125 -0.719 1 97.75 223 GLN A C 1
ATOM 1673 O O . GLN A 1 223 ? 3.453 22.203 -1.509 1 97.75 223 GLN A O 1
ATOM 1678 N N . THR A 1 224 ? 2.777 23.641 0.11 1 98.31 224 THR A N 1
ATOM 1679 C CA . THR A 1 224 ? 1.371 23.344 -0.139 1 98.31 224 THR A CA 1
ATOM 1680 C C . THR A 1 224 ? 0.866 24.109 -1.359 1 98.31 224 THR A C 1
ATOM 1682 O O . THR A 1 224 ? 1.45 25.125 -1.749 1 98.31 224 THR A O 1
ATOM 1685 N N . THR A 1 225 ? -0.166 23.594 -1.911 1 98.38 225 THR A N 1
ATOM 1686 C CA . THR A 1 225 ? -0.812 24.297 -3.008 1 98.38 225 THR A CA 1
ATOM 1687 C C . THR A 1 225 ? -1.332 25.656 -2.541 1 98.38 225 THR A C 1
ATOM 1689 O O . THR A 1 225 ? -1.27 26.641 -3.281 1 98.38 225 THR A O 1
ATOM 1692 N N . ILE A 1 226 ? -1.808 25.734 -1.34 1 98.69 226 ILE A N 1
ATOM 1693 C CA . ILE A 1 226 ? -2.301 26.969 -0.732 1 98.69 226 ILE A CA 1
ATOM 1694 C C . ILE A 1 226 ? -1.193 28.016 -0.724 1 98.69 226 ILE A C 1
ATOM 1696 O O . ILE A 1 226 ? -1.449 29.203 -0.959 1 98.69 226 ILE A O 1
ATOM 1700 N N . GLU A 1 227 ? -0.031 27.609 -0.439 1 98.5 227 GLU A N 1
ATOM 1701 C CA . GLU A 1 227 ? 1.133 28.484 -0.402 1 98.5 227 GLU A CA 1
ATOM 1702 C C . GLU A 1 227 ? 1.623 28.812 -1.81 1 98.5 227 GLU A C 1
ATOM 1704 O O . GLU A 1 227 ? 1.858 29.984 -2.137 1 98.5 227 GLU A O 1
ATOM 1709 N N . TYR A 1 228 ? 1.752 27.828 -2.676 1 98.12 228 TYR A N 1
ATOM 1710 C CA . TYR A 1 228 ? 2.379 27.938 -3.99 1 98.12 228 TYR A CA 1
ATOM 1711 C C . TYR A 1 228 ? 1.499 28.719 -4.957 1 98.12 228 TYR A C 1
ATOM 1713 O O . TYR A 1 228 ? 1.994 29.531 -5.73 1 98.12 228 TYR A O 1
ATOM 1721 N N . ALA A 1 229 ? 0.248 28.453 -4.922 1 98.44 229 ALA A N 1
ATOM 1722 C CA . ALA A 1 229 ? -0.705 29.062 -5.852 1 98.44 229 ALA A CA 1
ATOM 1723 C C . ALA A 1 229 ? -2.012 29.406 -5.148 1 98.44 229 ALA A C 1
ATOM 1725 O O . ALA A 1 229 ? -3.07 28.875 -5.492 1 98.44 229 ALA A O 1
ATOM 1726 N N . PRO A 1 230 ? -1.923 30.391 -4.277 1 98.38 230 PRO A N 1
ATOM 1727 C CA . PRO A 1 230 ? -3.061 30.703 -3.406 1 98.38 230 PRO A CA 1
ATOM 1728 C C . PRO A 1 230 ? -4.305 31.109 -4.188 1 98.38 230 PRO A C 1
ATOM 1730 O O . PRO A 1 230 ? -5.426 30.906 -3.719 1 98.38 230 PRO A O 1
ATOM 1733 N N . ASP A 1 231 ? -4.18 31.547 -5.422 1 98.25 231 ASP A N 1
ATOM 1734 C CA . ASP A 1 231 ? -5.328 32.062 -6.156 1 98.25 231 ASP A CA 1
ATOM 1735 C C . ASP A 1 231 ? -5.828 31.062 -7.184 1 98.25 231 ASP A C 1
ATOM 1737 O O . ASP A 1 231 ? -6.734 31.359 -7.965 1 98.25 231 ASP A O 1
ATOM 1741 N N . SER A 1 232 ? -5.336 29.859 -7.129 1 98.12 232 SER A N 1
ATOM 1742 C CA . SER A 1 232 ? -5.703 28.844 -8.109 1 98.12 232 SER A CA 1
ATOM 1743 C C . SER A 1 232 ? -7.027 28.188 -7.746 1 98.12 232 SER A C 1
ATOM 1745 O O . SER A 1 232 ? -7.438 28.203 -6.582 1 98.12 232 SER A O 1
ATOM 1747 N N . GLU A 1 233 ? -7.672 27.641 -8.781 1 97.5 233 GLU A N 1
ATOM 1748 C CA . GLU A 1 233 ? -8.906 26.891 -8.578 1 97.5 233 GLU A CA 1
ATOM 1749 C C . GLU A 1 233 ? -8.68 25.703 -7.652 1 97.5 233 GLU A C 1
ATOM 1751 O O . GLU A 1 233 ? -9.523 25.391 -6.812 1 97.5 233 GLU A O 1
ATOM 1756 N N . ILE A 1 234 ? -7.551 25.109 -7.777 1 97.5 234 ILE A N 1
ATOM 1757 C CA . ILE A 1 234 ? -7.246 23.922 -6.984 1 97.5 234 ILE A CA 1
ATOM 1758 C C . ILE A 1 234 ? -7.055 24.328 -5.52 1 97.5 234 ILE A C 1
ATOM 1760 O O . ILE A 1 234 ? -7.422 23.578 -4.613 1 97.5 234 ILE A O 1
ATOM 1764 N N . ALA A 1 235 ? -6.445 25.469 -5.289 1 98.44 235 ALA A N 1
ATOM 1765 C CA . ALA A 1 235 ? -6.34 25.969 -3.918 1 98.44 235 ALA A CA 1
ATOM 1766 C C . ALA A 1 235 ? -7.719 26.156 -3.293 1 98.44 235 ALA A C 1
ATOM 1768 O O . ALA A 1 235 ? -7.934 25.797 -2.131 1 98.44 235 ALA A O 1
ATOM 1769 N N . ASN A 1 236 ? -8.609 26.641 -4.105 1 98.5 236 ASN A N 1
ATOM 1770 C CA . ASN A 1 236 ? -9.969 26.828 -3.625 1 98.5 236 ASN A CA 1
ATOM 1771 C C . ASN A 1 236 ? -10.648 25.5 -3.307 1 98.5 236 ASN A C 1
ATOM 1773 O O . ASN A 1 236 ? -11.445 25.422 -2.367 1 98.5 236 ASN A O 1
ATOM 1777 N N . LYS A 1 237 ? -10.391 24.516 -4.055 1 98.06 237 LYS A N 1
ATOM 1778 C CA . LYS A 1 237 ? -10.945 23.188 -3.803 1 98.06 237 LYS A CA 1
ATOM 1779 C C . LYS A 1 237 ? -10.477 22.641 -2.459 1 98.06 237 LYS A C 1
ATOM 1781 O O . LYS A 1 237 ? -11.25 22 -1.736 1 98.06 237 LYS A O 1
ATOM 1786 N N . PHE A 1 238 ? -9.219 22.891 -2.143 1 98.56 238 PHE A N 1
ATOM 1787 C CA . PHE A 1 238 ? -8.703 22.453 -0.851 1 98.56 238 PHE A CA 1
ATOM 1788 C C . PHE A 1 238 ? -9.375 23.219 0.286 1 98.56 238 PHE A C 1
ATOM 1790 O O . PHE A 1 238 ? -9.664 22.656 1.339 1 98.56 238 PHE A O 1
ATOM 1797 N N . ARG A 1 239 ? -9.617 24.547 0.089 1 98.69 239 ARG A N 1
ATOM 1798 C CA . ARG A 1 239 ? -10.305 25.359 1.093 1 98.69 239 ARG A CA 1
ATOM 1799 C C . ARG A 1 239 ? -11.719 24.844 1.331 1 98.69 239 ARG A C 1
ATOM 1801 O O . ARG A 1 239 ? -12.156 24.719 2.479 1 98.69 239 ARG A O 1
ATOM 1808 N N . GLU A 1 240 ? -12.398 24.531 0.206 1 98.62 240 GLU A N 1
ATOM 1809 C CA . GLU A 1 240 ? -13.742 23.984 0.302 1 98.62 240 GLU A CA 1
ATOM 1810 C C . GLU A 1 240 ? -13.75 22.656 1.059 1 98.62 240 GLU A C 1
ATOM 1812 O O . GLU A 1 240 ? -14.609 22.422 1.914 1 98.62 240 GLU A O 1
ATOM 1817 N N . LEU A 1 241 ? -12.812 21.797 0.765 1 98.5 241 LEU A N 1
ATOM 1818 C CA . LEU A 1 241 ? -12.703 20.5 1.428 1 98.5 241 LEU A CA 1
ATOM 1819 C C . LEU A 1 241 ? -12.43 20.672 2.918 1 98.5 241 LEU A C 1
ATOM 1821 O O . LEU A 1 241 ? -13.07 20.016 3.75 1 98.5 241 LEU A O 1
ATOM 1825 N N . ALA A 1 242 ? -11.5 21.578 3.236 1 98.62 242 ALA A N 1
ATOM 1826 C CA . ALA A 1 242 ? -11.141 21.828 4.629 1 98.62 242 ALA A CA 1
ATOM 1827 C C . ALA A 1 242 ? -12.344 22.312 5.43 1 98.62 242 ALA A C 1
ATOM 1829 O O . ALA A 1 242 ? -12.602 21.828 6.531 1 98.62 242 ALA A O 1
ATOM 1830 N N . ASN A 1 243 ? -13.062 23.219 4.82 1 98.06 243 ASN A N 1
ATOM 1831 C CA . ASN A 1 243 ? -14.242 23.766 5.488 1 98.06 243 ASN A CA 1
ATOM 1832 C C . ASN A 1 243 ? -15.336 22.719 5.648 1 98.06 243 ASN A C 1
ATOM 1834 O O . ASN A 1 243 ? -16 22.656 6.684 1 98.06 243 ASN A O 1
ATOM 1838 N N . SER A 1 244 ? -15.531 21.906 4.598 1 98 244 SER A N 1
ATOM 1839 C CA . SER A 1 244 ? -16.531 20.859 4.648 1 98 244 SER A CA 1
ATOM 1840 C C . SER A 1 244 ? -16.266 19.891 5.789 1 98 244 SER A C 1
ATOM 1842 O O . SER A 1 244 ? -17.188 19.469 6.492 1 98 244 SER A O 1
ATOM 1844 N N . ILE A 1 245 ? -15.047 19.547 6.02 1 97.75 245 ILE A N 1
ATOM 1845 C CA . ILE A 1 245 ? -14.672 18.594 7.055 1 97.75 245 ILE A CA 1
ATOM 1846 C C . ILE A 1 245 ? -14.734 19.266 8.422 1 97.75 245 ILE A C 1
ATOM 1848 O O . ILE A 1 245 ? -15.25 18.688 9.383 1 97.75 245 ILE A O 1
ATOM 1852 N N . TYR A 1 246 ? -14.266 20.516 8.492 1 97.06 246 TYR A N 1
ATOM 1853 C CA . TYR A 1 246 ? -14.25 21.234 9.75 1 97.06 246 TYR A CA 1
ATOM 1854 C C . TYR A 1 246 ? -15.656 21.422 10.305 1 97.06 246 TYR A C 1
ATOM 1856 O O . TYR A 1 246 ? -15.875 21.297 11.508 1 97.06 246 TYR A O 1
ATOM 1864 N N . GLU A 1 247 ? -16.594 21.625 9.414 1 96.62 247 GLU A N 1
ATOM 1865 C CA . GLU A 1 247 ? -17.969 21.938 9.828 1 96.62 247 GLU A CA 1
ATOM 1866 C C . GLU A 1 247 ? -18.828 20.688 9.883 1 96.62 247 GLU A C 1
ATOM 1868 O O . GLU A 1 247 ? -19.984 20.734 10.328 1 96.62 247 GLU A O 1
ATOM 1873 N N . ASN A 1 248 ? -18.234 19.578 9.461 1 96.81 248 ASN A N 1
ATOM 1874 C CA . ASN A 1 248 ? -19.047 18.375 9.312 1 96.81 248 ASN A CA 1
ATOM 1875 C C . ASN A 1 248 ? -19.531 17.859 10.664 1 96.81 248 ASN A C 1
ATOM 1877 O O . ASN A 1 248 ? -18.75 17.719 11.602 1 96.81 248 ASN A O 1
ATOM 1881 N N . LYS A 1 249 ? -20.812 17.562 10.734 1 93.44 249 LYS A N 1
ATOM 1882 C CA . LYS A 1 249 ? -21.391 16.984 11.938 1 93.44 249 LYS A CA 1
ATOM 1883 C C . LYS A 1 249 ? -22.047 15.633 11.633 1 93.44 249 LYS A C 1
ATOM 1885 O O . LYS A 1 249 ? -22.516 14.953 12.539 1 93.44 249 LYS A O 1
ATOM 1890 N N . LYS A 1 250 ? -22.031 15.32 10.367 1 94.25 250 LYS A N 1
ATOM 1891 C CA . LYS A 1 250 ? -22.656 14.07 9.945 1 94.25 250 LYS A CA 1
ATOM 1892 C C . LYS A 1 250 ? -21.625 12.945 9.875 1 94.25 250 LYS A C 1
ATOM 1894 O O . LYS A 1 250 ? -20.641 13.031 9.141 1 94.25 250 LYS A O 1
ATOM 1899 N N . THR A 1 251 ? -21.812 11.891 10.703 1 94.25 251 THR A N 1
ATOM 1900 C CA . THR A 1 251 ? -20.984 10.695 10.703 1 94.25 251 THR A CA 1
ATOM 1901 C C . THR A 1 251 ? -21.828 9.43 10.695 1 94.25 251 THR A C 1
ATOM 1903 O O . THR A 1 251 ? -23.016 9.469 11.055 1 94.25 251 THR A O 1
ATOM 1906 N N . THR A 1 252 ? -21.281 8.422 10.141 1 94.69 252 THR A N 1
ATOM 1907 C CA . THR A 1 252 ? -21.984 7.145 10.094 1 94.69 252 THR A CA 1
ATOM 1908 C C . THR A 1 252 ? -21.062 6 10.484 1 94.69 252 THR A C 1
ATOM 1910 O O . THR A 1 252 ? -19.828 6.121 10.375 1 94.69 252 THR A O 1
ATOM 1913 N N . ILE A 1 253 ? -21.672 5.027 11.062 1 93.56 253 ILE A N 1
ATOM 1914 C CA . ILE A 1 253 ? -20.984 3.738 11.07 1 93.56 253 ILE A CA 1
ATOM 1915 C C . ILE A 1 253 ? -21.109 3.082 9.695 1 93.56 253 ILE A C 1
ATOM 1917 O O . ILE A 1 253 ? -22.219 2.748 9.258 1 93.56 253 ILE A O 1
ATOM 1921 N N . PRO A 1 254 ? -20.031 2.932 9.047 1 94.75 254 PRO A N 1
ATOM 1922 C CA . PRO A 1 254 ? -20.125 2.467 7.664 1 94.75 254 PRO A CA 1
ATOM 1923 C C . PRO A 1 254 ? -20.594 1.016 7.559 1 94.75 254 PRO A C 1
ATOM 1925 O O . PRO A 1 254 ? -20.453 0.25 8.516 1 94.75 254 PRO A O 1
ATOM 1928 N N . THR A 1 255 ? -21.172 0.724 6.457 1 94.69 255 THR A N 1
ATOM 1929 C CA . THR A 1 255 ? -21.516 -0.639 6.07 1 94.69 255 THR A CA 1
ATOM 1930 C C . THR A 1 255 ? -20.562 -1.15 4.992 1 94.69 255 THR A C 1
ATOM 1932 O O . THR A 1 255 ? -20.828 -1.001 3.799 1 94.69 255 THR A O 1
ATOM 1935 N N . PRO A 1 256 ? -19.453 -1.731 5.445 1 92.12 256 PRO A N 1
ATOM 1936 C CA . PRO A 1 256 ? -18.5 -2.189 4.434 1 92.12 256 PRO A CA 1
ATOM 1937 C C . PRO A 1 256 ? -19.141 -3.098 3.387 1 92.12 256 PRO A C 1
ATOM 1939 O O . PRO A 1 256 ? -20 -3.906 3.713 1 92.12 256 PRO A O 1
ATOM 1942 N N . LEU A 1 257 ? -18.688 -2.934 2.162 1 92.81 257 LEU A N 1
ATOM 1943 C CA . LEU A 1 257 ? -19.172 -3.785 1.082 1 92.81 257 LEU A CA 1
ATOM 1944 C C . LEU A 1 257 ? -18.75 -5.234 1.302 1 92.81 257 LEU A C 1
ATOM 1946 O O . LEU A 1 257 ? -17.656 -5.496 1.796 1 92.81 257 LEU A O 1
ATOM 1950 N N . SER A 1 258 ? -19.641 -6.121 0.917 1 87.38 258 SER A N 1
ATOM 1951 C CA . SER A 1 258 ? -19.281 -7.531 0.88 1 87.38 258 SER A CA 1
ATOM 1952 C C . SER A 1 258 ? -18.25 -7.805 -0.215 1 87.38 258 SER A C 1
ATOM 1954 O O . SER A 1 258 ? -17.984 -6.941 -1.052 1 87.38 258 SER A O 1
ATOM 1956 N N . GLU A 1 259 ? -17.688 -8.977 -0.16 1 82 259 GLU A N 1
ATOM 1957 C CA . GLU A 1 259 ? -16.766 -9.375 -1.221 1 82 259 GLU A CA 1
ATOM 1958 C C . GLU A 1 259 ? -17.438 -9.305 -2.59 1 82 259 GLU A C 1
ATOM 1960 O O . GLU A 1 259 ? -16.828 -8.852 -3.562 1 82 259 GLU A O 1
ATOM 1965 N N . GLN A 1 260 ? -18.641 -9.789 -2.609 1 83.81 260 GLN A N 1
ATOM 1966 C CA . GLN A 1 260 ? -19.406 -9.742 -3.854 1 83.81 260 GLN A CA 1
ATOM 1967 C C . GLN A 1 260 ? -19.625 -8.297 -4.305 1 83.81 260 GLN A C 1
ATOM 1969 O O . GLN A 1 260 ? -19.516 -7.992 -5.496 1 83.81 260 GLN A O 1
ATOM 1974 N N . GLY A 1 261 ? -19.969 -7.434 -3.336 1 88.19 261 GLY A N 1
ATOM 1975 C CA . GLY A 1 261 ? -20.141 -6.027 -3.65 1 88.19 261 GLY A CA 1
ATOM 1976 C C . GLY A 1 261 ? -18.875 -5.379 -4.203 1 88.19 261 GLY A C 1
ATOM 1977 O O . GLY A 1 261 ? -18.953 -4.605 -5.164 1 88.19 261 GLY A O 1
ATOM 1978 N N . LEU A 1 262 ? -17.75 -5.711 -3.643 1 89.06 262 LEU A N 1
ATOM 1979 C CA . LEU A 1 262 ? -16.469 -5.195 -4.109 1 89.06 262 LEU A CA 1
ATOM 1980 C C . LEU A 1 262 ? -16.141 -5.711 -5.508 1 89.06 262 LEU A C 1
ATOM 1982 O O . LEU A 1 262 ? -15.641 -4.965 -6.352 1 89.06 262 LEU A O 1
ATOM 1986 N N . ASP A 1 263 ? -16.484 -6.953 -5.691 1 85.81 263 ASP A N 1
ATOM 1987 C CA . ASP A 1 263 ? -16.25 -7.559 -7 1 85.81 263 ASP A CA 1
ATOM 1988 C C . ASP A 1 263 ? -17.078 -6.863 -8.078 1 85.81 263 ASP A C 1
ATOM 1990 O O . ASP A 1 263 ? -16.578 -6.605 -9.18 1 85.81 263 ASP A O 1
ATOM 1994 N N . GLU A 1 264 ? -18.281 -6.586 -7.746 1 89.06 264 GLU A N 1
ATOM 1995 C CA . GLU A 1 264 ? -19.172 -5.914 -8.688 1 89.06 264 GLU A CA 1
ATOM 1996 C C . GLU A 1 264 ? -18.656 -4.52 -9.031 1 89.06 264 GLU A C 1
ATOM 1998 O O . GLU A 1 264 ? -18.688 -4.109 -10.195 1 89.06 264 GLU A O 1
ATOM 2003 N N . LEU A 1 265 ? -18.219 -3.852 -8.031 1 89.56 265 LEU A N 1
ATOM 2004 C CA . LEU A 1 265 ? -17.672 -2.52 -8.258 1 89.56 265 LEU A CA 1
ATOM 2005 C C . LEU A 1 265 ? -16.406 -2.59 -9.109 1 89.56 265 LEU A C 1
ATOM 2007 O O . LEU A 1 265 ? -16.234 -1.788 -10.031 1 89.56 265 LEU A O 1
ATOM 2011 N N . THR A 1 266 ? -15.562 -3.518 -8.844 1 85.81 266 THR A N 1
ATOM 2012 C CA . THR A 1 266 ? -14.32 -3.709 -9.594 1 85.81 266 THR A CA 1
ATOM 2013 C C . THR A 1 266 ? -14.617 -4.035 -11.055 1 85.81 266 THR A C 1
ATOM 2015 O O . THR A 1 266 ? -13.945 -3.525 -11.953 1 85.81 266 THR A O 1
ATOM 2018 N N . GLU A 1 267 ? -15.578 -4.871 -11.242 1 84.88 267 GLU A N 1
ATOM 2019 C CA . GLU A 1 267 ? -15.977 -5.223 -12.602 1 84.88 267 GLU A CA 1
ATOM 2020 C C . GLU A 1 267 ? -16.469 -3.996 -13.359 1 84.88 267 GLU A C 1
ATOM 2022 O O . GLU A 1 267 ? -16.188 -3.842 -14.555 1 84.88 267 GLU A O 1
ATOM 2027 N N . SER A 1 268 ? -17.25 -3.172 -12.633 1 85.19 268 SER A N 1
ATOM 2028 C CA . SER A 1 268 ? -17.734 -1.939 -13.25 1 85.19 268 SER A CA 1
ATOM 2029 C C . SER A 1 268 ? -16.578 -1.031 -13.648 1 85.19 268 SER A C 1
ATOM 2031 O O . SER A 1 268 ? -16.609 -0.395 -14.703 1 85.19 268 SER A O 1
ATOM 2033 N N . ILE A 1 269 ? -15.531 -1.01 -12.852 1 84.69 269 ILE A N 1
ATOM 2034 C CA . ILE A 1 269 ? -14.344 -0.205 -13.117 1 84.69 269 ILE A CA 1
ATOM 2035 C C . ILE A 1 269 ? -13.609 -0.764 -14.336 1 84.69 269 ILE A C 1
ATOM 2037 O O . ILE A 1 269 ? -13.195 -0.011 -15.219 1 84.69 269 ILE A O 1
ATOM 2041 N N . GLU A 1 270 ? -13.516 -2.074 -14.391 1 81.88 270 GLU A N 1
ATOM 2042 C CA . GLU A 1 270 ? -12.82 -2.734 -15.484 1 81.88 270 GLU A CA 1
ATOM 2043 C C . GLU A 1 270 ? -13.531 -2.488 -16.812 1 81.88 270 GLU A C 1
ATOM 2045 O O . GLU A 1 270 ? -12.883 -2.301 -17.844 1 81.88 270 GLU A O 1
ATOM 2050 N N . GLU A 1 271 ? -14.836 -2.518 -16.703 1 82.88 271 GLU A N 1
ATOM 2051 C CA . GLU A 1 271 ? -15.609 -2.248 -17.906 1 82.88 271 GLU A CA 1
ATOM 2052 C C . GLU A 1 271 ? -15.383 -0.824 -18.406 1 82.88 271 GLU A C 1
ATOM 2054 O O . GLU A 1 271 ? -15.297 -0.59 -19.609 1 82.88 271 GLU A O 1
ATOM 2059 N N . LEU A 1 272 ? -15.289 0.071 -17.5 1 79 272 LEU A N 1
ATOM 2060 C CA . LEU A 1 272 ? -15.039 1.465 -17.844 1 79 272 LEU A CA 1
ATOM 2061 C C . LEU A 1 272 ? -13.656 1.635 -18.453 1 79 272 LEU A C 1
ATOM 2063 O O . LEU A 1 272 ? -13.484 2.361 -19.438 1 79 272 LEU A O 1
ATOM 2067 N N . VAL A 1 273 ? -12.656 0.967 -17.859 1 74.94 273 VAL A N 1
ATOM 2068 C CA . VAL A 1 273 ? -11.289 1.027 -18.375 1 74.94 273 VAL A CA 1
ATOM 2069 C C . VAL A 1 273 ? -11.227 0.403 -19.766 1 74.94 273 VAL A C 1
ATOM 2071 O O . VAL A 1 273 ? -10.57 0.938 -20.656 1 74.94 273 VAL A O 1
ATOM 2074 N N . ARG A 1 274 ? -11.938 -0.771 -19.844 1 78 274 ARG A N 1
ATOM 2075 C CA . ARG A 1 274 ? -11.961 -1.461 -21.125 1 78 274 ARG A CA 1
ATOM 2076 C C . ARG A 1 274 ? -12.5 -0.553 -22.234 1 78 274 ARG A C 1
ATOM 2078 O O . ARG A 1 274 ? -11.953 -0.508 -23.328 1 78 274 ARG A O 1
ATOM 2085 N N . ARG A 1 275 ? -13.57 0.196 -21.969 1 76 275 ARG A N 1
ATOM 2086 C CA . ARG A 1 275 ? -14.203 1.082 -22.953 1 76 275 ARG A CA 1
ATOM 2087 C C . ARG A 1 275 ? -13.258 2.211 -23.344 1 76 275 ARG A C 1
ATOM 2089 O O . ARG A 1 275 ? -13.312 2.699 -24.484 1 76 275 ARG A O 1
ATOM 2096 N N . LYS A 1 276 ? -12.344 2.525 -22.422 1 68.69 276 LYS A N 1
ATOM 2097 C CA . LYS A 1 276 ? -11.398 3.6 -22.703 1 68.69 276 LYS A CA 1
ATOM 2098 C C . LYS A 1 276 ? -10.258 3.115 -23.594 1 68.69 276 LYS A C 1
ATOM 2100 O O . LYS A 1 276 ? -9.672 3.902 -24.344 1 68.69 276 LYS A O 1
ATOM 2105 N N . TYR A 1 277 ? -9.906 1.831 -23.547 1 63.19 277 TYR A N 1
ATOM 2106 C CA . TYR A 1 277 ? -8.781 1.284 -24.297 1 63.19 277 TYR A CA 1
ATOM 2107 C C . TYR A 1 277 ? -9.258 0.615 -25.594 1 63.19 277 TYR A C 1
ATOM 2109 O O . TYR A 1 277 ? -8.453 0.269 -26.453 1 63.19 277 TYR A O 1
ATOM 2117 N N . GLU A 1 278 ? -10.398 0.323 -25.562 1 63.72 278 GLU A N 1
ATOM 2118 C CA . GLU A 1 278 ? -10.945 -0.164 -26.828 1 63.72 278 GLU A CA 1
ATOM 2119 C C . GLU A 1 278 ? -11.312 0.994 -27.766 1 63.72 278 GLU A C 1
ATOM 2121 O O . GLU A 1 278 ? -11.07 0.93 -28.969 1 63.72 278 GLU A O 1
ATOM 2126 N N . MET B 1 1 ? 12.477 -29.141 -5.926 1 89.62 1 MET B N 1
ATOM 2127 C CA . MET B 1 1 ? 11.398 -28.172 -5.797 1 89.62 1 MET B CA 1
ATOM 2128 C C . MET B 1 1 ? 11.945 -26.781 -5.488 1 89.62 1 MET B C 1
ATOM 2130 O O . MET B 1 1 ? 12.648 -26.594 -4.496 1 89.62 1 MET B O 1
ATOM 2134 N N . ARG B 1 2 ? 11.82 -25.938 -6.488 1 93.06 2 ARG B N 1
ATOM 2135 C CA . ARG B 1 2 ? 12.242 -24.547 -6.359 1 93.06 2 ARG B CA 1
ATOM 2136 C C . ARG B 1 2 ? 11.148 -23.703 -5.727 1 93.06 2 ARG B C 1
ATOM 2138 O O . ARG B 1 2 ? 10.016 -23.656 -6.223 1 93.06 2 ARG B O 1
ATOM 2145 N N . LYS B 1 3 ? 11.422 -23.016 -4.512 1 94.25 3 LYS B N 1
ATOM 2146 C CA . LYS B 1 3 ? 10.453 -22.141 -3.859 1 94.25 3 LYS B CA 1
ATOM 2147 C C . LYS B 1 3 ? 10.977 -20.719 -3.777 1 94.25 3 LYS B C 1
ATOM 2149 O O . LYS B 1 3 ? 12.156 -20.5 -3.49 1 94.25 3 LYS B O 1
ATOM 2154 N N . PHE B 1 4 ? 10.133 -19.797 -4.137 1 95.06 4 PHE B N 1
ATOM 2155 C CA . PHE B 1 4 ? 10.547 -18.406 -3.895 1 95.06 4 PHE B CA 1
ATOM 2156 C C . PHE B 1 4 ? 9.336 -17.531 -3.617 1 95.06 4 PHE B C 1
ATOM 2158 O O . PHE B 1 4 ? 8.219 -17.859 -4.004 1 95.06 4 PHE B O 1
ATOM 2165 N N . CYS B 1 5 ? 9.531 -16.406 -2.873 1 95.19 5 CYS B N 1
ATOM 2166 C CA . CYS B 1 5 ? 8.516 -15.422 -2.52 1 95.19 5 CYS B CA 1
ATOM 2167 C C . CYS B 1 5 ? 8.664 -14.164 -3.363 1 95.19 5 CYS B C 1
ATOM 2169 O O . CYS B 1 5 ? 9.781 -13.719 -3.635 1 95.19 5 CYS B O 1
ATOM 2171 N N . ILE B 1 6 ? 7.555 -13.664 -3.777 1 96.69 6 ILE B N 1
ATOM 2172 C CA . ILE B 1 6 ? 7.508 -12.375 -4.453 1 96.69 6 ILE B CA 1
ATOM 2173 C C . ILE B 1 6 ? 6.816 -11.352 -3.559 1 96.69 6 ILE B C 1
ATOM 2175 O O . ILE B 1 6 ? 5.641 -11.5 -3.223 1 96.69 6 ILE B O 1
ATOM 2179 N N . TYR B 1 7 ? 7.551 -10.305 -3.178 1 94.69 7 TYR B N 1
ATOM 2180 C CA . TYR B 1 7 ? 7.035 -9.219 -2.352 1 94.69 7 TYR B CA 1
ATOM 2181 C C . TYR B 1 7 ? 6.922 -7.93 -3.154 1 94.69 7 TYR B C 1
ATOM 2183 O O . TYR B 1 7 ? 7.512 -7.805 -4.23 1 94.69 7 TYR B O 1
ATOM 2191 N N . GLY B 1 8 ? 6.246 -7.043 -2.623 1 92.56 8 GLY B N 1
ATOM 2192 C CA . GLY B 1 8 ? 6.098 -5.719 -3.197 1 92.56 8 GLY B CA 1
ATOM 2193 C C . GLY B 1 8 ? 4.914 -4.953 -2.639 1 92.56 8 GLY B C 1
ATOM 2194 O O . GLY B 1 8 ? 4.004 -5.547 -2.059 1 92.56 8 GLY B O 1
ATOM 2195 N N . LYS B 1 9 ? 5.016 -3.662 -2.926 1 88.81 9 LYS B N 1
ATOM 2196 C CA . LYS B 1 9 ? 3.906 -2.812 -2.502 1 88.81 9 LYS B CA 1
ATOM 2197 C C . LYS B 1 9 ? 2.607 -3.219 -3.191 1 88.81 9 LYS B C 1
ATOM 2199 O O . LYS B 1 9 ? 2.631 -3.779 -4.289 1 88.81 9 LYS B O 1
ATOM 2204 N N . GLY B 1 10 ? 1.456 -2.959 -2.498 1 85 10 GLY B N 1
ATOM 2205 C CA . GLY B 1 10 ? 0.172 -3.221 -3.129 1 85 10 GLY B CA 1
ATOM 2206 C C . GLY B 1 10 ? -0.035 -2.43 -4.406 1 85 10 GLY B C 1
ATOM 2207 O O . GLY B 1 10 ? 0.263 -1.235 -4.461 1 85 10 GLY B O 1
ATOM 2208 N N . GLY B 1 11 ? -0.491 -3.098 -5.449 1 83.81 11 GLY B N 1
ATOM 2209 C CA . GLY B 1 11 ? -0.856 -2.445 -6.695 1 83.81 11 GLY B CA 1
ATOM 2210 C C . GLY B 1 11 ? 0.331 -2.186 -7.605 1 83.81 11 GLY B C 1
ATOM 2211 O O . GLY B 1 11 ? 0.205 -1.494 -8.617 1 83.81 11 GLY B O 1
ATOM 2212 N N . ILE B 1 12 ? 1.44 -2.777 -7.398 1 88.56 12 ILE B N 1
ATOM 2213 C CA . ILE B 1 12 ? 2.658 -2.453 -8.133 1 88.56 12 ILE B CA 1
ATOM 2214 C C . ILE B 1 12 ? 2.832 -3.422 -9.297 1 88.56 12 ILE B C 1
ATOM 2216 O O . ILE B 1 12 ? 3.738 -3.26 -10.117 1 88.56 12 ILE B O 1
ATOM 2220 N N . GLY B 1 13 ? 2.027 -4.5 -9.359 1 90.94 13 GLY B N 1
ATOM 2221 C CA . GLY B 1 13 ? 2.107 -5.461 -10.445 1 90.94 13 GLY B CA 1
ATOM 2222 C C . GLY B 1 13 ? 2.668 -6.801 -10.016 1 90.94 13 GLY B C 1
ATOM 2223 O O . GLY B 1 13 ? 3.143 -7.578 -10.852 1 90.94 13 GLY B O 1
ATOM 2224 N N . LYS B 1 14 ? 2.688 -7.117 -8.789 1 94.19 14 LYS B N 1
ATOM 2225 C CA . LYS B 1 14 ? 3.203 -8.383 -8.273 1 94.19 14 LYS B CA 1
ATOM 2226 C C . LYS B 1 14 ? 2.455 -9.57 -8.875 1 94.19 14 LYS B C 1
ATOM 2228 O O . LYS B 1 14 ? 3.07 -10.484 -9.43 1 94.19 14 LYS B O 1
ATOM 2233 N N . SER B 1 15 ? 1.118 -9.516 -8.758 1 95.81 15 SER B N 1
ATOM 2234 C CA . SER B 1 15 ? 0.308 -10.648 -9.203 1 95.81 15 SER B CA 1
ATOM 2235 C C . SER B 1 15 ? 0.416 -10.836 -10.711 1 95.81 15 SER B C 1
ATOM 2237 O O . SER B 1 15 ? 0.391 -11.969 -11.203 1 95.81 15 SER B O 1
ATOM 2239 N N . THR B 1 16 ? 0.509 -9.719 -11.422 1 95.19 16 THR B N 1
ATOM 2240 C CA . THR B 1 16 ? 0.701 -9.797 -12.867 1 95.19 16 THR B CA 1
ATOM 2241 C C . THR B 1 16 ? 2.006 -10.516 -13.203 1 95.19 16 THR B C 1
ATOM 2243 O O . THR B 1 16 ? 2.029 -11.414 -14.047 1 95.19 16 THR B O 1
ATOM 2246 N N . ASN B 1 17 ? 3.062 -10.125 -12.5 1 97.62 17 ASN B N 1
ATOM 2247 C CA . ASN B 1 17 ? 4.352 -10.773 -12.719 1 97.62 17 ASN B CA 1
ATOM 2248 C C . ASN B 1 17 ? 4.316 -12.242 -12.32 1 97.62 17 ASN B C 1
ATOM 2250 O O . ASN B 1 17 ? 4.805 -13.102 -13.055 1 97.62 17 ASN B O 1
ATOM 2254 N N . VAL B 1 18 ? 3.709 -12.523 -11.211 1 98.31 18 VAL B N 1
ATOM 2255 C CA . VAL B 1 18 ? 3.635 -13.883 -10.688 1 98.31 18 VAL B CA 1
ATOM 2256 C C . VAL B 1 18 ? 2.865 -14.766 -11.672 1 98.31 18 VAL B C 1
ATOM 2258 O O . VAL B 1 18 ? 3.326 -15.859 -12.031 1 98.31 18 VAL B O 1
ATOM 2261 N N . GLY B 1 19 ? 1.704 -14.297 -12.102 1 98.5 19 GLY B N 1
ATOM 2262 C CA . GLY B 1 19 ? 0.903 -15.062 -13.039 1 98.5 19 GLY B CA 1
ATOM 2263 C C . GLY B 1 19 ? 1.635 -15.375 -14.336 1 98.5 19 GLY B C 1
ATOM 2264 O O . GLY B 1 19 ? 1.613 -16.516 -14.805 1 98.5 19 GLY B O 1
ATOM 2265 N N . ASN B 1 20 ? 2.264 -14.367 -14.875 1 98.75 20 ASN B N 1
ATOM 2266 C CA . ASN B 1 20 ? 2.953 -14.547 -16.141 1 98.75 20 ASN B CA 1
ATOM 2267 C C . ASN B 1 20 ? 4.195 -15.422 -15.992 1 98.75 20 ASN B C 1
ATOM 2269 O O . ASN B 1 20 ? 4.512 -16.219 -16.875 1 98.75 20 ASN B O 1
ATOM 2273 N N . MET B 1 21 ? 4.945 -15.297 -14.891 1 98.69 21 MET B N 1
ATOM 2274 C CA . MET B 1 21 ? 6.098 -16.156 -14.641 1 98.69 21 MET B CA 1
ATOM 2275 C C . MET B 1 21 ? 5.664 -17.609 -14.484 1 98.69 21 MET B C 1
ATOM 2277 O O . MET B 1 21 ? 6.301 -18.516 -15.039 1 98.69 21 MET B O 1
ATOM 2281 N N . ALA B 1 22 ? 4.57 -17.828 -13.758 1 98.81 22 ALA B N 1
ATOM 2282 C CA . ALA B 1 22 ? 4.047 -19.172 -13.57 1 98.81 22 ALA B CA 1
ATOM 2283 C C . ALA B 1 22 ? 3.662 -19.797 -14.914 1 98.81 22 ALA B C 1
ATOM 2285 O O . ALA B 1 22 ? 4.012 -20.938 -15.188 1 98.81 22 ALA B O 1
ATOM 2286 N N . ALA B 1 23 ? 2.969 -18.984 -15.727 1 98.88 23 ALA B N 1
ATOM 2287 C CA . ALA B 1 23 ? 2.562 -19.453 -17.047 1 98.88 23 ALA B CA 1
ATOM 2288 C C . ALA B 1 23 ? 3.775 -19.797 -17.906 1 98.88 23 ALA B C 1
ATOM 2290 O O . ALA B 1 23 ? 3.783 -20.797 -18.625 1 98.88 23 ALA B O 1
ATOM 2291 N N . ALA B 1 24 ? 4.781 -18.969 -17.844 1 98.81 24 ALA B N 1
ATOM 2292 C CA . ALA B 1 24 ? 6 -19.156 -18.625 1 98.81 24 ALA B CA 1
ATOM 2293 C C . ALA B 1 24 ? 6.719 -20.438 -18.203 1 98.81 24 ALA B C 1
ATOM 2295 O O . ALA B 1 24 ? 7.16 -21.219 -19.047 1 98.81 24 ALA B O 1
ATOM 2296 N N . LEU B 1 25 ? 6.844 -20.656 -16.938 1 98.75 25 LEU B N 1
ATOM 2297 C CA . LEU B 1 25 ? 7.512 -21.844 -16.422 1 98.75 25 LEU B CA 1
ATOM 2298 C C . LEU B 1 25 ? 6.723 -23.109 -16.766 1 98.75 25 LEU B C 1
ATOM 2300 O O . LEU B 1 25 ? 7.305 -24.141 -17.094 1 98.75 25 LEU B O 1
ATOM 2304 N N . ALA B 1 26 ? 5.402 -22.984 -16.703 1 98.69 26 ALA B N 1
ATOM 2305 C CA . ALA B 1 26 ? 4.559 -24.109 -17.078 1 98.69 26 ALA B CA 1
ATOM 2306 C C . ALA B 1 26 ? 4.734 -24.438 -18.562 1 98.69 26 ALA B C 1
ATOM 2308 O O . ALA B 1 26 ? 4.801 -25.609 -18.938 1 98.69 26 ALA B O 1
ATOM 2309 N N . GLU B 1 27 ? 4.77 -23.359 -19.344 1 98.19 27 GLU B N 1
ATOM 2310 C CA . GLU B 1 27 ? 5.023 -23.531 -20.766 1 98.19 27 GLU B CA 1
ATOM 2311 C C . GLU B 1 27 ? 6.336 -24.266 -21.016 1 98.19 27 GLU B C 1
ATOM 2313 O O . GLU B 1 27 ? 6.457 -25.031 -21.969 1 98.19 27 GLU B O 1
ATOM 2318 N N . ASP B 1 28 ? 7.254 -24.125 -20.156 1 97.31 28 ASP B N 1
ATOM 2319 C CA . ASP B 1 28 ? 8.57 -24.75 -20.25 1 97.31 28 ASP B CA 1
ATOM 2320 C C . ASP B 1 28 ? 8.562 -26.141 -19.609 1 97.31 28 ASP B C 1
ATOM 2322 O O . ASP B 1 28 ? 9.625 -26.719 -19.344 1 97.31 28 ASP B O 1
ATOM 2326 N N . GLY B 1 29 ? 7.418 -26.625 -19.172 1 97.69 29 GLY B N 1
ATOM 2327 C CA . GLY B 1 29 ? 7.258 -28 -18.734 1 97.69 29 GLY B CA 1
ATOM 2328 C C . GLY B 1 29 ? 7.359 -28.172 -17.234 1 97.69 29 GLY B C 1
ATOM 2329 O O . GLY B 1 29 ? 7.367 -29.297 -16.734 1 97.69 29 GLY B O 1
ATOM 2330 N N . LYS B 1 30 ? 7.445 -27.109 -16.516 1 98.38 30 LYS B N 1
ATOM 2331 C CA . LYS B 1 30 ? 7.535 -27.203 -15.062 1 98.38 30 LYS B CA 1
ATOM 2332 C C . LYS B 1 30 ? 6.152 -27.359 -14.438 1 98.38 30 LYS B C 1
ATOM 2334 O O . LYS B 1 30 ? 5.188 -26.734 -14.883 1 98.38 30 LYS B O 1
ATOM 2339 N N . LYS B 1 31 ? 6.102 -28.219 -13.461 1 98.62 31 LYS B N 1
ATOM 2340 C CA . LYS B 1 31 ? 4.918 -28.266 -12.609 1 98.62 31 LYS B CA 1
ATOM 2341 C C . LYS B 1 31 ? 4.949 -27.141 -11.578 1 98.62 31 LYS B C 1
ATOM 2343 O O . LYS B 1 31 ? 5.762 -27.156 -10.648 1 98.62 31 LYS B O 1
ATOM 2348 N N . VAL B 1 32 ? 3.979 -26.141 -11.758 1 98.75 32 VAL B N 1
ATOM 2349 C CA . VAL B 1 32 ? 4.066 -24.922 -10.969 1 98.75 32 VAL B CA 1
ATOM 2350 C C . VAL B 1 32 ? 2.875 -24.828 -10.023 1 98.75 32 VAL B C 1
ATOM 2352 O O . VAL B 1 32 ? 1.744 -25.141 -10.406 1 98.75 32 VAL B O 1
ATOM 2355 N N . LEU B 1 33 ? 3.109 -24.469 -8.758 1 98.56 33 LEU B N 1
ATOM 2356 C CA . LEU B 1 33 ? 2.092 -24.094 -7.773 1 98.56 33 LEU B CA 1
ATOM 2357 C C . LEU B 1 33 ? 2.229 -22.641 -7.367 1 98.56 33 LEU B C 1
ATOM 2359 O O . LEU B 1 33 ? 3.305 -22.203 -6.945 1 98.56 33 LEU B O 1
ATOM 2363 N N . VAL B 1 34 ? 1.168 -21.875 -7.555 1 98.56 34 VAL B N 1
ATOM 2364 C CA . VAL B 1 34 ? 1.122 -20.484 -7.102 1 98.56 34 VAL B CA 1
ATOM 2365 C C . VAL B 1 34 ? 0.25 -20.375 -5.855 1 98.56 34 VAL B C 1
ATOM 2367 O O . VAL B 1 34 ? -0.891 -20.844 -5.844 1 98.56 34 VAL B O 1
ATOM 2370 N N . VAL B 1 35 ? 0.796 -19.797 -4.824 1 97.12 35 VAL B N 1
ATOM 2371 C CA . VAL B 1 35 ? 0.059 -19.531 -3.596 1 97.12 35 VAL B CA 1
ATOM 2372 C C . VAL B 1 35 ? -0.073 -18.016 -3.395 1 97.12 35 VAL B C 1
ATOM 2374 O O . VAL B 1 35 ? 0.896 -17.359 -3.027 1 97.12 35 VAL B O 1
ATOM 2377 N N . GLY B 1 36 ? -1.308 -17.531 -3.646 1 95.94 36 GLY B N 1
ATOM 2378 C CA . GLY B 1 36 ? -1.588 -16.125 -3.369 1 95.94 36 GLY B CA 1
ATOM 2379 C C . GLY B 1 36 ? -1.833 -15.852 -1.898 1 95.94 36 GLY B C 1
ATOM 2380 O O . GLY B 1 36 ? -2.719 -16.453 -1.286 1 95.94 36 GLY B O 1
ATOM 2381 N N . CYS B 1 37 ? -1.098 -14.875 -1.392 1 91.5 37 CYS B N 1
ATOM 2382 C CA . CYS B 1 37 ? -1.194 -14.57 0.031 1 91.5 37 CYS B CA 1
ATOM 2383 C C . CYS B 1 37 ? -1.712 -13.156 0.249 1 91.5 37 CYS B C 1
ATOM 2385 O O . CYS B 1 37 ? -1.521 -12.578 1.32 1 91.5 37 CYS B O 1
ATOM 2387 N N . ASP B 1 38 ? -2.273 -12.602 -0.726 1 86.38 38 ASP B N 1
ATOM 2388 C CA . ASP B 1 38 ? -2.949 -11.312 -0.615 1 86.38 38 ASP B CA 1
ATOM 2389 C C . ASP B 1 38 ? -4.398 -11.484 -0.164 1 86.38 38 ASP B C 1
ATOM 2391 O O . ASP B 1 38 ? -5.129 -12.312 -0.715 1 86.38 38 ASP B O 1
ATOM 2395 N N . PRO B 1 39 ? -4.812 -10.719 0.792 1 82.12 39 PRO B N 1
ATOM 2396 C CA . PRO B 1 39 ? -6.184 -10.836 1.295 1 82.12 39 PRO B CA 1
ATOM 2397 C C . PRO B 1 39 ? -7.234 -10.617 0.206 1 82.12 39 PRO B C 1
ATOM 2399 O O . PRO B 1 39 ? -8.352 -11.133 0.304 1 82.12 39 PRO B O 1
ATOM 2402 N N . LYS B 1 40 ? -7.023 -9.867 -0.846 1 83.5 40 LYS B N 1
ATOM 2403 C CA . LYS B 1 40 ? -7.945 -9.617 -1.952 1 83.5 40 LYS B CA 1
ATOM 2404 C C . LYS B 1 40 ? -8.156 -10.883 -2.785 1 83.5 40 LYS B C 1
ATOM 2406 O O . LYS B 1 40 ? -9.133 -10.984 -3.531 1 83.5 40 LYS B O 1
ATOM 2411 N N . ALA B 1 41 ? -7.266 -11.789 -2.699 1 88.94 41 ALA B N 1
ATOM 2412 C CA . ALA B 1 41 ? -7.363 -13.086 -3.375 1 88.94 41 ALA B CA 1
ATOM 2413 C C . ALA B 1 41 ? -7.488 -12.906 -4.887 1 88.94 41 ALA B C 1
ATOM 2415 O O . ALA B 1 41 ? -8.391 -13.469 -5.512 1 88.94 41 ALA B O 1
ATOM 2416 N N . ASP B 1 42 ? -6.586 -12.156 -5.469 1 90.06 42 ASP B N 1
ATOM 2417 C CA . ASP B 1 42 ? -6.637 -11.953 -6.914 1 90.06 42 ASP B CA 1
ATOM 2418 C C . ASP B 1 42 ? -5.305 -12.297 -7.57 1 90.06 42 ASP B C 1
ATOM 2420 O O . ASP B 1 42 ? -5.07 -11.969 -8.734 1 90.06 42 ASP B O 1
ATOM 2424 N N . SER B 1 43 ? -4.426 -13.008 -6.875 1 95.81 43 SER B N 1
ATOM 2425 C CA . SER B 1 43 ? -3.102 -13.367 -7.379 1 95.81 43 SER B CA 1
ATOM 2426 C C . SER B 1 43 ? -3.203 -14.32 -8.57 1 95.81 43 SER B C 1
ATOM 2428 O O . SER B 1 43 ? -2.373 -14.273 -9.477 1 95.81 43 SER B O 1
ATOM 2430 N N . THR B 1 44 ? -4.238 -15.18 -8.562 1 98.06 44 THR B N 1
ATOM 2431 C CA . THR B 1 44 ? -4.289 -16.234 -9.562 1 98.06 44 THR B CA 1
ATOM 2432 C C . THR B 1 44 ? -5.402 -15.969 -10.578 1 98.06 44 THR B C 1
ATOM 2434 O O . THR B 1 44 ? -5.734 -16.844 -11.383 1 98.06 44 THR B O 1
ATOM 2437 N N . ARG B 1 45 ? -5.992 -14.797 -10.555 1 95.81 45 ARG B N 1
ATOM 2438 C CA . ARG B 1 45 ? -7.16 -14.469 -11.367 1 95.81 45 ARG B CA 1
ATOM 2439 C C . ARG B 1 45 ? -6.863 -14.656 -12.852 1 95.81 45 ARG B C 1
ATOM 2441 O O . ARG B 1 45 ? -7.715 -15.133 -13.609 1 95.81 45 ARG B O 1
ATOM 2448 N N . THR B 1 46 ? -5.68 -14.281 -13.273 1 97.38 46 THR B N 1
ATOM 2449 C CA . THR B 1 46 ? -5.355 -14.352 -14.695 1 97.38 46 THR B CA 1
ATOM 2450 C C . THR B 1 46 ? -5.023 -15.789 -15.102 1 97.38 46 THR B C 1
ATOM 2452 O O . THR B 1 46 ? -5.07 -16.125 -16.281 1 97.38 46 THR B O 1
ATOM 2455 N N . LEU B 1 47 ? -4.625 -16.594 -14.148 1 98.69 47 LEU B N 1
ATOM 2456 C CA . LEU B 1 47 ? -4.375 -18.016 -14.43 1 98.69 47 LEU B CA 1
ATOM 2457 C C . LEU B 1 47 ? -5.68 -18.797 -14.445 1 98.69 47 LEU B C 1
ATOM 2459 O O . LEU B 1 47 ? -5.832 -19.734 -15.227 1 98.69 47 LEU B O 1
ATOM 2463 N N . MET B 1 48 ? -6.633 -18.344 -13.641 1 98.38 48 MET B N 1
ATOM 2464 C CA . MET B 1 48 ? -7.867 -19.094 -13.414 1 98.38 48 MET B CA 1
ATOM 2465 C C . MET B 1 48 ? -9.016 -18.516 -14.227 1 98.38 48 MET B C 1
ATOM 2467 O O . MET B 1 48 ? -10.109 -19.094 -14.266 1 98.38 48 MET B O 1
ATOM 2471 N N . HIS B 1 49 ? -8.82 -17.391 -14.914 1 97.12 49 HIS B N 1
ATOM 2472 C CA . HIS B 1 49 ? -9.828 -16.656 -15.688 1 97.12 49 HIS B CA 1
ATOM 2473 C C . HIS B 1 49 ? -10.984 -16.219 -14.797 1 97.12 49 HIS B C 1
ATOM 2475 O O . HIS B 1 49 ? -12.141 -16.203 -15.234 1 97.12 49 HIS B O 1
ATOM 2481 N N . GLY B 1 50 ? -10.656 -16.047 -13.508 1 92.94 50 GLY B N 1
ATOM 2482 C CA . GLY B 1 50 ? -11.656 -15.648 -12.531 1 92.94 50 GLY B CA 1
ATOM 2483 C C . GLY B 1 50 ? -11.234 -15.906 -11.102 1 92.94 50 GLY B C 1
ATOM 2484 O O . GLY B 1 50 ? -10.055 -16.172 -10.836 1 92.94 50 GLY B O 1
ATOM 2485 N N . LYS B 1 51 ? -12.148 -15.797 -10.188 1 92.56 51 LYS B N 1
ATOM 2486 C CA . LYS B 1 51 ? -11.867 -15.984 -8.773 1 92.56 51 LYS B CA 1
ATOM 2487 C C . LYS B 1 51 ? -12.016 -17.453 -8.375 1 92.56 51 LYS B C 1
ATOM 2489 O O . LYS B 1 51 ? -12.781 -18.203 -9 1 92.56 51 LYS B O 1
ATOM 2494 N N . ILE B 1 52 ? -11.312 -17.844 -7.398 1 95.19 52 ILE B N 1
ATOM 2495 C CA . ILE B 1 52 ? -11.438 -19.188 -6.836 1 95.19 52 ILE B CA 1
ATOM 2496 C C . ILE B 1 52 ? -11.711 -19.094 -5.336 1 95.19 52 ILE B C 1
ATOM 2498 O O . ILE B 1 52 ? -11.5 -18.047 -4.727 1 95.19 52 ILE B O 1
ATOM 2502 N N . ASN B 1 53 ? -12.172 -20.188 -4.785 1 94.69 53 ASN B N 1
ATOM 2503 C CA . ASN B 1 53 ? -12.352 -20.234 -3.338 1 94.69 53 ASN B CA 1
ATOM 2504 C C . ASN B 1 53 ? -11.023 -20.156 -2.6 1 94.69 53 ASN B C 1
ATOM 2506 O O . ASN B 1 53 ? -10.031 -20.75 -3.031 1 94.69 53 ASN B O 1
ATOM 2510 N N . THR B 1 54 ? -11.094 -19.422 -1.491 1 95.81 54 THR B N 1
ATOM 2511 C CA . THR B 1 54 ? -9.859 -19.25 -0.738 1 95.81 54 THR B CA 1
ATOM 2512 C C . THR B 1 54 ? -9.758 -20.281 0.381 1 95.81 54 THR B C 1
ATOM 2514 O O . THR B 1 54 ? -10.758 -20.891 0.77 1 95.81 54 THR B O 1
ATOM 2517 N N . VAL B 1 55 ? -8.578 -20.469 0.869 1 96.12 55 VAL B N 1
ATOM 2518 C CA . VAL B 1 55 ? -8.328 -21.375 1.98 1 96.12 55 VAL B CA 1
ATOM 2519 C C . VAL B 1 55 ? -9.141 -20.953 3.197 1 96.12 55 VAL B C 1
ATOM 2521 O O . VAL B 1 55 ? -9.797 -21.766 3.84 1 96.12 55 VAL B O 1
ATOM 2524 N N . LEU B 1 56 ? -9.148 -19.688 3.5 1 92.19 56 LEU B N 1
ATOM 2525 C CA . LEU B 1 56 ? -9.805 -19.203 4.707 1 92.19 56 LEU B CA 1
ATOM 2526 C C . LEU B 1 56 ? -11.32 -19.266 4.574 1 92.19 56 LEU B C 1
ATOM 2528 O O . LEU B 1 56 ? -12.023 -19.516 5.555 1 92.19 56 LEU B O 1
ATOM 2532 N N . ASP B 1 57 ? -11.812 -18.984 3.367 1 91.25 57 ASP B N 1
ATOM 2533 C CA . ASP B 1 57 ? -13.242 -19.172 3.146 1 91.25 57 ASP B CA 1
ATOM 2534 C C . ASP B 1 57 ? -13.648 -20.625 3.342 1 91.25 57 ASP B C 1
ATOM 2536 O O . ASP B 1 57 ? -14.664 -20.922 3.973 1 91.25 57 ASP B O 1
ATOM 2540 N N . THR B 1 58 ? -12.891 -21.516 2.799 1 94.5 58 THR B N 1
ATOM 2541 C CA . THR B 1 58 ? -13.156 -22.938 2.939 1 94.5 58 THR B CA 1
ATOM 2542 C C . THR B 1 58 ? -13.039 -23.359 4.398 1 94.5 58 THR B C 1
ATOM 2544 O O . THR B 1 58 ? -13.836 -24.172 4.879 1 94.5 58 THR B O 1
ATOM 2547 N N . PHE B 1 59 ? -12.039 -22.812 5.039 1 92.56 59 PHE B N 1
ATOM 2548 C CA . PHE B 1 59 ? -11.844 -23.047 6.465 1 92.56 59 PHE B CA 1
ATOM 2549 C C . PHE B 1 59 ? -13.094 -22.703 7.254 1 92.56 59 PHE B C 1
ATOM 2551 O O . PHE B 1 59 ? -13.523 -23.469 8.117 1 92.56 59 PHE B O 1
ATOM 2558 N N . ARG B 1 60 ? -13.688 -21.594 6.984 1 89.25 60 ARG B N 1
ATOM 2559 C CA . ARG B 1 60 ? -14.875 -21.125 7.688 1 89.25 60 ARG B CA 1
ATOM 2560 C C . ARG B 1 60 ? -16.109 -21.953 7.305 1 89.25 60 ARG B C 1
ATOM 2562 O O . ARG B 1 60 ? -16.938 -22.266 8.156 1 89.25 60 ARG B O 1
ATOM 2569 N N . ASP B 1 61 ? -16.234 -22.297 6.043 1 92.75 61 ASP B N 1
ATOM 2570 C CA . ASP B 1 61 ? -17.422 -22.953 5.523 1 92.75 61 ASP B CA 1
ATOM 2571 C C . ASP B 1 61 ? -17.453 -24.422 5.918 1 92.75 61 ASP B C 1
ATOM 2573 O O . ASP B 1 61 ? -18.5 -24.938 6.316 1 92.75 61 ASP B O 1
ATOM 2577 N N . LYS B 1 62 ? -16.297 -25.094 5.832 1 94.12 62 LYS B N 1
ATOM 2578 C CA . LYS B 1 62 ? -16.25 -26.547 5.992 1 94.12 62 LYS B CA 1
ATOM 2579 C C . LYS B 1 62 ? -15.656 -26.938 7.344 1 94.12 62 LYS B C 1
ATOM 2581 O O . LYS B 1 62 ? -15.945 -28.016 7.867 1 94.12 62 LYS B O 1
ATOM 2586 N N . GLY B 1 63 ? -14.844 -26.047 7.93 1 92.69 63 GLY B N 1
ATOM 2587 C CA . GLY B 1 63 ? -14.062 -26.406 9.109 1 92.69 63 GLY B CA 1
ATOM 2588 C C . GLY B 1 63 ? -12.758 -27.094 8.773 1 92.69 63 GLY B C 1
ATOM 2589 O O . GLY B 1 63 ? -12.672 -27.828 7.781 1 92.69 63 GLY B O 1
ATOM 2590 N N . PRO B 1 64 ? -11.805 -26.922 9.594 1 89.88 64 PRO B N 1
ATOM 2591 C CA . PRO B 1 64 ? -10.461 -27.422 9.305 1 89.88 64 PRO B CA 1
ATOM 2592 C C . PRO B 1 64 ? -10.422 -28.953 9.188 1 89.88 64 PRO B C 1
ATOM 2594 O O . PRO B 1 64 ? -9.602 -29.5 8.445 1 89.88 64 PRO B O 1
ATOM 2597 N N . GLU B 1 65 ? -11.32 -29.672 9.812 1 92.88 65 GLU B N 1
ATOM 2598 C CA . GLU B 1 65 ? -11.281 -31.125 9.859 1 92.88 65 GLU B CA 1
ATOM 2599 C C . GLU B 1 65 ? -11.852 -31.734 8.578 1 92.88 65 GLU B C 1
ATOM 2601 O O . GLU B 1 65 ? -11.562 -32.875 8.258 1 92.88 65 GLU B O 1
ATOM 2606 N N . TYR B 1 66 ? -12.547 -30.938 7.852 1 94.62 66 TYR B N 1
ATOM 2607 C CA . TYR B 1 66 ? -13.25 -31.5 6.703 1 94.62 66 TYR B CA 1
ATOM 2608 C C . TYR B 1 66 ? -12.664 -30.969 5.398 1 94.62 66 TYR B C 1
ATOM 2610 O O . TYR B 1 66 ? -13.07 -31.406 4.312 1 94.62 66 TYR B O 1
ATOM 2618 N N . MET B 1 67 ? -11.703 -30.125 5.43 1 95.62 67 MET B N 1
ATOM 2619 C CA . MET B 1 67 ? -11.086 -29.562 4.234 1 95.62 67 MET B CA 1
ATOM 2620 C C . MET B 1 67 ? -10.258 -30.594 3.496 1 95.62 67 MET B C 1
ATOM 2622 O O . MET B 1 67 ? -9.57 -31.406 4.121 1 95.62 67 MET B O 1
ATOM 2626 N N . LYS B 1 68 ? -10.375 -30.578 2.191 1 96.5 68 LYS B N 1
ATOM 2627 C CA . LYS B 1 68 ? -9.57 -31.406 1.306 1 96.5 68 LYS B CA 1
ATOM 2628 C C . LYS B 1 68 ? -8.781 -30.562 0.315 1 96.5 68 LYS B C 1
ATOM 2630 O O . LYS B 1 68 ? -9.094 -29.375 0.117 1 96.5 68 LYS B O 1
ATOM 2635 N N . ILE B 1 69 ? -7.812 -31.125 -0.311 1 97.06 69 ILE B N 1
ATOM 2636 C CA . ILE B 1 69 ? -6.949 -30.438 -1.266 1 97.06 69 ILE B CA 1
ATOM 2637 C C . ILE B 1 69 ? -7.781 -29.906 -2.428 1 97.06 69 ILE B C 1
ATOM 2639 O O . ILE B 1 69 ? -7.578 -28.781 -2.881 1 97.06 69 ILE B O 1
ATOM 2643 N N . GLU B 1 70 ? -8.828 -30.656 -2.828 1 96.75 70 GLU B N 1
ATOM 2644 C CA . GLU B 1 70 ? -9.648 -30.297 -3.982 1 96.75 70 GLU B CA 1
ATOM 2645 C C . GLU B 1 70 ? -10.508 -29.062 -3.688 1 96.75 70 GLU B C 1
ATOM 2647 O O . GLU B 1 70 ? -11.047 -28.453 -4.605 1 96.75 70 GLU B O 1
ATOM 2652 N N . ASP B 1 71 ? -10.578 -28.766 -2.383 1 97.25 71 ASP B N 1
ATOM 2653 C CA . ASP B 1 71 ? -11.391 -27.609 -1.986 1 97.25 71 ASP B CA 1
ATOM 2654 C C . ASP B 1 71 ? -10.625 -26.312 -2.178 1 97.25 71 ASP B C 1
ATOM 2656 O O . ASP B 1 71 ? -11.227 -25.234 -2.209 1 97.25 71 ASP B O 1
ATOM 2660 N N . ILE B 1 72 ? -9.242 -26.391 -2.309 1 97.25 72 ILE B N 1
ATOM 2661 C CA . ILE B 1 72 ? -8.5 -25.141 -2.193 1 97.25 72 ILE B CA 1
ATOM 2662 C C . ILE B 1 72 ? -7.43 -25.078 -3.281 1 97.25 72 ILE B C 1
ATOM 2664 O O . ILE B 1 72 ? -6.805 -24.031 -3.486 1 97.25 72 ILE B O 1
ATOM 2668 N N . VAL B 1 73 ? -7.152 -26.203 -3.967 1 98.31 73 VAL B N 1
ATOM 2669 C CA . VAL B 1 73 ? -6.176 -26.234 -5.051 1 98.31 73 VAL B CA 1
ATOM 2670 C C . VAL B 1 73 ? -6.891 -26.391 -6.387 1 98.31 73 VAL B C 1
ATOM 2672 O O . VAL B 1 73 ? -7.633 -27.359 -6.586 1 98.31 73 VAL B O 1
ATOM 2675 N N . TYR B 1 74 ? -6.633 -25.5 -7.258 1 98.44 74 TYR B N 1
ATOM 2676 C CA . TYR B 1 74 ? -7.293 -25.516 -8.562 1 98.44 74 TYR B CA 1
ATOM 2677 C C . TYR B 1 74 ? -6.266 -25.516 -9.688 1 98.44 74 TYR B C 1
ATOM 2679 O O . TYR B 1 74 ? -5.172 -24.969 -9.539 1 98.44 74 TYR B O 1
ATOM 2687 N N . GLU B 1 75 ? -6.617 -26.125 -10.766 1 98.44 75 GLU B N 1
ATOM 2688 C CA . GLU B 1 75 ? -5.754 -26.125 -11.945 1 98.44 75 GLU B CA 1
ATOM 2689 C C . GLU B 1 75 ? -6.164 -25.031 -12.938 1 98.44 75 GLU B C 1
ATOM 2691 O O . GLU B 1 75 ? -7.328 -24.969 -13.344 1 98.44 75 GLU B O 1
ATOM 2696 N N . GLY B 1 76 ? -5.23 -24.156 -13.234 1 98.38 76 GLY B N 1
ATOM 2697 C CA . GLY B 1 76 ? -5.504 -23.062 -14.141 1 98.38 76 GLY B CA 1
ATOM 2698 C C . GLY B 1 76 ? -4.812 -23.219 -15.484 1 98.38 76 GLY B C 1
ATOM 2699 O O . GLY B 1 76 ? -4.633 -24.328 -15.977 1 98.38 76 GLY B O 1
ATOM 2700 N N . PHE B 1 77 ? -4.512 -22.141 -16.172 1 98.38 77 PHE B N 1
ATOM 2701 C CA . PHE B 1 77 ? -3.926 -22.094 -17.5 1 98.38 77 PHE B CA 1
ATOM 2702 C C . PHE B 1 77 ? -2.646 -22.906 -17.562 1 98.38 77 PHE B C 1
ATOM 2704 O O . PHE B 1 77 ? -1.797 -22.812 -16.672 1 98.38 77 PHE B O 1
ATOM 2711 N N . ASN B 1 78 ? -2.547 -23.766 -18.531 1 97.75 78 ASN B N 1
ATOM 2712 C CA . ASN B 1 78 ? -1.384 -24.594 -18.844 1 97.75 78 ASN B CA 1
ATOM 2713 C C . ASN B 1 78 ? -1.003 -25.484 -17.656 1 97.75 78 ASN B C 1
ATOM 2715 O O . ASN B 1 78 ? 0.179 -25.75 -17.438 1 97.75 78 ASN B O 1
ATOM 2719 N N . GLY B 1 79 ? -1.956 -25.797 -16.766 1 98.12 79 GLY B N 1
ATOM 2720 C CA . GLY B 1 79 ? -1.744 -26.766 -15.711 1 98.12 79 GLY B CA 1
ATOM 2721 C C . GLY B 1 79 ? -1.16 -26.172 -14.445 1 98.12 79 GLY B C 1
ATOM 2722 O O . GLY B 1 79 ? -0.743 -26.891 -13.539 1 98.12 79 GLY B O 1
ATOM 2723 N N . VAL B 1 80 ? -1.076 -24.859 -14.352 1 98.81 80 VAL B N 1
ATOM 2724 C CA . VAL B 1 80 ? -0.573 -24.219 -13.141 1 98.81 80 VAL B CA 1
ATOM 2725 C C . VAL B 1 80 ? -1.556 -24.438 -11.992 1 98.81 80 VAL B C 1
ATOM 2727 O O . VAL B 1 80 ? -2.754 -24.188 -12.141 1 98.81 80 VAL B O 1
ATOM 2730 N N . TYR B 1 81 ? -1.057 -24.969 -10.922 1 98.81 81 TYR B N 1
ATOM 2731 C CA . TYR B 1 81 ? -1.892 -25.109 -9.734 1 98.81 81 TYR B CA 1
ATOM 2732 C C . TYR B 1 81 ? -1.979 -23.797 -8.969 1 98.81 81 TYR B C 1
ATOM 2734 O O . TYR B 1 81 ? -0.983 -23.078 -8.836 1 98.81 81 TYR B O 1
ATOM 2742 N N . CYS B 1 82 ? -3.195 -23.469 -8.531 1 98.75 82 CYS B N 1
ATOM 2743 C CA . CYS B 1 82 ? -3.463 -22.172 -7.934 1 98.75 82 CYS B CA 1
ATOM 2744 C C . CYS B 1 82 ? -4.141 -22.328 -6.574 1 98.75 82 CYS B C 1
ATOM 2746 O O . CYS B 1 82 ? -5.082 -23.109 -6.43 1 98.75 82 CYS B O 1
ATOM 2748 N N . VAL B 1 83 ? -3.668 -21.609 -5.629 1 98.38 83 VAL B N 1
ATOM 2749 C CA . VAL B 1 83 ? -4.246 -21.484 -4.293 1 98.38 83 VAL B CA 1
ATOM 2750 C C . VAL B 1 83 ? -4.332 -20.016 -3.895 1 98.38 83 VAL B C 1
ATOM 2752 O O . VAL B 1 83 ? -3.447 -19.219 -4.227 1 98.38 83 VAL B O 1
ATOM 2755 N N . GLU B 1 84 ? -5.383 -19.625 -3.254 1 97.12 84 GLU B N 1
ATOM 2756 C CA . GLU B 1 84 ? -5.516 -18.312 -2.645 1 97.12 84 GLU B CA 1
ATOM 2757 C C . GLU B 1 84 ? -5.762 -18.422 -1.143 1 97.12 84 GLU B C 1
ATOM 2759 O O . GLU B 1 84 ? -6.637 -19.172 -0.702 1 97.12 84 GLU B O 1
ATOM 2764 N N . SER B 1 85 ? -4.961 -17.688 -0.424 1 93.38 85 SER B N 1
ATOM 2765 C CA . SER B 1 85 ? -5.133 -17.703 1.024 1 93.38 85 SER B CA 1
ATOM 2766 C C . SER B 1 85 ? -6.449 -17.047 1.435 1 93.38 85 SER B C 1
ATOM 2768 O O . SER B 1 85 ? -7.199 -17.609 2.24 1 93.38 85 SER B O 1
ATOM 2770 N N . GLY B 1 86 ? -6.715 -15.898 0.808 1 87.69 86 GLY B N 1
ATOM 2771 C CA . GLY B 1 86 ? -7.82 -15.062 1.255 1 87.69 86 GLY B CA 1
ATOM 2772 C C . GLY B 1 86 ? -7.477 -14.219 2.467 1 87.69 86 GLY B C 1
ATOM 2773 O O . GLY B 1 86 ? -6.309 -14.094 2.832 1 87.69 86 GLY B O 1
ATOM 2774 N N . GLY B 1 87 ? -8.453 -13.539 2.963 1 78.62 87 GLY B N 1
ATOM 2775 C CA . GLY B 1 87 ? -8.281 -12.68 4.121 1 78.62 87 GLY B CA 1
ATOM 2776 C C . GLY B 1 87 ? -9.297 -12.938 5.219 1 78.62 87 GLY B C 1
ATOM 2777 O O . GLY B 1 87 ? -10.312 -13.602 4.988 1 78.62 87 GLY B O 1
ATOM 2778 N N . PRO B 1 88 ? -8.82 -12.594 6.477 1 68.69 88 PRO B N 1
ATOM 2779 C CA . PRO B 1 88 ? -9.797 -12.719 7.562 1 68.69 88 PRO B CA 1
ATOM 2780 C C . PRO B 1 88 ? -11.031 -11.844 7.352 1 68.69 88 PRO B C 1
ATOM 2782 O O . PRO B 1 88 ? -11.055 -11.016 6.434 1 68.69 88 PRO B O 1
ATOM 2785 N N . GLU B 1 89 ? -11.953 -12.289 8.07 1 61.19 89 GLU B N 1
ATOM 2786 C CA . GLU B 1 89 ? -13.07 -11.359 8.07 1 61.19 89 GLU B CA 1
ATOM 2787 C C . GLU B 1 89 ? -12.617 -9.945 8.438 1 61.19 89 GLU B C 1
ATOM 2789 O O . GLU B 1 89 ? -11.828 -9.766 9.367 1 61.19 89 GLU B O 1
ATOM 2794 N N . PRO B 1 90 ? -12.906 -9.031 7.457 1 53.22 90 PRO B N 1
ATOM 2795 C CA . PRO B 1 90 ? -12.484 -7.66 7.738 1 53.22 90 PRO B CA 1
ATOM 2796 C C . PRO B 1 90 ? -12.844 -7.207 9.148 1 53.22 90 PRO B C 1
ATOM 2798 O O . PRO B 1 90 ? -13.914 -7.539 9.656 1 53.22 90 PRO B O 1
ATOM 2801 N N . GLY B 1 91 ? -12.008 -6.492 9.914 1 50.28 91 GLY B N 1
ATOM 2802 C CA . GLY B 1 91 ? -12.258 -5.984 11.258 1 50.28 91 GLY B CA 1
ATOM 2803 C C . GLY B 1 91 ? -11.828 -6.945 12.352 1 50.28 91 GLY B C 1
ATOM 2804 O O . GLY B 1 91 ? -11.75 -6.57 13.523 1 50.28 91 GLY B O 1
ATOM 2805 N N . VAL B 1 92 ? -11.766 -8.164 12.156 1 52.41 92 VAL B N 1
ATOM 2806 C CA . VAL B 1 92 ? -11.531 -9.109 13.242 1 52.41 92 VAL B CA 1
ATOM 2807 C C . VAL B 1 92 ? -10.125 -9.703 13.125 1 52.41 92 VAL B C 1
ATOM 2809 O O . VAL B 1 92 ? -9.508 -10.055 14.133 1 52.41 92 VAL B O 1
ATOM 2812 N N . GLY B 1 93 ? -9.648 -9.5 11.969 1 57.97 93 GLY B N 1
ATOM 2813 C CA . GLY B 1 93 ? -8.469 -10.344 11.859 1 57.97 93 GLY B CA 1
ATOM 2814 C C . GLY B 1 93 ? -7.27 -9.617 11.266 1 57.97 93 GLY B C 1
ATOM 2815 O O . GLY B 1 93 ? -7.371 -8.453 10.891 1 57.97 93 GLY B O 1
ATOM 2816 N N . CYS B 1 94 ? -6.152 -10.094 11.68 1 66.31 94 CYS B N 1
ATOM 2817 C CA . CYS B 1 94 ? -4.871 -9.68 11.117 1 66.31 94 CYS B CA 1
ATOM 2818 C C . CYS B 1 94 ? -4.562 -10.445 9.836 1 66.31 94 CYS B C 1
ATOM 2820 O O . CYS B 1 94 ? -4.465 -11.672 9.844 1 66.31 94 CYS B O 1
ATOM 2822 N N . ALA B 1 95 ? -4.645 -9.75 8.633 1 70.75 95 ALA B N 1
ATOM 2823 C CA . ALA B 1 95 ? -4.387 -10.352 7.324 1 70.75 95 ALA B CA 1
ATOM 2824 C C . ALA B 1 95 ? -3.137 -11.227 7.359 1 70.75 95 ALA B C 1
ATOM 2826 O O . ALA B 1 95 ? -3.107 -12.297 6.758 1 70.75 95 ALA B O 1
ATOM 2827 N N . GLY B 1 96 ? -2.184 -10.844 8.148 1 74.69 96 GLY B N 1
ATOM 2828 C CA . GLY B 1 96 ? -0.955 -11.609 8.266 1 74.69 96 GLY B CA 1
ATOM 2829 C C . GLY B 1 96 ? -1.161 -12.969 8.914 1 74.69 96 GLY B C 1
ATOM 2830 O O . GLY B 1 96 ? -0.6 -13.969 8.469 1 74.69 96 GLY B O 1
ATOM 2831 N N . ARG B 1 97 ? -2.018 -13.016 9.906 1 76.69 97 ARG B N 1
ATOM 2832 C CA . ARG B 1 97 ? -2.336 -14.281 10.555 1 76.69 97 ARG B CA 1
ATOM 2833 C C . ARG B 1 97 ? -3.094 -15.203 9.609 1 76.69 97 ARG B C 1
ATOM 2835 O O . ARG B 1 97 ? -2.971 -16.438 9.695 1 76.69 97 ARG B O 1
ATOM 2842 N N . GLY B 1 98 ? -3.916 -14.586 8.82 1 82.06 98 GLY B N 1
ATOM 2843 C CA . GLY B 1 98 ? -4.598 -15.367 7.805 1 82.06 98 GLY B CA 1
ATOM 2844 C C . GLY B 1 98 ? -3.645 -16.125 6.895 1 82.06 98 GLY B C 1
ATOM 2845 O O . GLY B 1 98 ? -3.896 -17.281 6.543 1 82.06 98 GLY B O 1
ATOM 2846 N N . VAL B 1 99 ? -2.553 -15.484 6.531 1 84.56 99 VAL B N 1
ATOM 2847 C CA . VAL B 1 99 ? -1.549 -16.109 5.684 1 84.56 99 VAL B CA 1
ATOM 2848 C C . VAL B 1 99 ? -0.937 -17.312 6.41 1 84.56 99 VAL B C 1
ATOM 2850 O O . VAL B 1 99 ? -0.739 -18.375 5.812 1 84.56 99 VAL B O 1
ATOM 2853 N N . ILE B 1 100 ? -0.696 -17.156 7.695 1 86.38 100 ILE B N 1
ATOM 2854 C CA . ILE B 1 100 ? -0.136 -18.234 8.5 1 86.38 100 ILE B CA 1
ATOM 2855 C C . ILE B 1 100 ? -1.085 -19.438 8.492 1 86.38 100 ILE B C 1
ATOM 2857 O O . ILE B 1 100 ? -0.667 -20.562 8.219 1 86.38 100 ILE B O 1
ATOM 2861 N N . THR B 1 101 ? -2.287 -19.141 8.711 1 87.31 101 THR B N 1
ATOM 2862 C CA . THR B 1 101 ? -3.299 -20.188 8.75 1 87.31 101 THR B CA 1
ATOM 2863 C C . THR B 1 101 ? -3.375 -20.906 7.406 1 87.31 101 THR B C 1
ATOM 2865 O O . THR B 1 101 ? -3.451 -22.141 7.359 1 87.31 101 THR B O 1
ATOM 2868 N N . ALA B 1 102 ? -3.393 -20.188 6.363 1 90.75 102 ALA B N 1
ATOM 2869 C CA . ALA B 1 102 ? -3.488 -20.766 5.027 1 90.75 102 ALA B CA 1
ATOM 2870 C C . ALA B 1 102 ? -2.301 -21.672 4.742 1 90.75 102 ALA B C 1
ATOM 2872 O O . ALA B 1 102 ? -2.477 -22.797 4.262 1 90.75 102 ALA B O 1
ATOM 2873 N N . VAL B 1 103 ? -1.088 -21.234 5.066 1 90.88 103 VAL B N 1
ATOM 2874 C CA . VAL B 1 103 ? 0.117 -22.016 4.812 1 90.88 103 VAL B CA 1
ATOM 2875 C C . VAL B 1 103 ? 0.118 -23.266 5.691 1 90.88 103 VAL B C 1
ATOM 2877 O O . VAL B 1 103 ? 0.484 -24.344 5.234 1 90.88 103 VAL B O 1
ATOM 2880 N N . ASP B 1 104 ? -0.298 -23.078 6.922 1 92.19 104 ASP B N 1
ATOM 2881 C CA . ASP B 1 104 ? -0.401 -24.219 7.824 1 92.19 104 ASP B CA 1
ATOM 2882 C C . ASP B 1 104 ? -1.375 -25.266 7.281 1 92.19 104 ASP B C 1
ATOM 2884 O O . ASP B 1 104 ? -1.132 -26.469 7.398 1 92.19 104 ASP B O 1
ATOM 2888 N N . MET B 1 105 ? -2.416 -24.828 6.738 1 93.81 105 MET B N 1
ATOM 2889 C CA . MET B 1 105 ? -3.416 -25.75 6.191 1 93.81 105 MET B CA 1
ATOM 2890 C C . MET B 1 105 ? -2.867 -26.484 4.977 1 93.81 105 MET B C 1
ATOM 2892 O O . MET B 1 105 ? -3.154 -27.672 4.781 1 93.81 105 MET B O 1
ATOM 2896 N N . LEU B 1 106 ? -2.137 -25.797 4.117 1 95 106 LEU B N 1
ATOM 2897 C CA . LEU B 1 106 ? -1.512 -26.453 2.977 1 95 106 LEU B CA 1
ATOM 2898 C C . LEU B 1 106 ? -0.581 -27.562 3.434 1 95 106 LEU B C 1
ATOM 2900 O O . LEU B 1 106 ? -0.57 -28.656 2.846 1 95 106 LEU B O 1
ATOM 2904 N N . ASP B 1 107 ? 0.161 -27.312 4.5 1 94.06 107 ASP B N 1
ATOM 2905 C CA . ASP B 1 107 ? 1.075 -28.297 5.062 1 94.06 107 ASP B CA 1
ATOM 2906 C C . ASP B 1 107 ? 0.309 -29.484 5.648 1 94.06 107 ASP B C 1
ATOM 2908 O O . ASP B 1 107 ? 0.652 -30.641 5.391 1 94.06 107 ASP B O 1
ATOM 2912 N N . ARG B 1 108 ? -0.644 -29.141 6.371 1 94.62 108 ARG B N 1
ATOM 2913 C CA . ARG B 1 108 ? -1.44 -30.172 7.035 1 94.62 108 ARG B CA 1
ATOM 2914 C C . ARG B 1 108 ? -2.088 -31.109 6.016 1 94.62 108 ARG B C 1
ATOM 2916 O O . ARG B 1 108 ? -2.156 -32.312 6.234 1 94.62 108 ARG B O 1
ATOM 2923 N N . LEU B 1 109 ? -2.545 -30.562 4.945 1 96.38 109 LEU B N 1
ATOM 2924 C CA . LEU B 1 109 ? -3.234 -31.344 3.92 1 96.38 109 LEU B CA 1
ATOM 2925 C C . LEU B 1 109 ? -2.236 -32.062 3.029 1 96.38 109 LEU B C 1
ATOM 2927 O O . LEU B 1 109 ? -2.629 -32.875 2.188 1 96.38 109 LEU B O 1
ATOM 2931 N N . GLY B 1 110 ? -0.972 -31.75 3.152 1 96 110 GLY B N 1
ATOM 2932 C CA . GLY B 1 110 ? 0.065 -32.406 2.371 1 96 110 GLY B CA 1
ATOM 2933 C C . GLY B 1 110 ? 0.067 -31.984 0.913 1 96 110 GLY B C 1
ATOM 2934 O O . GLY B 1 110 ? 0.323 -32.812 0.026 1 96 110 GLY B O 1
ATOM 2935 N N . VAL B 1 111 ? -0.241 -30.797 0.641 1 96.19 111 VAL B N 1
ATOM 2936 C CA . VAL B 1 111 ? -0.375 -30.297 -0.723 1 96.19 111 VAL B CA 1
ATOM 2937 C C . VAL B 1 111 ? 0.952 -30.438 -1.463 1 96.19 111 VAL B C 1
ATOM 2939 O O . VAL B 1 111 ? 0.982 -30.906 -2.605 1 96.19 111 VAL B O 1
ATOM 2942 N N . TYR B 1 112 ? 2.029 -30.125 -0.846 1 95.62 112 TYR B N 1
ATOM 2943 C CA . TYR B 1 112 ? 3.344 -30.156 -1.478 1 95.62 112 TYR B CA 1
ATOM 2944 C C . TYR B 1 112 ? 3.787 -31.594 -1.739 1 95.62 112 TYR B C 1
ATOM 2946 O O . TYR B 1 112 ? 4.363 -31.891 -2.789 1 95.62 112 TYR B O 1
ATOM 2954 N N . ASP B 1 113 ? 3.463 -32.438 -0.788 1 95.94 113 ASP B N 1
ATOM 2955 C CA . ASP B 1 113 ? 3.863 -33.844 -0.904 1 95.94 113 ASP B CA 1
ATOM 2956 C C . ASP B 1 113 ? 3.039 -34.562 -1.968 1 95.94 113 ASP B C 1
ATOM 2958 O O . ASP B 1 113 ? 3.539 -35.469 -2.645 1 95.94 113 ASP B O 1
ATOM 2962 N N . GLN B 1 114 ? 1.884 -34.188 -2.08 1 96.5 114 GLN B N 1
ATOM 2963 C CA . GLN B 1 114 ? 1 -34.844 -3.027 1 96.5 114 GLN B CA 1
ATOM 2964 C C . GLN B 1 114 ? 1.204 -34.312 -4.441 1 96.5 114 GLN B C 1
ATOM 2966 O O . GLN B 1 114 ? 1.285 -35.094 -5.398 1 96.5 114 GLN B O 1
ATOM 2971 N N . LEU B 1 115 ? 1.294 -33.062 -4.578 1 96.44 115 LEU B N 1
ATOM 2972 C CA . LEU B 1 115 ? 1.415 -32.438 -5.898 1 96.44 115 LEU B CA 1
ATOM 2973 C C . LEU B 1 115 ? 2.842 -32.562 -6.422 1 96.44 115 LEU B C 1
ATOM 2975 O O . LEU B 1 115 ? 3.055 -32.688 -7.633 1 96.44 115 LEU B O 1
ATOM 2979 N N . LYS B 1 116 ? 3.801 -32.438 -5.582 1 97.12 116 LYS B N 1
ATOM 2980 C CA . LYS B 1 116 ? 5.223 -32.5 -5.914 1 97.12 116 LYS B CA 1
ATOM 2981 C C . LYS B 1 116 ? 5.559 -31.484 -7.016 1 97.12 116 LYS B C 1
ATOM 2983 O O . LYS B 1 116 ? 6.137 -31.844 -8.039 1 97.12 116 LYS B O 1
ATOM 2988 N N . PRO B 1 117 ? 5.25 -30.219 -6.777 1 97.69 117 PRO B N 1
ATOM 2989 C CA . PRO B 1 117 ? 5.57 -29.203 -7.793 1 97.69 117 PRO B CA 1
ATOM 2990 C C . PRO B 1 117 ? 7.07 -29.031 -7.988 1 97.69 117 PRO B C 1
ATOM 2992 O O . PRO B 1 117 ? 7.852 -29.234 -7.055 1 97.69 117 PRO B O 1
ATOM 2995 N N . ASP B 1 118 ? 7.461 -28.672 -9.242 1 97.88 118 ASP B N 1
ATOM 2996 C CA . ASP B 1 118 ? 8.836 -28.281 -9.516 1 97.88 118 ASP B CA 1
ATOM 2997 C C . ASP B 1 118 ? 9.133 -26.891 -8.938 1 97.88 118 ASP B C 1
ATOM 2999 O O . ASP B 1 118 ? 10.258 -26.625 -8.508 1 97.88 118 ASP B O 1
ATOM 3003 N N . VAL B 1 119 ? 8.148 -26.062 -8.984 1 97.62 119 VAL B N 1
ATOM 3004 C CA . VAL B 1 119 ? 8.305 -24.672 -8.57 1 97.62 119 VAL B CA 1
ATOM 3005 C C . VAL B 1 119 ? 7.102 -24.25 -7.734 1 97.62 119 VAL B C 1
ATOM 3007 O O . VAL B 1 119 ? 5.957 -24.562 -8.062 1 97.62 119 VAL B O 1
ATOM 3010 N N . VAL B 1 120 ? 7.312 -23.547 -6.59 1 97.38 120 VAL B N 1
ATOM 3011 C CA . VAL B 1 120 ? 6.281 -22.906 -5.785 1 97.38 120 VAL B CA 1
ATOM 3012 C C . VAL B 1 120 ? 6.555 -21.391 -5.699 1 97.38 120 VAL B C 1
ATOM 3014 O O . VAL B 1 120 ? 7.648 -20.984 -5.316 1 97.38 120 VAL B O 1
ATOM 3017 N N . ILE B 1 121 ? 5.578 -20.625 -6.133 1 97.75 121 ILE B N 1
ATOM 3018 C CA . ILE B 1 121 ? 5.68 -19.172 -6.074 1 97.75 121 ILE B CA 1
ATOM 3019 C C . ILE B 1 121 ? 4.68 -18.625 -5.059 1 97.75 121 ILE B C 1
ATOM 3021 O O . ILE B 1 121 ? 3.475 -18.859 -5.176 1 97.75 121 ILE B O 1
ATOM 3025 N N . TYR B 1 122 ? 5.152 -17.922 -4.047 1 96.06 122 TYR B N 1
ATOM 3026 C CA . TYR B 1 122 ? 4.301 -17.25 -3.076 1 96.06 122 TYR B CA 1
ATOM 3027 C C . TYR B 1 122 ? 4.172 -15.766 -3.406 1 96.06 122 TYR B C 1
ATOM 3029 O O . TYR B 1 122 ? 5.172 -15.047 -3.475 1 96.06 122 TYR B O 1
ATOM 3037 N N . ASP B 1 123 ? 2.973 -15.258 -3.65 1 96.06 123 ASP B N 1
ATOM 3038 C CA . ASP B 1 123 ? 2.686 -13.844 -3.871 1 96.06 123 ASP B CA 1
ATOM 3039 C C . ASP B 1 123 ? 2.273 -13.156 -2.568 1 96.06 123 ASP B C 1
ATOM 3041 O O . ASP B 1 123 ? 1.132 -13.297 -2.125 1 96.06 123 ASP B O 1
ATOM 3045 N N . ILE B 1 124 ? 3.191 -12.375 -2.051 1 91.5 124 ILE B N 1
ATOM 3046 C CA . ILE B 1 124 ? 2.992 -11.883 -0.691 1 91.5 124 ILE B CA 1
ATOM 3047 C C . ILE B 1 124 ? 2.883 -10.359 -0.701 1 91.5 124 ILE B C 1
ATOM 3049 O O . ILE B 1 124 ? 3.688 -9.68 -1.336 1 91.5 124 ILE B O 1
ATOM 3053 N N . LEU B 1 125 ? 1.853 -9.836 0.038 1 82.94 125 LEU B N 1
ATOM 3054 C CA . LEU B 1 125 ? 1.689 -8.398 0.183 1 82.94 125 LEU B CA 1
ATOM 3055 C C . LEU B 1 125 ? 2.828 -7.801 1.002 1 82.94 125 LEU B C 1
ATOM 3057 O O . LEU B 1 125 ? 3.186 -8.336 2.055 1 82.94 125 LEU B O 1
ATOM 3061 N N . GLY B 1 126 ? 3.402 -6.68 0.473 1 77.44 126 GLY B N 1
ATOM 3062 C CA . GLY B 1 126 ? 4.617 -6.176 1.095 1 77.44 126 GLY B CA 1
ATOM 3063 C C . GLY B 1 126 ? 4.434 -4.812 1.74 1 77.44 126 GLY B C 1
ATOM 3064 O O . GLY B 1 126 ? 5.406 -4.18 2.148 1 77.44 126 GLY B O 1
ATOM 3065 N N . ASP B 1 127 ? 3.188 -4.32 1.861 1 72.44 127 ASP B N 1
ATOM 3066 C CA . ASP B 1 127 ? 2.971 -2.99 2.42 1 72.44 127 ASP B CA 1
ATOM 3067 C C . ASP B 1 127 ? 3.445 -2.92 3.869 1 72.44 127 ASP B C 1
ATOM 3069 O O . ASP B 1 127 ? 4.012 -1.909 4.293 1 72.44 127 ASP B O 1
ATOM 3073 N N . VAL B 1 128 ? 3.248 -3.949 4.625 1 64.94 128 VAL B N 1
ATOM 3074 C CA . VAL B 1 128 ? 3.689 -3.98 6.012 1 64.94 128 VAL B CA 1
ATOM 3075 C C . VAL B 1 128 ? 4.352 -5.324 6.316 1 64.94 128 VAL B C 1
ATOM 3077 O O . VAL B 1 128 ? 3.867 -6.371 5.883 1 64.94 128 VAL B O 1
ATOM 3080 N N . VAL B 1 129 ? 5.637 -5.195 6.695 1 64.25 129 VAL B N 1
ATOM 3081 C CA . VAL B 1 129 ? 6.371 -6.422 6.977 1 64.25 129 VAL B CA 1
ATOM 3082 C C . VAL B 1 129 ? 6.188 -6.812 8.438 1 64.25 129 VAL B C 1
ATOM 3084 O O . VAL B 1 129 ? 7.164 -6.93 9.18 1 64.25 129 VAL B O 1
ATOM 3087 N N . CYS B 1 130 ? 4.922 -6.852 8.812 1 65.75 130 CYS B N 1
ATOM 3088 C CA . CYS B 1 130 ? 4.672 -7.223 10.203 1 65.75 130 CYS B CA 1
ATOM 3089 C C . CYS B 1 130 ? 3.727 -8.414 10.289 1 65.75 130 CYS B C 1
ATOM 3091 O O . CYS B 1 130 ? 3.068 -8.758 9.305 1 65.75 130 CYS B O 1
ATOM 3093 N N . GLY B 1 131 ? 3.867 -9.047 11.414 1 63.06 131 GLY B N 1
ATOM 3094 C CA . GLY B 1 131 ? 2.941 -10.125 11.734 1 63.06 131 GLY B CA 1
ATOM 3095 C C . GLY B 1 131 ? 3.02 -11.281 10.758 1 63.06 131 GLY B C 1
ATOM 3096 O O . GLY B 1 131 ? 4.102 -11.828 10.516 1 63.06 131 GLY B O 1
ATOM 3097 N N . GLY B 1 132 ? 1.873 -11.539 10.188 1 60.72 132 GLY B N 1
ATOM 3098 C CA . GLY B 1 132 ? 1.695 -12.672 9.289 1 60.72 132 GLY B CA 1
ATOM 3099 C C . GLY B 1 132 ? 2.416 -12.508 7.965 1 60.72 132 GLY B C 1
ATOM 3100 O O . GLY B 1 132 ? 2.811 -13.492 7.336 1 60.72 132 GLY B O 1
ATOM 3101 N N . PHE B 1 133 ? 2.768 -11.289 7.625 1 66.31 133 PHE B N 1
ATOM 3102 C CA . PHE B 1 133 ? 3.426 -11.062 6.34 1 66.31 133 PHE B CA 1
ATOM 3103 C C . PHE B 1 133 ? 4.934 -11.258 6.465 1 66.31 133 PHE B C 1
ATOM 3105 O O . PHE B 1 133 ? 5.633 -11.391 5.461 1 66.31 133 PHE B O 1
ATOM 3112 N N . ALA B 1 134 ? 5.309 -11.352 7.676 1 72.81 134 ALA B N 1
ATOM 3113 C CA . ALA B 1 134 ? 6.723 -11.617 7.926 1 72.81 134 ALA B CA 1
ATOM 3114 C C . ALA B 1 134 ? 6.98 -13.109 8.078 1 72.81 134 ALA B C 1
ATOM 3116 O O . ALA B 1 134 ? 8.133 -13.555 8.023 1 72.81 134 ALA B O 1
ATOM 3117 N N . MET B 1 135 ? 5.918 -13.836 8.219 1 73.38 135 MET B N 1
ATOM 3118 C CA . MET B 1 135 ? 6.043 -15.25 8.547 1 73.38 135 MET B CA 1
ATOM 3119 C C . MET B 1 135 ? 6.797 -16 7.449 1 73.38 135 MET B C 1
ATOM 3121 O O . MET B 1 135 ? 7.637 -16.859 7.742 1 73.38 135 MET B O 1
ATOM 3125 N N . PRO B 1 136 ? 6.512 -15.68 6.207 1 76.56 136 PRO B N 1
ATOM 3126 C CA . PRO B 1 136 ? 7.273 -16.391 5.18 1 76.56 136 PRO B CA 1
ATOM 3127 C C . PRO B 1 136 ? 8.781 -16.188 5.316 1 76.56 136 PRO B C 1
ATOM 3129 O O . PRO B 1 136 ? 9.562 -17.094 5.02 1 76.56 136 PRO B O 1
ATOM 3132 N N . LEU B 1 137 ? 9.094 -15.078 5.742 1 75.06 137 LEU B N 1
ATOM 3133 C CA . LEU B 1 137 ? 10.5 -14.797 5.984 1 75.06 137 LEU B CA 1
ATOM 3134 C C . LEU B 1 137 ? 10.984 -15.516 7.242 1 75.06 137 LEU B C 1
ATOM 3136 O O . LEU B 1 137 ? 12.062 -16.125 7.242 1 75.06 137 LEU B O 1
ATOM 3140 N N . GLN B 1 138 ? 10.125 -15.547 8.234 1 73.38 138 GLN B N 1
ATOM 3141 C CA . GLN B 1 138 ? 10.477 -16.109 9.539 1 73.38 138 GLN B CA 1
ATOM 3142 C C . GLN B 1 138 ? 10.562 -17.641 9.469 1 73.38 138 GLN B C 1
ATOM 3144 O O . GLN B 1 138 ? 11.477 -18.234 10.039 1 73.38 138 GLN B O 1
ATOM 3149 N N . LYS B 1 139 ? 9.625 -18.172 8.789 1 76 139 LYS B N 1
ATOM 3150 C CA . LYS B 1 139 ? 9.523 -19.625 8.758 1 76 139 LYS B CA 1
ATOM 3151 C C . LYS B 1 139 ? 10.273 -20.203 7.559 1 76 139 LYS B C 1
ATOM 3153 O O . LYS B 1 139 ? 10.25 -21.422 7.332 1 76 139 LYS B O 1
ATOM 3158 N N . LYS B 1 140 ? 10.852 -19.312 6.801 1 77.38 140 LYS B N 1
ATOM 3159 C CA . LYS B 1 140 ? 11.656 -19.734 5.66 1 77.38 140 LYS B CA 1
ATOM 3160 C C . LYS B 1 140 ? 10.828 -20.578 4.688 1 77.38 140 LYS B C 1
ATOM 3162 O O . LYS B 1 140 ? 11.242 -21.688 4.305 1 77.38 140 LYS B O 1
ATOM 3167 N N . LEU B 1 141 ? 9.688 -20.062 4.391 1 82.62 141 LEU B N 1
ATOM 3168 C CA . LEU B 1 141 ? 8.805 -20.75 3.451 1 82.62 141 LEU B CA 1
ATOM 3169 C C . LEU B 1 141 ? 9.508 -20.984 2.119 1 82.62 141 LEU B C 1
ATOM 3171 O O . LEU B 1 141 ? 9.141 -21.891 1.369 1 82.62 141 LEU B O 1
ATOM 3175 N N . ALA B 1 142 ? 10.508 -20.078 1.861 1 85.44 142 ALA B N 1
ATOM 3176 C CA . ALA B 1 142 ? 11.289 -20.172 0.626 1 85.44 142 ALA B CA 1
ATOM 3177 C C . ALA B 1 142 ? 12.742 -19.781 0.866 1 85.44 142 ALA B C 1
ATOM 3179 O O . ALA B 1 142 ? 13.07 -19.172 1.883 1 85.44 142 ALA B O 1
ATOM 3180 N N . GLU B 1 143 ? 13.547 -20.188 -0.036 1 82.38 143 GLU B N 1
ATOM 3181 C CA . GLU B 1 143 ? 14.977 -19.906 0.069 1 82.38 143 GLU B CA 1
ATOM 3182 C C . GLU B 1 143 ? 15.297 -18.484 -0.357 1 82.38 143 GLU B C 1
ATOM 3184 O O . GLU B 1 143 ? 16.25 -17.875 0.141 1 82.38 143 GLU B O 1
ATOM 3189 N N . ASP B 1 144 ? 14.602 -18.047 -1.338 1 91.38 144 ASP B N 1
ATOM 3190 C CA . ASP B 1 144 ? 14.922 -16.703 -1.784 1 91.38 144 ASP B CA 1
ATOM 3191 C C . ASP B 1 144 ? 13.656 -15.875 -2.006 1 91.38 144 ASP B C 1
ATOM 3193 O O . ASP B 1 144 ? 12.586 -16.438 -2.25 1 91.38 144 ASP B O 1
ATOM 3197 N N . VAL B 1 145 ? 13.859 -14.57 -1.837 1 95 145 VAL B N 1
ATOM 3198 C CA . VAL B 1 145 ? 12.812 -13.555 -1.937 1 95 145 VAL B CA 1
ATOM 3199 C C . VAL B 1 145 ? 13.117 -12.602 -3.088 1 95 145 VAL B C 1
ATOM 3201 O O . VAL B 1 145 ? 14.273 -12.211 -3.285 1 95 145 VAL B O 1
ATOM 3204 N N . TYR B 1 146 ? 12.172 -12.383 -3.863 1 97.69 146 TYR B N 1
ATOM 3205 C CA . TYR B 1 146 ? 12.266 -11.352 -4.887 1 97.69 146 TYR B CA 1
ATOM 3206 C C . TYR B 1 146 ? 11.289 -10.219 -4.605 1 97.69 146 TYR B C 1
ATOM 3208 O O . TYR B 1 146 ? 10.203 -10.445 -4.062 1 97.69 146 TYR B O 1
ATOM 3216 N N . ILE B 1 147 ? 11.656 -8.961 -4.941 1 97.38 147 ILE B N 1
ATOM 3217 C CA . ILE B 1 147 ? 10.828 -7.797 -4.652 1 97.38 147 ILE B CA 1
ATOM 3218 C C . ILE B 1 147 ? 10.484 -7.074 -5.953 1 97.38 147 ILE B C 1
ATOM 3220 O O . ILE B 1 147 ? 11.375 -6.707 -6.723 1 97.38 147 ILE B O 1
ATOM 3224 N N . VAL B 1 148 ? 9.18 -6.938 -6.195 1 97.44 148 VAL B N 1
ATOM 3225 C CA . VAL B 1 148 ? 8.719 -6.113 -7.309 1 97.44 148 VAL B CA 1
ATOM 3226 C C . VAL B 1 148 ? 8.672 -4.648 -6.883 1 97.44 148 VAL B C 1
ATOM 3228 O O . VAL B 1 148 ? 8.156 -4.328 -5.809 1 97.44 148 VAL B O 1
ATOM 3231 N N . THR B 1 149 ? 9.266 -3.76 -7.695 1 95.88 149 THR B N 1
ATOM 3232 C CA . THR B 1 149 ? 9.195 -2.338 -7.379 1 95.88 149 THR B CA 1
ATOM 3233 C C . THR B 1 149 ? 9.172 -1.501 -8.656 1 95.88 149 THR B C 1
ATOM 3235 O O . THR B 1 149 ? 9.352 -2.029 -9.75 1 95.88 149 THR B O 1
ATOM 3238 N N . THR B 1 150 ? 8.758 -0.282 -8.562 1 92.88 150 THR B N 1
ATOM 3239 C CA . THR B 1 150 ? 8.859 0.756 -9.578 1 92.88 150 THR B CA 1
ATOM 3240 C C . THR B 1 150 ? 9.812 1.859 -9.133 1 92.88 150 THR B C 1
ATOM 3242 O O . THR B 1 150 ? 10.469 1.74 -8.102 1 92.88 150 THR B O 1
ATOM 3245 N N . CYS B 1 151 ? 9.922 2.883 -9.992 1 88.88 151 CYS B N 1
ATOM 3246 C CA . CYS B 1 151 ? 10.828 3.973 -9.648 1 88.88 151 CYS B CA 1
ATOM 3247 C C . CYS B 1 151 ? 10.141 4.984 -8.734 1 88.88 151 CYS B C 1
ATOM 3249 O O . CYS B 1 151 ? 10.766 5.945 -8.289 1 88.88 151 CYS B O 1
ATOM 3251 N N . ASP B 1 152 ? 8.93 4.707 -8.344 1 86.44 152 ASP B N 1
ATOM 3252 C CA . ASP B 1 152 ? 8.234 5.617 -7.445 1 86.44 152 ASP B CA 1
ATOM 3253 C C . ASP B 1 152 ? 8.82 5.562 -6.035 1 86.44 152 ASP B C 1
ATOM 3255 O O . ASP B 1 152 ? 9.125 4.48 -5.531 1 86.44 152 ASP B O 1
ATOM 3259 N N . PRO B 1 153 ? 8.859 6.73 -5.414 1 86.06 153 PRO B N 1
ATOM 3260 C CA . PRO B 1 153 ? 9.445 6.781 -4.074 1 86.06 153 PRO B CA 1
ATOM 3261 C C . PRO B 1 153 ? 8.742 5.855 -3.082 1 86.06 153 PRO B C 1
ATOM 3263 O O . PRO B 1 153 ? 9.398 5.215 -2.258 1 86.06 153 PRO B O 1
ATOM 3266 N N . MET B 1 154 ? 7.445 5.781 -3.199 1 84.31 154 MET B N 1
ATOM 3267 C CA . MET B 1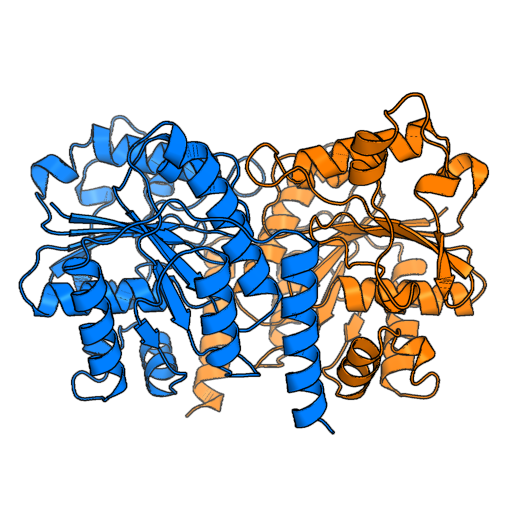 154 ? 6.699 4.957 -2.256 1 84.31 154 MET B CA 1
ATOM 3268 C C . MET B 1 154 ? 6.996 3.477 -2.471 1 84.31 154 MET B C 1
ATOM 3270 O O . MET B 1 154 ? 7.07 2.707 -1.51 1 84.31 154 MET B O 1
ATOM 3274 N N . ALA B 1 155 ? 7.109 3.051 -3.68 1 90.62 155 ALA B N 1
ATOM 3275 C CA . ALA B 1 155 ? 7.438 1.662 -3.988 1 90.62 155 ALA B CA 1
ATOM 3276 C C . ALA B 1 155 ? 8.844 1.312 -3.516 1 90.62 155 ALA B C 1
ATOM 3278 O O . ALA B 1 155 ? 9.078 0.229 -2.973 1 90.62 155 ALA B O 1
ATOM 3279 N N . ILE B 1 156 ? 9.773 2.227 -3.723 1 92.06 156 ILE B N 1
ATOM 3280 C CA . ILE B 1 156 ? 11.156 2.025 -3.297 1 92.06 156 ILE B CA 1
ATOM 3281 C C . ILE B 1 156 ? 11.219 1.957 -1.773 1 92.06 156 ILE B C 1
ATOM 3283 O O . ILE B 1 156 ? 11.945 1.131 -1.214 1 92.06 156 ILE B O 1
ATOM 3287 N N . TYR B 1 157 ? 10.453 2.777 -1.125 1 87.56 157 TYR B N 1
ATOM 3288 C CA . TYR B 1 157 ? 10.391 2.746 0.332 1 87.56 157 TYR B CA 1
ATOM 3289 C C . TYR B 1 157 ? 9.898 1.394 0.829 1 87.56 157 TYR B C 1
ATOM 3291 O O . TYR B 1 157 ? 10.477 0.817 1.755 1 87.56 157 TYR B O 1
ATOM 3299 N N . ALA B 1 158 ? 8.805 0.92 0.225 1 88 158 ALA B N 1
ATOM 3300 C CA . ALA B 1 158 ? 8.273 -0.39 0.586 1 88 158 ALA B CA 1
ATOM 3301 C C . ALA B 1 158 ? 9.305 -1.488 0.353 1 88 158 ALA B C 1
ATOM 3303 O O . ALA B 1 158 ? 9.477 -2.373 1.193 1 88 158 ALA B O 1
ATOM 3304 N N . ALA B 1 159 ? 9.984 -1.396 -0.763 1 93.44 159 ALA B N 1
ATOM 3305 C CA . ALA B 1 159 ? 11.016 -2.379 -1.087 1 93.44 159 ALA B CA 1
ATOM 3306 C C . ALA B 1 159 ? 12.133 -2.367 -0.046 1 93.44 159 ALA B C 1
ATOM 3308 O O . ALA B 1 159 ? 12.594 -3.424 0.387 1 93.44 159 ALA B O 1
ATOM 3309 N N . ASN B 1 160 ? 12.547 -1.195 0.342 1 91.75 160 ASN B N 1
ATOM 3310 C CA . ASN B 1 160 ? 13.602 -1.063 1.346 1 91.75 160 ASN B CA 1
ATOM 3311 C C . ASN B 1 160 ? 13.164 -1.635 2.691 1 91.75 160 ASN B C 1
ATOM 3313 O O . ASN B 1 160 ? 13.977 -2.217 3.414 1 91.75 160 ASN B O 1
ATOM 3317 N N . ASN B 1 161 ? 11.938 -1.443 3.008 1 86 161 ASN B N 1
ATOM 3318 C CA . ASN B 1 161 ? 11.414 -2.004 4.25 1 86 161 ASN B CA 1
ATOM 3319 C C . ASN B 1 161 ? 11.414 -3.529 4.219 1 86 161 ASN B C 1
ATOM 3321 O O . ASN B 1 161 ? 11.672 -4.176 5.234 1 86 161 ASN B O 1
ATOM 3325 N N . ILE B 1 162 ? 11.023 -4.082 3.133 1 90 162 ILE B N 1
ATOM 3326 C CA . ILE B 1 162 ? 11.062 -5.531 2.973 1 90 162 ILE B CA 1
ATOM 3327 C C . ILE B 1 162 ? 12.5 -6.031 3.135 1 90 162 ILE B C 1
ATOM 3329 O O . ILE B 1 162 ? 12.734 -7.051 3.781 1 90 162 ILE B O 1
ATOM 3333 N N . CYS B 1 163 ? 13.461 -5.281 2.559 1 91.88 163 CYS B N 1
ATOM 3334 C CA . CYS B 1 163 ? 14.867 -5.625 2.711 1 91.88 163 CYS B CA 1
ATOM 3335 C C . CYS B 1 163 ? 15.266 -5.652 4.18 1 91.88 163 CYS B C 1
ATOM 3337 O O . CYS B 1 163 ? 16.047 -6.512 4.602 1 91.88 163 CYS B O 1
ATOM 3339 N N . LYS B 1 164 ? 14.789 -4.715 4.918 1 86.56 164 LYS B N 1
ATOM 3340 C CA . LYS B 1 164 ? 15.07 -4.715 6.352 1 86.56 164 LYS B CA 1
ATOM 3341 C C . LYS B 1 164 ? 14.562 -5.996 7.008 1 86.56 164 LYS B C 1
ATOM 3343 O O . LYS B 1 164 ? 15.219 -6.551 7.887 1 86.56 164 LYS B O 1
ATOM 3348 N N . GLY B 1 165 ? 13.367 -6.371 6.609 1 84.25 165 GLY B N 1
ATOM 3349 C CA . GLY B 1 165 ? 12.828 -7.629 7.102 1 84.25 165 GLY B CA 1
ATOM 3350 C C . GLY B 1 165 ? 13.688 -8.828 6.746 1 84.25 165 GLY B C 1
ATOM 3351 O O . GLY B 1 165 ? 13.938 -9.688 7.59 1 84.25 165 GLY B O 1
ATOM 3352 N N . ILE B 1 166 ? 14.117 -8.891 5.5 1 89.06 166 ILE B N 1
ATOM 3353 C CA . ILE B 1 166 ? 14.953 -9.992 5.047 1 89.06 166 ILE B CA 1
ATOM 3354 C C . ILE B 1 166 ? 16.25 -10.016 5.852 1 89.06 166 ILE B C 1
ATOM 3356 O O . ILE B 1 166 ? 16.703 -11.078 6.281 1 89.06 166 ILE B O 1
ATOM 3360 N N . LYS B 1 167 ? 16.828 -8.852 5.996 1 88.56 167 LYS B N 1
ATOM 3361 C CA . LYS B 1 167 ? 18.062 -8.758 6.766 1 88.56 167 LYS B CA 1
ATOM 3362 C C . LYS B 1 167 ? 17.875 -9.273 8.188 1 88.56 167 LYS B C 1
ATOM 3364 O O . LYS B 1 167 ? 18.719 -10 8.711 1 88.56 167 LYS B O 1
ATOM 3369 N N . ARG B 1 168 ? 16.875 -8.961 8.734 1 82.44 168 ARG B N 1
ATOM 3370 C CA . ARG B 1 168 ? 16.578 -9.352 10.109 1 82.44 168 ARG B CA 1
ATOM 3371 C C . ARG B 1 168 ? 16.453 -10.867 10.242 1 82.44 168 ARG B C 1
ATOM 3373 O O . ARG B 1 168 ? 16.969 -11.461 11.18 1 82.44 168 ARG B O 1
ATOM 3380 N N . TYR B 1 169 ? 15.758 -11.422 9.352 1 81.31 169 TYR B N 1
ATOM 3381 C CA . TYR B 1 169 ? 15.477 -12.852 9.461 1 81.31 169 TYR B CA 1
ATOM 3382 C C . TYR B 1 169 ? 16.531 -13.672 8.734 1 81.31 169 TYR B C 1
ATOM 3384 O O . TYR B 1 169 ? 16.641 -14.883 8.953 1 81.31 169 TYR B O 1
ATOM 3392 N N . GLY B 1 170 ? 17.188 -13.055 7.789 1 78.19 170 GLY B N 1
ATOM 3393 C CA . GLY B 1 170 ? 18.25 -13.742 7.078 1 78.19 170 GLY B CA 1
ATOM 3394 C C . GLY B 1 170 ? 19.406 -14.133 7.98 1 78.19 170 GLY B C 1
ATOM 3395 O O . GLY B 1 170 ? 20 -15.203 7.809 1 78.19 170 GLY B O 1
ATOM 3396 N N . ASN B 1 171 ? 19.781 -13.352 8.875 1 69.5 171 ASN B N 1
ATOM 3397 C CA . ASN B 1 171 ? 20.875 -13.633 9.805 1 69.5 171 ASN B CA 1
ATOM 3398 C C . ASN B 1 171 ? 20.578 -14.844 10.68 1 69.5 171 ASN B C 1
ATOM 3400 O O . ASN B 1 171 ? 21.5 -15.508 11.164 1 69.5 171 ASN B O 1
ATOM 3404 N N . ARG B 1 172 ? 19.5 -15.109 10.75 1 62.88 172 ARG B N 1
ATOM 3405 C CA . ARG B 1 172 ? 19.125 -16.234 11.609 1 62.88 172 ARG B CA 1
ATOM 3406 C C . ARG B 1 172 ? 18.828 -17.484 10.781 1 62.88 172 ARG B C 1
ATOM 3408 O O . ARG B 1 172 ? 18.688 -18.578 11.336 1 62.88 172 ARG B O 1
ATOM 3415 N N . GLY B 1 173 ? 18.797 -17.203 9.438 1 65.25 173 GLY B N 1
ATOM 3416 C CA . GLY B 1 173 ? 18.312 -18.312 8.648 1 65.25 173 GLY B CA 1
ATOM 3417 C C . GLY B 1 173 ? 18.766 -18.281 7.207 1 65.25 173 GLY B C 1
ATOM 3418 O O . GLY B 1 173 ? 19.703 -17.547 6.867 1 65.25 173 GLY B O 1
ATOM 3419 N N . LYS B 1 174 ? 18.172 -19.047 6.387 1 75.25 174 LYS B N 1
ATOM 3420 C CA . LYS B 1 174 ? 18.562 -19.297 5.004 1 75.25 174 LYS B CA 1
ATOM 3421 C C . LYS B 1 174 ? 17.766 -18.422 4.039 1 75.25 174 LYS B C 1
ATOM 3423 O O . LYS B 1 174 ? 17.828 -18.609 2.822 1 75.25 174 LYS B O 1
ATOM 3428 N N . ILE B 1 175 ? 17.078 -17.469 4.461 1 86 175 ILE B N 1
ATOM 3429 C CA . ILE B 1 175 ? 16.328 -16.641 3.523 1 86 175 ILE B CA 1
ATOM 3430 C C . ILE B 1 175 ? 17.156 -15.438 3.102 1 86 175 ILE B C 1
ATOM 3432 O O . ILE B 1 175 ? 17.859 -14.844 3.922 1 86 175 ILE B O 1
ATOM 3436 N N . ALA B 1 176 ? 17.203 -15.227 1.828 1 93.25 176 ALA B N 1
ATOM 3437 C CA . ALA B 1 176 ? 18 -14.133 1.286 1 93.25 176 ALA B CA 1
ATOM 3438 C C . ALA B 1 176 ? 17.297 -13.484 0.09 1 93.25 176 ALA B C 1
ATOM 3440 O O . ALA B 1 176 ? 16.312 -14.016 -0.422 1 93.25 176 ALA B O 1
ATOM 3441 N N . LEU B 1 177 ? 17.781 -12.305 -0.251 1 96.12 177 LEU B N 1
ATOM 3442 C CA . LEU B 1 177 ? 17.219 -11.586 -1.395 1 96.12 177 LEU B CA 1
ATOM 3443 C C . LEU B 1 177 ? 17.828 -12.102 -2.699 1 96.12 177 LEU B C 1
ATOM 3445 O O . LEU B 1 177 ? 19.047 -12.086 -2.875 1 96.12 177 LEU B O 1
ATOM 3449 N N . GLY B 1 178 ? 16.984 -12.609 -3.547 1 97.12 178 GLY B N 1
ATOM 3450 C CA . GLY B 1 178 ? 17.438 -13.016 -4.867 1 97.12 178 GLY B CA 1
ATOM 3451 C C . GLY B 1 178 ? 17.641 -11.852 -5.812 1 97.12 178 GLY B C 1
ATOM 3452 O O . GLY B 1 178 ? 18.547 -11.867 -6.641 1 97.12 178 GLY B O 1
ATOM 3453 N N . GLY B 1 179 ? 16.75 -10.852 -5.664 1 98.19 179 GLY B N 1
ATOM 3454 C CA . GLY B 1 179 ? 16.906 -9.672 -6.5 1 98.19 179 GLY B CA 1
ATOM 3455 C C . GLY B 1 179 ? 15.633 -8.859 -6.617 1 98.19 179 GLY B C 1
ATOM 3456 O O . GLY B 1 179 ? 14.625 -9.172 -5.973 1 98.19 179 GLY B O 1
ATOM 3457 N N . ILE B 1 180 ? 15.719 -7.812 -7.48 1 98.31 180 ILE B N 1
ATOM 3458 C CA . ILE B 1 180 ? 14.633 -6.863 -7.699 1 98.31 180 ILE B CA 1
ATOM 3459 C C . ILE B 1 180 ? 14.039 -7.07 -9.094 1 98.31 180 ILE B C 1
ATOM 3461 O O . ILE B 1 180 ? 14.773 -7.258 -10.062 1 98.31 180 ILE B O 1
ATOM 3465 N N . ILE B 1 181 ? 12.75 -7.184 -9.125 1 98.12 181 ILE B N 1
ATOM 3466 C CA . ILE B 1 181 ? 12.016 -7.121 -10.383 1 98.12 181 ILE B CA 1
ATOM 3467 C C . ILE B 1 181 ? 11.531 -5.695 -10.633 1 98.12 181 ILE B C 1
ATOM 3469 O O . ILE B 1 181 ? 10.711 -5.172 -9.883 1 98.12 181 ILE B O 1
ATOM 3473 N N . TYR B 1 182 ? 11.984 -5.047 -11.703 1 97 182 TYR B N 1
ATOM 3474 C CA . TYR B 1 182 ? 11.617 -3.668 -12.016 1 97 182 TYR B CA 1
ATOM 3475 C C . TYR B 1 182 ? 10.414 -3.619 -12.938 1 97 182 TYR B C 1
ATOM 3477 O O . TYR B 1 182 ? 10.5 -4.012 -14.109 1 97 182 TYR B O 1
ATOM 3485 N N . ASN B 1 183 ? 9.328 -3.174 -12.391 1 94.25 183 ASN B N 1
ATOM 3486 C CA . ASN B 1 183 ? 8.117 -2.963 -13.172 1 94.25 183 ASN B CA 1
ATOM 3487 C C . ASN B 1 183 ? 7.996 -1.516 -13.641 1 94.25 183 ASN B C 1
ATOM 3489 O O . ASN B 1 183 ? 8.008 -0.591 -12.828 1 94.25 183 ASN B O 1
ATOM 3493 N N . GLY B 1 184 ? 7.871 -1.315 -14.938 1 84.25 184 GLY B N 1
ATOM 3494 C CA . GLY B 1 184 ? 7.832 0.014 -15.531 1 84.25 184 GLY B CA 1
ATOM 3495 C C . GLY B 1 184 ? 6.473 0.676 -15.422 1 84.25 184 GLY B C 1
ATOM 3496 O O . GLY B 1 184 ? 6.117 1.518 -16.25 1 84.25 184 GLY B O 1
ATOM 3497 N N . ARG B 1 185 ? 5.668 0.339 -14.43 1 70.44 185 ARG B N 1
ATOM 3498 C CA . ARG B 1 185 ? 4.336 0.896 -14.242 1 70.44 185 ARG B CA 1
ATOM 3499 C C . ARG B 1 185 ? 4.395 2.213 -13.477 1 70.44 185 ARG B C 1
ATOM 3501 O O . ARG B 1 185 ? 3.947 2.291 -12.328 1 70.44 185 ARG B O 1
ATOM 3508 N N . SER B 1 186 ? 5.184 3.252 -13.953 1 63.88 186 SER B N 1
ATOM 3509 C CA . SER B 1 186 ? 5.305 4.527 -13.25 1 63.88 186 SER B CA 1
ATOM 3510 C C . SER B 1 186 ? 5.215 5.699 -14.227 1 63.88 186 SER B C 1
ATOM 3512 O O . SER B 1 186 ? 5.355 5.523 -15.438 1 63.88 186 SER B O 1
ATOM 3514 N N . VAL B 1 187 ? 4.734 6.766 -13.648 1 61.91 187 VAL B N 1
ATOM 3515 C CA . VAL B 1 187 ? 4.703 8.008 -14.414 1 61.91 187 VAL B CA 1
ATOM 3516 C C . VAL B 1 187 ? 6.094 8.305 -14.977 1 61.91 187 VAL B C 1
ATOM 3518 O O . VAL B 1 187 ? 6.227 8.789 -16.094 1 61.91 187 VAL B O 1
ATOM 3521 N N . VAL B 1 188 ? 7.09 7.973 -14.172 1 67 188 VAL B N 1
ATOM 3522 C CA . VAL B 1 188 ? 8.484 8.109 -14.578 1 67 188 VAL B CA 1
ATOM 3523 C C . VAL B 1 188 ? 9.133 6.734 -14.688 1 67 188 VAL B C 1
ATOM 3525 O O . VAL B 1 188 ? 8.922 5.871 -13.836 1 67 188 VAL B O 1
ATOM 3528 N N . ASP B 1 189 ? 9.633 6.441 -15.82 1 78.75 189 ASP B N 1
ATOM 3529 C CA . ASP B 1 189 ? 10.367 5.199 -16.047 1 78.75 189 ASP B CA 1
ATOM 3530 C C . ASP B 1 189 ? 11.859 5.469 -16.25 1 78.75 189 ASP B C 1
ATOM 3532 O O . ASP B 1 189 ? 12.312 5.695 -17.375 1 78.75 189 ASP B O 1
ATOM 3536 N N . GLU B 1 190 ? 12.578 5.469 -15.133 1 83.94 190 GLU B N 1
ATOM 3537 C CA . GLU B 1 190 ? 14.008 5.734 -15.125 1 83.94 190 GLU B CA 1
ATOM 3538 C C . GLU B 1 190 ? 14.781 4.578 -14.492 1 83.94 190 GLU B C 1
ATOM 3540 O O . GLU B 1 190 ? 15.039 4.578 -13.289 1 83.94 190 GLU B O 1
ATOM 3545 N N . PRO B 1 191 ? 15.242 3.707 -15.352 1 86.81 191 PRO B N 1
ATOM 3546 C CA . PRO B 1 191 ? 15.922 2.512 -14.852 1 86.81 191 PRO B CA 1
ATOM 3547 C C . PRO B 1 191 ? 17.141 2.84 -13.984 1 86.81 191 PRO B C 1
ATOM 3549 O O . PRO B 1 191 ? 17.5 2.059 -13.102 1 86.81 191 PRO B O 1
ATOM 3552 N N . GLU B 1 192 ? 17.688 3.977 -14.188 1 87.94 192 GLU B N 1
ATOM 3553 C CA . GLU B 1 192 ? 18.891 4.352 -13.445 1 87.94 192 GLU B CA 1
ATOM 3554 C C . GLU B 1 192 ? 18.594 4.484 -11.953 1 87.94 192 GLU B C 1
ATOM 3556 O O . GLU B 1 192 ? 19.469 4.238 -11.117 1 87.94 192 GLU B O 1
ATOM 3561 N N . ILE B 1 193 ? 17.391 4.848 -11.633 1 90.75 193 ILE B N 1
ATOM 3562 C CA . ILE B 1 193 ? 16.984 4.969 -10.242 1 90.75 193 ILE B CA 1
ATOM 3563 C C . ILE B 1 193 ? 17.016 3.594 -9.578 1 90.75 193 ILE B C 1
ATOM 3565 O O . ILE B 1 193 ? 17.516 3.447 -8.453 1 90.75 193 ILE B O 1
ATOM 3569 N N . ILE B 1 194 ? 16.531 2.621 -10.289 1 93.5 194 ILE B N 1
ATOM 3570 C CA . ILE B 1 194 ? 16.484 1.262 -9.766 1 93.5 194 ILE B CA 1
ATOM 3571 C C . ILE B 1 194 ? 17.891 0.691 -9.664 1 93.5 194 ILE B C 1
ATOM 3573 O O . ILE B 1 194 ? 18.203 -0.016 -8.703 1 93.5 194 ILE B O 1
ATOM 3577 N N . ASP B 1 195 ? 18.719 1.029 -10.625 1 94.12 195 ASP B N 1
ATOM 3578 C CA . ASP B 1 195 ? 20.094 0.578 -10.578 1 94.12 195 ASP B CA 1
ATOM 3579 C C . ASP B 1 195 ? 20.797 1.102 -9.328 1 94.12 195 ASP B C 1
ATOM 3581 O O . ASP B 1 195 ? 21.5 0.354 -8.648 1 94.12 195 ASP B O 1
ATOM 3585 N N . LYS B 1 196 ? 20.609 2.357 -9.07 1 93.38 196 LYS B N 1
ATOM 3586 C CA . LYS B 1 196 ? 21.188 2.961 -7.883 1 93.38 196 LYS B CA 1
ATOM 3587 C C . LYS B 1 196 ? 20.656 2.314 -6.609 1 93.38 196 LYS B C 1
ATOM 3589 O O . LYS B 1 196 ? 21.406 2.055 -5.672 1 93.38 196 LYS B O 1
ATOM 3594 N N . PHE B 1 197 ? 19.391 2.041 -6.594 1 96.25 197 PHE B N 1
ATOM 3595 C CA . PHE B 1 197 ? 18.781 1.405 -5.438 1 96.25 197 PHE B CA 1
ATOM 3596 C C . PHE B 1 197 ? 19.359 0.012 -5.215 1 96.25 197 PHE B C 1
ATOM 3598 O O . PHE B 1 197 ? 19.766 -0.323 -4.102 1 96.25 197 PHE B O 1
ATOM 3605 N N . VAL B 1 198 ? 19.406 -0.743 -6.246 1 97.31 198 VAL B N 1
ATOM 3606 C CA . VAL B 1 198 ? 19.875 -2.127 -6.188 1 97.31 198 VAL B CA 1
ATOM 3607 C C . VAL B 1 198 ? 21.328 -2.172 -5.758 1 97.31 198 VAL B C 1
ATOM 3609 O O . VAL B 1 198 ? 21.734 -3.027 -4.961 1 97.31 198 VAL B O 1
ATOM 3612 N N . GLU B 1 199 ? 22.109 -1.28 -6.301 1 95.81 199 GLU B N 1
ATOM 3613 C CA . GLU B 1 199 ? 23.516 -1.183 -5.879 1 95.81 199 GLU B CA 1
ATOM 3614 C C . GLU B 1 199 ? 23.609 -0.86 -4.391 1 95.81 199 GLU B C 1
ATOM 3616 O O . GLU B 1 199 ? 24.422 -1.454 -3.676 1 95.81 199 GLU B O 1
ATOM 3621 N N . GLY B 1 200 ? 22.828 0.018 -3.938 1 95.38 200 GLY B N 1
ATOM 3622 C CA . GLY B 1 200 ? 22.844 0.439 -2.545 1 95.38 200 GLY B CA 1
ATOM 3623 C C . GLY B 1 200 ? 22.469 -0.673 -1.582 1 95.38 200 GLY B C 1
ATOM 3624 O O . GLY B 1 200 ? 23.031 -0.766 -0.488 1 95.38 200 GLY B O 1
ATOM 3625 N N . ILE B 1 201 ? 21.578 -1.542 -2.012 1 96.94 201 ILE B N 1
ATOM 3626 C CA . ILE B 1 201 ? 21.109 -2.564 -1.081 1 96.94 201 ILE B CA 1
ATOM 3627 C C . ILE B 1 201 ? 21.906 -3.854 -1.295 1 96.94 201 ILE B C 1
ATOM 3629 O O . ILE B 1 201 ? 21.594 -4.883 -0.682 1 96.94 201 ILE B O 1
ATOM 3633 N N . ASN B 1 202 ? 22.828 -3.84 -2.188 1 96.19 202 ASN B N 1
ATOM 3634 C CA . ASN B 1 202 ? 23.703 -4.977 -2.447 1 96.19 202 ASN B CA 1
ATOM 3635 C C . ASN B 1 202 ? 22.938 -6.148 -3.059 1 96.19 202 ASN B C 1
ATOM 3637 O O . ASN B 1 202 ? 23 -7.266 -2.541 1 96.19 202 ASN B O 1
ATOM 3641 N N . SER B 1 203 ? 22.281 -5.91 -4.098 1 97.5 203 SER B N 1
ATOM 3642 C CA . SER B 1 203 ? 21.531 -6.949 -4.785 1 97.5 203 SER B CA 1
ATOM 3643 C C . SER B 1 203 ? 21.594 -6.77 -6.297 1 97.5 203 SER B C 1
ATOM 3645 O O . SER B 1 203 ? 22.562 -6.219 -6.824 1 97.5 203 SER B O 1
ATOM 3647 N N . GLN B 1 204 ? 20.688 -7.355 -7.035 1 97.62 204 GLN B N 1
ATOM 3648 C CA . GLN B 1 204 ? 20.688 -7.34 -8.492 1 97.62 204 GLN B CA 1
ATOM 3649 C C . GLN B 1 204 ? 19.281 -7.156 -9.047 1 97.62 204 GLN B C 1
ATOM 3651 O O . GLN B 1 204 ? 18.297 -7.434 -8.359 1 97.62 204 GLN B O 1
ATOM 3656 N N . VAL B 1 205 ? 19.281 -6.645 -10.266 1 97.5 205 VAL B N 1
ATOM 3657 C CA . VAL B 1 205 ? 18.031 -6.613 -11.008 1 97.5 205 VAL B CA 1
ATOM 3658 C C . VAL B 1 205 ? 17.828 -7.938 -11.742 1 97.5 205 VAL B C 1
ATOM 3660 O O . VAL B 1 205 ? 18.688 -8.359 -12.523 1 97.5 205 VAL B O 1
ATOM 3663 N N . MET B 1 206 ? 16.703 -8.586 -11.477 1 97.81 206 MET B N 1
ATOM 3664 C CA . MET B 1 206 ? 16.438 -9.883 -12.086 1 97.81 206 MET B CA 1
ATOM 3665 C C . MET B 1 206 ? 15.844 -9.719 -13.477 1 97.81 206 MET B C 1
ATOM 3667 O O . MET B 1 206 ? 15.992 -10.594 -14.336 1 97.81 206 MET B O 1
ATOM 3671 N N . GLY B 1 207 ? 15.156 -8.641 -13.617 1 96.81 207 GLY B N 1
ATOM 3672 C CA . GLY B 1 207 ? 14.508 -8.336 -14.883 1 96.81 207 GLY B CA 1
ATOM 3673 C C . GLY B 1 207 ? 13.672 -7.066 -14.836 1 96.81 207 GLY B C 1
ATOM 3674 O O . GLY B 1 207 ? 13.391 -6.543 -13.758 1 96.81 207 GLY B O 1
ATOM 3675 N N . LYS B 1 208 ? 13.398 -6.594 -16.062 1 94.88 208 LYS B N 1
ATOM 3676 C CA . LYS B 1 208 ? 12.57 -5.41 -16.234 1 94.88 208 LYS B CA 1
ATOM 3677 C C . LYS B 1 208 ? 11.336 -5.723 -17.078 1 94.88 208 LYS B C 1
ATOM 3679 O O . LYS B 1 208 ? 11.445 -6.324 -18.156 1 94.88 208 LYS B O 1
ATOM 3684 N N . VAL B 1 209 ? 10.227 -5.406 -16.516 1 95.94 209 VAL B N 1
ATOM 3685 C CA . VAL B 1 209 ? 8.977 -5.531 -17.266 1 95.94 209 VAL B CA 1
ATOM 3686 C C . VAL B 1 209 ? 8.453 -4.141 -17.625 1 95.94 209 VAL B C 1
ATOM 3688 O O . VAL B 1 209 ? 7.973 -3.408 -16.766 1 95.94 209 VAL B O 1
ATOM 3691 N N . PRO B 1 210 ? 8.492 -3.781 -18.906 1 92.56 210 PRO B N 1
ATOM 3692 C CA . PRO B 1 210 ? 8.039 -2.447 -19.312 1 92.56 210 PRO B CA 1
ATOM 3693 C C . PRO B 1 210 ? 6.516 -2.314 -19.281 1 92.56 210 PRO B C 1
ATOM 3695 O O . PRO B 1 210 ? 5.805 -3.322 -19.266 1 92.56 210 PRO B O 1
ATOM 3698 N N . MET B 1 211 ? 6.113 -1.12 -19.219 1 88.81 211 MET B N 1
ATOM 3699 C CA . MET B 1 211 ? 4.688 -0.88 -19.422 1 88.81 211 MET B CA 1
ATOM 3700 C C . MET B 1 211 ? 4.246 -1.332 -20.797 1 88.81 211 MET B C 1
ATOM 3702 O O . MET B 1 211 ? 4.992 -1.188 -21.781 1 88.81 211 MET B O 1
ATOM 3706 N N . SER B 1 212 ? 3.047 -1.935 -20.844 1 90.56 212 SER B N 1
ATOM 3707 C CA . SER B 1 212 ? 2.531 -2.412 -22.109 1 90.56 212 SER B CA 1
ATOM 3708 C C . SER B 1 212 ? 1.008 -2.49 -22.109 1 90.56 212 SER B C 1
ATOM 3710 O O . SER B 1 212 ? 0.415 -3.002 -21.156 1 90.56 212 SER B O 1
ATOM 3712 N N . ASN B 1 213 ? 0.407 -2.02 -23.188 1 88.38 213 ASN B N 1
ATOM 3713 C CA . ASN B 1 213 ? -1.039 -2.137 -23.344 1 88.38 213 ASN B CA 1
ATOM 3714 C C . ASN B 1 213 ? -1.475 -3.596 -23.453 1 88.38 213 ASN B C 1
ATOM 3716 O O . ASN B 1 213 ? -2.607 -3.938 -23.109 1 88.38 213 ASN B O 1
ATOM 3720 N N . ILE B 1 214 ? -0.569 -4.426 -23.906 1 94.38 214 ILE B N 1
ATOM 3721 C CA . ILE B 1 214 ? -0.872 -5.848 -24.047 1 94.38 214 ILE B CA 1
ATOM 3722 C C . ILE B 1 214 ? -1.141 -6.457 -22.672 1 94.38 214 ILE B C 1
ATOM 3724 O O . ILE B 1 214 ? -2.047 -7.277 -22.516 1 94.38 214 ILE B O 1
ATOM 3728 N N . ILE B 1 215 ? -0.358 -6.027 -21.656 1 94.5 215 ILE B N 1
ATOM 3729 C CA . ILE B 1 215 ? -0.562 -6.508 -20.297 1 94.5 215 ILE B CA 1
ATOM 3730 C C . ILE B 1 215 ? -1.958 -6.113 -19.812 1 94.5 215 ILE B C 1
ATOM 3732 O O . ILE B 1 215 ? -2.699 -6.953 -19.297 1 94.5 215 ILE B O 1
ATOM 3736 N N . THR B 1 216 ? -2.299 -4.848 -20.031 1 88.62 216 THR B N 1
ATOM 3737 C CA . THR B 1 216 ? -3.594 -4.328 -19.609 1 88.62 216 THR B CA 1
ATOM 3738 C C . THR B 1 216 ? -4.73 -5.078 -20.297 1 88.62 216 THR B C 1
ATOM 3740 O O . THR B 1 216 ? -5.707 -5.465 -19.641 1 88.62 216 THR B O 1
ATOM 3743 N N . LYS B 1 217 ? -4.629 -5.297 -21.562 1 90.94 217 LYS B N 1
ATOM 3744 C CA . LYS B 1 217 ? -5.656 -5.996 -22.328 1 90.94 217 LYS B CA 1
ATOM 3745 C C . LYS B 1 217 ? -5.812 -7.438 -21.844 1 90.94 217 LYS B C 1
ATOM 3747 O O . LYS B 1 217 ? -6.93 -7.941 -21.734 1 90.94 217 LYS B O 1
ATOM 3752 N N . ALA B 1 218 ? -4.695 -8.078 -21.562 1 95 218 ALA B N 1
ATOM 3753 C CA . ALA B 1 218 ? -4.742 -9.445 -21.047 1 95 218 ALA B CA 1
ATOM 3754 C C . ALA B 1 218 ? -5.477 -9.492 -19.703 1 95 218 ALA B C 1
ATOM 3756 O O . ALA B 1 218 ? -6.34 -10.352 -19.5 1 95 218 ALA B O 1
ATOM 3757 N N . GLU B 1 219 ? -5.141 -8.539 -18.812 1 90.94 219 GLU B N 1
ATOM 3758 C CA . GLU B 1 219 ? -5.762 -8.477 -17.5 1 90.94 219 GLU B CA 1
ATOM 3759 C C . GLU B 1 219 ? -7.266 -8.25 -17.594 1 90.94 219 GLU B C 1
ATOM 3761 O O . GLU B 1 219 ? -8.039 -8.836 -16.844 1 90.94 219 GLU B O 1
ATOM 3766 N N . LEU B 1 220 ? -7.652 -7.43 -18.531 1 86.62 220 LEU B N 1
ATOM 3767 C CA . LEU B 1 220 ? -9.07 -7.133 -18.719 1 86.62 220 LEU B CA 1
ATOM 3768 C C . LEU B 1 220 ? -9.828 -8.375 -19.172 1 86.62 220 LEU B C 1
ATOM 3770 O O . LEU B 1 220 ? -11.039 -8.484 -18.953 1 86.62 220 LEU B O 1
ATOM 3774 N N . ARG B 1 221 ? -9.125 -9.336 -19.734 1 91.69 221 ARG B N 1
ATOM 3775 C CA . ARG B 1 221 ? -9.727 -10.586 -20.203 1 91.69 221 ARG B CA 1
ATOM 3776 C C . ARG B 1 221 ? -9.508 -11.703 -19.188 1 91.69 221 ARG B C 1
ATOM 3778 O O . ARG B 1 221 ? -9.82 -12.867 -19.469 1 91.69 221 ARG B O 1
ATOM 3785 N N . LYS B 1 222 ? -8.883 -11.352 -18.078 1 94.19 222 LYS B N 1
ATOM 3786 C CA . LYS B 1 222 ? -8.555 -12.305 -17.031 1 94.19 222 LYS B CA 1
ATOM 3787 C C . LYS B 1 222 ? -7.641 -13.406 -17.547 1 94.19 222 LYS B C 1
ATOM 3789 O O . LYS B 1 222 ? -7.84 -14.586 -17.234 1 94.19 222 LYS B O 1
ATOM 3794 N N . GLN B 1 223 ? -6.711 -12.945 -18.391 1 97.81 223 GLN B N 1
ATOM 3795 C CA . GLN B 1 223 ? -5.703 -13.852 -18.938 1 97.81 223 GLN B CA 1
ATOM 3796 C C . GLN B 1 223 ? -4.293 -13.359 -18.641 1 97.81 223 GLN B C 1
ATOM 3798 O O . GLN B 1 223 ? -4.086 -12.172 -18.391 1 97.81 223 GLN B O 1
ATOM 3803 N N . THR B 1 224 ? -3.365 -14.305 -18.594 1 98.38 224 THR B N 1
ATOM 3804 C CA . THR B 1 224 ? -1.968 -13.883 -18.578 1 98.38 224 THR B CA 1
ATOM 3805 C C . THR B 1 224 ? -1.551 -13.352 -19.953 1 98.38 224 THR B C 1
ATOM 3807 O O . THR B 1 224 ? -2.182 -13.664 -20.953 1 98.38 224 THR B O 1
ATOM 3810 N N . THR B 1 225 ? -0.533 -12.57 -19.922 1 98.38 225 THR B N 1
ATOM 3811 C CA . THR B 1 225 ? 0.034 -12.102 -21.188 1 98.38 225 THR B CA 1
ATOM 3812 C C . THR B 1 225 ? 0.542 -13.281 -22.016 1 98.38 225 THR B C 1
ATOM 3814 O O . THR B 1 225 ? 0.411 -13.281 -23.234 1 98.38 225 THR B O 1
ATOM 3817 N N . ILE B 1 226 ? 1.078 -14.273 -21.375 1 98.69 226 ILE B N 1
ATOM 3818 C CA . ILE B 1 226 ? 1.569 -15.484 -22.031 1 98.69 226 ILE B CA 1
ATOM 3819 C C . ILE B 1 226 ? 0.434 -16.156 -22.797 1 98.69 226 ILE B C 1
ATOM 3821 O O . ILE B 1 226 ? 0.644 -16.672 -23.906 1 98.69 226 ILE B O 1
ATOM 3825 N N . GLU B 1 227 ? -0.691 -16.172 -22.234 1 98.5 227 GLU B N 1
ATOM 3826 C CA . GLU B 1 227 ? -1.875 -16.75 -22.859 1 98.5 227 GLU B CA 1
ATOM 3827 C C . GLU B 1 227 ? -2.451 -15.844 -23.938 1 98.5 227 GLU B C 1
ATOM 3829 O O . GLU B 1 227 ? -2.734 -16.281 -25.047 1 98.5 227 GLU B O 1
ATOM 3834 N N . TYR B 1 228 ? -2.609 -14.57 -23.656 1 98.12 228 TYR B N 1
ATOM 3835 C CA . TYR B 1 228 ? -3.311 -13.602 -24.484 1 98.12 228 TYR B CA 1
ATOM 3836 C C . TYR B 1 228 ? -2.506 -13.273 -25.75 1 98.12 228 TYR B C 1
ATOM 3838 O O . TYR B 1 228 ? -3.066 -13.156 -26.844 1 98.12 228 TYR B O 1
ATOM 3846 N N . ALA B 1 229 ? -1.25 -13.102 -25.594 1 98.44 229 ALA B N 1
ATOM 3847 C CA . ALA B 1 229 ? -0.367 -12.703 -26.672 1 98.44 229 ALA B CA 1
ATOM 3848 C C . ALA B 1 229 ? 0.967 -13.438 -26.609 1 98.44 229 ALA B C 1
ATOM 3850 O O . ALA B 1 229 ? 2.02 -12.812 -26.453 1 98.44 229 ALA B O 1
ATOM 3851 N N . PRO B 1 230 ? 0.894 -14.719 -26.859 1 98.38 230 PRO B N 1
ATOM 3852 C CA . PRO B 1 230 ? 2.066 -15.57 -26.656 1 98.38 230 PRO B CA 1
ATOM 3853 C C . PRO B 1 230 ? 3.256 -15.164 -27.516 1 98.38 230 PRO B C 1
ATOM 3855 O O . PRO B 1 230 ? 4.406 -15.391 -27.141 1 98.38 230 PRO B O 1
ATOM 3858 N N . ASP B 1 231 ? 3.061 -14.445 -28.609 1 98.31 231 ASP B N 1
ATOM 3859 C CA . ASP B 1 231 ? 4.152 -14.141 -29.531 1 98.31 231 ASP B CA 1
ATOM 3860 C C . ASP B 1 231 ? 4.621 -12.695 -29.375 1 98.31 231 ASP B C 1
ATOM 3862 O O . ASP B 1 231 ? 5.469 -12.227 -30.125 1 98.31 231 ASP B O 1
ATOM 3866 N N . SER B 1 232 ? 4.156 -12.031 -28.344 1 98.12 232 SER B N 1
ATOM 3867 C CA . SER B 1 232 ? 4.496 -10.625 -28.156 1 98.12 232 SER B CA 1
ATOM 3868 C C . SER B 1 232 ? 5.855 -10.484 -27.469 1 98.12 232 SER B C 1
ATOM 3870 O O . SER B 1 232 ? 6.328 -11.406 -26.812 1 98.12 232 SER B O 1
ATOM 3872 N N . GLU B 1 233 ? 6.465 -9.312 -27.688 1 97.5 233 GLU B N 1
ATOM 3873 C CA . GLU B 1 233 ? 7.73 -8.992 -27.047 1 97.5 233 GLU B CA 1
ATOM 3874 C C . GLU B 1 233 ? 7.586 -9.016 -25.516 1 97.5 233 GLU B C 1
ATOM 3876 O O . GLU B 1 233 ? 8.492 -9.469 -24.812 1 97.5 233 GLU B O 1
ATOM 3881 N N . ILE B 1 234 ? 6.477 -8.602 -25.062 1 97.5 234 ILE B N 1
ATOM 3882 C CA . ILE B 1 234 ? 6.246 -8.531 -23.625 1 97.5 234 ILE B CA 1
ATOM 3883 C C . ILE B 1 234 ? 6.125 -9.945 -23.047 1 97.5 234 ILE B C 1
ATOM 3885 O O . ILE B 1 234 ? 6.566 -10.203 -21.922 1 97.5 234 ILE B O 1
ATOM 3889 N N . ALA B 1 235 ? 5.492 -10.844 -23.797 1 98.44 235 ALA B N 1
ATOM 3890 C CA . ALA B 1 235 ? 5.449 -12.234 -23.375 1 98.44 235 ALA B CA 1
ATOM 3891 C C . ALA B 1 235 ? 6.855 -12.812 -23.219 1 98.44 235 ALA B C 1
ATOM 3893 O O . ALA B 1 235 ? 7.145 -13.523 -22.25 1 98.44 235 ALA B O 1
ATOM 3894 N N . ASN B 1 236 ? 7.684 -12.422 -24.141 1 98.5 236 ASN B N 1
ATOM 3895 C CA . ASN B 1 236 ? 9.062 -12.883 -24.078 1 98.5 236 ASN B CA 1
ATOM 3896 C C . ASN B 1 236 ? 9.805 -12.32 -22.875 1 98.5 236 ASN B C 1
ATOM 3898 O O . ASN B 1 236 ? 10.648 -13 -22.281 1 98.5 236 ASN B O 1
ATOM 3902 N N . LYS B 1 237 ? 9.531 -11.133 -22.516 1 98.06 237 LYS B N 1
ATOM 3903 C CA . LYS B 1 237 ? 10.141 -10.531 -21.328 1 98.06 237 LYS B CA 1
ATOM 3904 C C . LYS B 1 237 ? 9.758 -11.281 -20.062 1 98.06 237 LYS B C 1
ATOM 3906 O O . LYS B 1 237 ? 10.586 -11.461 -19.172 1 98.06 237 LYS B O 1
ATOM 3911 N N . PHE B 1 238 ? 8.523 -11.719 -20.016 1 98.56 238 PHE B N 1
ATOM 3912 C CA . PHE B 1 238 ? 8.094 -12.508 -18.859 1 98.56 238 PHE B CA 1
ATOM 3913 C C . PHE B 1 238 ? 8.797 -13.852 -18.828 1 98.56 238 PHE B C 1
ATOM 3915 O O . PHE B 1 238 ? 9.164 -14.344 -17.75 1 98.56 238 PHE B O 1
ATOM 3922 N N . ARG B 1 239 ? 8.977 -14.484 -20.016 1 98.69 239 ARG B N 1
ATOM 3923 C CA . ARG B 1 239 ? 9.703 -15.75 -20.094 1 98.69 239 ARG B CA 1
ATOM 3924 C C . ARG B 1 239 ? 11.141 -15.594 -19.625 1 98.69 239 ARG B C 1
ATOM 3926 O O . ARG B 1 239 ? 11.641 -16.422 -18.859 1 98.69 239 ARG B O 1
ATOM 3933 N N . G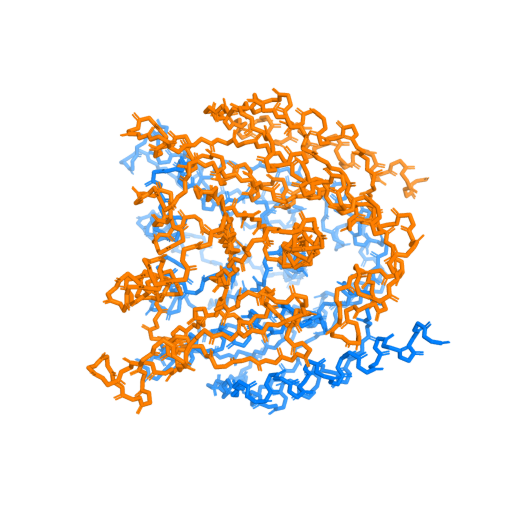LU B 1 240 ? 11.758 -14.492 -20.078 1 98.62 240 GLU B N 1
ATOM 3934 C CA . GLU B 1 240 ? 13.125 -14.203 -19.672 1 98.62 240 GLU B CA 1
ATOM 3935 C C . GLU B 1 240 ? 13.211 -14.008 -18.156 1 98.62 240 GLU B C 1
ATOM 3937 O O . GLU B 1 240 ? 14.125 -14.531 -17.516 1 98.62 240 GLU B O 1
ATOM 3942 N N . LEU B 1 241 ? 12.297 -13.281 -17.594 1 98.5 241 LEU B N 1
ATOM 3943 C CA . LEU B 1 241 ? 12.258 -13.039 -16.156 1 98.5 241 LEU B CA 1
ATOM 3944 C C . LEU B 1 241 ? 12.062 -14.336 -15.391 1 98.5 241 LEU B C 1
ATOM 3946 O O . LEU B 1 241 ? 12.766 -14.594 -14.406 1 98.5 241 LEU B O 1
ATOM 3950 N N . ALA B 1 242 ? 11.125 -15.172 -15.867 1 98.62 242 ALA B N 1
ATOM 3951 C CA . ALA B 1 242 ? 10.836 -16.438 -15.219 1 98.62 242 ALA B CA 1
ATOM 3952 C C . ALA B 1 242 ? 12.07 -17.344 -15.188 1 98.62 242 ALA B C 1
ATOM 3954 O O . ALA B 1 242 ? 12.398 -17.922 -14.156 1 98.62 242 ALA B O 1
ATOM 3955 N N . ASN B 1 243 ? 12.727 -17.375 -16.312 1 98.06 243 ASN B N 1
ATOM 3956 C CA . ASN B 1 243 ? 13.922 -18.203 -16.406 1 98.06 243 ASN B CA 1
ATOM 3957 C C . ASN B 1 243 ? 15.055 -17.672 -15.539 1 98.06 243 ASN B C 1
ATOM 3959 O O . ASN B 1 243 ? 15.773 -18.453 -14.906 1 98.06 243 ASN B O 1
ATOM 3963 N N . SER B 1 244 ? 15.211 -16.344 -15.539 1 98 244 SER B N 1
ATOM 3964 C CA . SER B 1 244 ? 16.25 -15.727 -14.727 1 98 244 SER B CA 1
ATOM 3965 C C . SER B 1 244 ? 16.062 -16.062 -13.25 1 98 244 SER B C 1
ATOM 3967 O O . SER B 1 244 ? 17.047 -16.344 -12.547 1 98 244 SER B O 1
ATOM 3969 N N . ILE B 1 245 ? 14.883 -16.078 -12.781 1 97.69 245 ILE B N 1
ATOM 3970 C CA . ILE B 1 245 ? 14.594 -16.344 -11.375 1 97.69 245 ILE B CA 1
ATOM 3971 C C . ILE B 1 245 ? 14.711 -17.828 -11.094 1 97.69 245 ILE B C 1
ATOM 3973 O O . ILE B 1 245 ? 15.297 -18.234 -10.086 1 97.69 245 ILE B O 1
ATOM 3977 N N . TYR B 1 246 ? 14.203 -18.641 -12.016 1 97.06 246 TYR B N 1
ATOM 3978 C CA . TYR B 1 246 ? 14.234 -20.094 -11.844 1 97.06 246 TYR B CA 1
ATOM 3979 C C . TYR B 1 246 ? 15.672 -20.594 -11.734 1 97.06 246 TYR B C 1
ATOM 3981 O O . TYR B 1 246 ? 15.961 -21.484 -10.938 1 97.06 246 TYR B O 1
ATOM 3989 N N . GLU B 1 247 ? 16.562 -19.984 -12.484 1 96.69 247 GLU B N 1
ATOM 3990 C CA . GLU B 1 247 ? 17.938 -20.469 -12.57 1 96.69 247 GLU B CA 1
ATOM 3991 C C . GLU B 1 247 ? 18.828 -19.734 -11.578 1 96.69 247 GLU B C 1
ATOM 3993 O O . GLU B 1 247 ? 20 -20.078 -11.422 1 96.69 247 GLU B O 1
ATOM 3998 N N . ASN B 1 248 ? 18.266 -18.75 -10.922 1 96.88 248 ASN B N 1
ATOM 3999 C CA . ASN B 1 248 ? 19.094 -17.875 -10.094 1 96.88 248 ASN B CA 1
ATOM 4000 C C . ASN B 1 248 ? 19.672 -18.641 -8.891 1 96.88 248 ASN B C 1
ATOM 4002 O O . ASN B 1 248 ? 18.938 -19.312 -8.172 1 96.88 248 ASN B O 1
ATOM 4006 N N . LYS B 1 249 ? 20.953 -18.469 -8.695 1 93.5 249 LYS B N 1
ATOM 4007 C CA . LYS B 1 249 ? 21.609 -19.062 -7.531 1 93.5 249 LYS B CA 1
ATOM 4008 C C . LYS B 1 249 ? 22.281 -17.984 -6.68 1 93.5 249 LYS B C 1
ATOM 4010 O O . LYS B 1 249 ? 22.828 -18.281 -5.613 1 93.5 249 LYS B O 1
ATOM 4015 N N . LYS B 1 250 ? 22.219 -16.797 -7.195 1 94.38 250 LYS B N 1
ATOM 4016 C CA . LYS B 1 250 ? 22.844 -15.68 -6.484 1 94.38 250 LYS B CA 1
ATOM 4017 C C . LYS B 1 250 ? 21.859 -14.977 -5.562 1 94.38 250 LYS B C 1
ATOM 4019 O O . LYS B 1 250 ? 20.828 -14.469 -6.02 1 94.38 250 LYS B O 1
ATOM 4024 N N . THR B 1 251 ? 22.125 -15.008 -4.246 1 94.31 251 THR B N 1
ATOM 4025 C CA . THR B 1 251 ? 21.312 -14.312 -3.246 1 94.31 251 THR B CA 1
ATOM 4026 C C . THR B 1 251 ? 22.203 -13.523 -2.291 1 94.31 251 THR B C 1
ATOM 4028 O O . THR B 1 251 ? 23.406 -13.797 -2.174 1 94.31 251 THR B O 1
ATOM 4031 N N . THR B 1 252 ? 21.656 -12.492 -1.774 1 94.81 252 THR B N 1
ATOM 4032 C CA . THR B 1 252 ? 22.391 -11.672 -0.82 1 94.81 252 THR B CA 1
ATOM 4033 C C . THR B 1 252 ? 21.516 -11.32 0.381 1 94.81 252 THR B C 1
ATOM 4035 O O . THR B 1 252 ? 20.281 -11.336 0.288 1 94.81 252 THR B O 1
ATOM 4038 N N . ILE B 1 253 ? 22.188 -11.188 1.472 1 93.69 253 ILE B N 1
ATOM 4039 C CA . ILE B 1 253 ? 21.547 -10.438 2.543 1 93.69 253 ILE B CA 1
ATOM 4040 C C . ILE B 1 253 ? 21.609 -8.945 2.24 1 93.69 253 ILE B C 1
ATOM 4042 O O . ILE B 1 253 ? 22.688 -8.359 2.182 1 93.69 253 ILE B O 1
ATOM 4046 N N . PRO B 1 254 ? 20.5 -8.367 2.031 1 94.81 254 PRO B N 1
ATOM 4047 C CA . PRO B 1 254 ? 20.531 -6.977 1.568 1 94.81 254 PRO B CA 1
ATOM 4048 C C . PRO B 1 254 ? 21.031 -6.012 2.641 1 94.81 254 PRO B C 1
ATOM 4050 O O . PRO B 1 254 ? 20.969 -6.324 3.834 1 94.81 254 PRO B O 1
ATOM 4053 N N . THR B 1 255 ? 21.547 -4.93 2.186 1 94.81 255 THR B N 1
ATOM 4054 C CA . THR B 1 255 ? 21.906 -3.793 3.023 1 94.81 255 THR B CA 1
ATOM 4055 C C . THR B 1 255 ? 20.922 -2.65 2.844 1 94.81 255 THR B C 1
ATOM 4057 O O . THR B 1 255 ? 21.125 -1.773 2 1 94.81 255 THR B O 1
ATOM 4060 N N . PRO B 1 256 ? 19.844 -2.701 3.619 1 92.19 256 PRO B N 1
ATOM 4061 C CA . PRO B 1 256 ? 18.844 -1.648 3.436 1 92.19 256 PRO B CA 1
ATOM 4062 C C . PRO B 1 256 ? 19.453 -0.245 3.502 1 92.19 256 PRO B C 1
ATOM 4064 O O . PRO B 1 256 ? 20.359 0.005 4.297 1 92.19 256 PRO B O 1
ATOM 4067 N N . LEU B 1 257 ? 18.938 0.628 2.67 1 92.75 257 LEU B N 1
ATOM 4068 C CA . LEU B 1 257 ? 19.375 2.018 2.68 1 92.75 257 LEU B CA 1
ATOM 4069 C C . LEU B 1 257 ? 19 2.699 3.992 1 92.75 257 LEU B C 1
ATOM 4071 O O . LEU B 1 257 ? 17.938 2.424 4.559 1 92.75 257 LEU B O 1
ATOM 4075 N N . SER B 1 258 ? 19.891 3.566 4.418 1 87.31 258 SER B N 1
ATOM 4076 C CA . SER B 1 258 ? 19.547 4.434 5.543 1 87.31 258 SER B CA 1
ATOM 4077 C C . SER B 1 258 ? 18.469 5.441 5.164 1 87.31 258 SER B C 1
ATOM 4079 O O . SER B 1 258 ? 18.125 5.582 3.988 1 87.31 258 SER B O 1
ATOM 4081 N N . GLU B 1 259 ? 17.953 6.09 6.16 1 81.69 259 GLU B N 1
ATOM 4082 C CA . GLU B 1 259 ? 16.984 7.148 5.891 1 81.69 259 GLU B CA 1
ATOM 4083 C C . GLU B 1 259 ? 17.562 8.219 4.98 1 81.69 259 GLU B C 1
ATOM 4085 O O . GLU B 1 259 ? 16.891 8.711 4.07 1 81.69 259 GLU B O 1
ATOM 4090 N N . GLN B 1 260 ? 18.766 8.57 5.297 1 83.56 260 GLN B N 1
ATOM 4091 C CA . GLN B 1 260 ? 19.453 9.555 4.469 1 83.56 260 GLN B CA 1
ATOM 4092 C C . GLN B 1 260 ? 19.609 9.055 3.037 1 83.56 260 GLN B C 1
ATOM 4094 O O . GLN B 1 260 ? 19.438 9.82 2.084 1 83.56 260 GLN B O 1
ATOM 4099 N N . GLY B 1 261 ? 19.984 7.77 2.906 1 88 261 GLY B N 1
ATOM 4100 C CA . GLY B 1 261 ? 20.109 7.18 1.582 1 88 261 GLY B CA 1
ATOM 4101 C C . GLY B 1 261 ? 18.812 7.195 0.801 1 88 261 GLY B C 1
ATOM 4102 O O . GLY B 1 261 ? 18.797 7.496 -0.395 1 88 261 GLY B O 1
ATOM 4103 N N . LEU B 1 262 ? 17.719 6.91 1.459 1 89.06 262 LEU B N 1
ATOM 4104 C CA . LEU B 1 262 ? 16.391 6.934 0.835 1 89.06 262 LEU B CA 1
ATOM 4105 C C . LEU B 1 262 ? 16.016 8.352 0.428 1 89.06 262 LEU B C 1
ATOM 4107 O O . LEU B 1 262 ? 15.445 8.562 -0.646 1 89.06 262 LEU B O 1
ATOM 4111 N N . ASP B 1 263 ? 16.359 9.266 1.296 1 85.44 263 ASP B N 1
ATOM 4112 C CA . ASP B 1 263 ? 16.078 10.664 1.004 1 85.44 263 ASP B CA 1
ATOM 4113 C C . ASP B 1 263 ? 16.828 11.133 -0.241 1 85.44 263 ASP B C 1
ATOM 4115 O O . ASP B 1 263 ? 16.266 11.844 -1.082 1 85.44 263 ASP B O 1
ATOM 4119 N N . GLU B 1 264 ? 18.047 10.727 -0.323 1 88.94 264 GLU B N 1
ATOM 4120 C CA . GLU B 1 264 ? 18.859 11.109 -1.475 1 88.94 264 GLU B CA 1
ATOM 4121 C C . GLU B 1 264 ? 18.297 10.523 -2.766 1 88.94 264 GLU B C 1
ATOM 4123 O O . GLU B 1 264 ? 18.25 11.203 -3.791 1 88.94 264 GLU B O 1
ATOM 4128 N N . LEU B 1 265 ? 17.891 9.312 -2.68 1 89.69 265 LEU B N 1
ATOM 4129 C CA . LEU B 1 265 ? 17.297 8.672 -3.846 1 89.69 265 LEU B CA 1
ATOM 4130 C C . LEU B 1 265 ? 15.992 9.359 -4.238 1 89.69 265 LEU B C 1
ATOM 4132 O O . LEU B 1 265 ? 15.75 9.602 -5.422 1 89.69 265 LEU B O 1
ATOM 4136 N N . THR B 1 266 ? 15.188 9.688 -3.293 1 85.75 266 THR B N 1
ATOM 4137 C CA . THR B 1 266 ? 13.922 10.359 -3.523 1 85.75 266 THR B CA 1
ATOM 4138 C C . THR B 1 266 ? 14.141 11.727 -4.16 1 85.75 266 THR B C 1
ATOM 4140 O O . THR B 1 266 ? 13.414 12.125 -5.07 1 85.75 266 THR B O 1
ATOM 4143 N N . GLU B 1 267 ? 15.109 12.414 -3.646 1 84.62 267 GLU B N 1
ATOM 4144 C CA . GLU B 1 267 ? 15.438 13.727 -4.207 1 84.62 267 GLU B CA 1
ATOM 4145 C C . GLU B 1 267 ? 15.859 13.609 -5.664 1 84.62 267 GLU B C 1
ATOM 4147 O O . GLU B 1 267 ? 15.516 14.453 -6.488 1 84.62 267 GLU B O 1
ATOM 4152 N N . SER B 1 268 ? 16.656 12.555 -5.922 1 85.25 268 SER B N 1
ATOM 4153 C CA . SER B 1 268 ? 17.078 12.32 -7.301 1 85.25 268 SER B CA 1
ATOM 4154 C C . SER B 1 268 ? 15.875 12.062 -8.203 1 85.25 268 SER B C 1
ATOM 4156 O O . SER B 1 268 ? 15.836 12.516 -9.352 1 85.25 268 SER B O 1
ATOM 4158 N N . ILE B 1 269 ? 14.875 11.375 -7.699 1 84.56 269 ILE B N 1
ATOM 4159 C CA . ILE B 1 269 ? 13.656 11.078 -8.438 1 84.56 269 ILE B CA 1
ATOM 4160 C C . ILE B 1 269 ? 12.875 12.359 -8.688 1 84.56 269 ILE B C 1
ATOM 4162 O O . ILE B 1 269 ? 12.391 12.602 -9.797 1 84.56 269 ILE B O 1
ATOM 4166 N N . GLU B 1 270 ? 12.805 13.18 -7.664 1 81.62 270 GLU B N 1
ATOM 4167 C CA . GLU B 1 270 ? 12.07 14.438 -7.766 1 81.62 270 GLU B CA 1
ATOM 4168 C C . GLU B 1 270 ? 12.703 15.367 -8.797 1 81.62 270 GLU B C 1
ATOM 4170 O O . GLU B 1 270 ? 11.992 16.047 -9.539 1 81.62 270 GLU B O 1
ATOM 4175 N N . GLU B 1 271 ? 14.008 15.328 -8.773 1 82.88 271 GLU B N 1
ATOM 4176 C CA . GLU B 1 271 ? 14.711 16.141 -9.75 1 82.88 271 GLU B CA 1
ATOM 4177 C C . GLU B 1 271 ? 14.422 15.68 -11.172 1 82.88 271 GLU B C 1
ATOM 4179 O O . GLU B 1 271 ? 14.258 16.5 -12.078 1 82.88 271 GLU B O 1
ATOM 4184 N N . LEU B 1 272 ? 14.352 14.406 -11.352 1 78.88 272 LEU B N 1
ATOM 4185 C CA . LEU B 1 272 ? 14.055 13.844 -12.664 1 78.88 272 LEU B CA 1
ATOM 4186 C C . LEU B 1 272 ? 12.633 14.188 -13.094 1 78.88 272 LEU B C 1
ATOM 4188 O O . LEU B 1 272 ? 12.391 14.516 -14.25 1 78.88 272 LEU B O 1
ATOM 4192 N N . VAL B 1 273 ? 11.703 14.102 -12.156 1 75 273 VAL B N 1
ATOM 4193 C CA . VAL B 1 273 ? 10.312 14.43 -12.43 1 75 273 VAL B CA 1
ATOM 4194 C C . VAL B 1 273 ? 10.188 15.914 -12.766 1 75 273 VAL B C 1
ATOM 4196 O O . VAL B 1 273 ? 9.477 16.297 -13.703 1 75 273 VAL B O 1
ATOM 4199 N N . ARG B 1 274 ? 10.883 16.734 -11.93 1 77 274 ARG B N 1
ATOM 4200 C CA . ARG B 1 274 ? 10.852 18.172 -12.148 1 77 274 ARG B CA 1
ATOM 4201 C C . ARG B 1 274 ? 11.32 18.516 -13.555 1 77 274 ARG B C 1
ATOM 4203 O O . ARG B 1 274 ? 10.711 19.359 -14.227 1 77 274 ARG B O 1
ATOM 4210 N N . ARG B 1 275 ? 12.383 17.922 -14.055 1 76.38 275 ARG B N 1
ATOM 4211 C CA . ARG B 1 275 ? 12.945 18.188 -15.375 1 76.38 275 ARG B CA 1
ATOM 4212 C C . ARG B 1 275 ? 11.961 17.812 -16.469 1 76.38 275 ARG B C 1
ATOM 4214 O O . ARG B 1 275 ? 11.945 18.438 -17.531 1 76.38 275 ARG B O 1
ATOM 4221 N N . LYS B 1 276 ? 11.094 16.797 -16.141 1 69.56 276 LYS B N 1
ATOM 4222 C CA . LYS B 1 276 ? 10.109 16.359 -17.125 1 69.56 276 LYS B CA 1
ATOM 4223 C C . LYS B 1 276 ? 8.945 17.344 -17.219 1 69.56 276 LYS B C 1
ATOM 4225 O O . LYS B 1 276 ? 8.305 17.438 -18.266 1 69.56 276 LYS B O 1
ATOM 4230 N N . TYR B 1 277 ? 8.641 18.016 -16.125 1 63.09 277 TYR B N 1
ATOM 4231 C CA . TYR B 1 277 ? 7.496 18.922 -16.078 1 63.09 277 TYR B CA 1
ATOM 4232 C C . TYR B 1 277 ? 7.93 20.359 -16.375 1 63.09 277 TYR B C 1
ATOM 4234 O O . TYR B 1 277 ? 7.09 21.25 -16.562 1 63.09 277 TYR B O 1
ATOM 4242 N N . GLU B 1 278 ? 9.094 20.594 -16.203 1 63.25 278 GLU B N 1
ATOM 4243 C CA . GLU B 1 278 ? 9.594 21.906 -16.625 1 63.25 278 GLU B CA 1
ATOM 4244 C C . GLU B 1 278 ? 9.844 21.938 -18.125 1 63.25 278 GLU B C 1
ATOM 4246 O O . GLU B 1 278 ? 10.18 20.906 -18.734 1 63.25 278 GLU B O 1
#

Sequence (556 aa):
MRKFCIYGKGGIGKSTNVGNMAAALAEDGKKVLVVGCDPKADSTRTLMHGKINTVLDTFRDKGPEYMKIEDIVYEGFNGVYCVESGGPEPGVGCAGRGVITAVDMLDRLGVYDQLKPDVVIYDILGDVVCGGFAMPLQKKLAEDVYIVTTCDPMAIYAANNICKGIKRYGNRGKIALGGIIYNGRSVVDEPEIIDKFVEGINSQVMGKVPMSNIITKAELRKQTTIEYAPDSEIANKFRELANSIYENKKTTIPTPLSEQGLDELTESIEELVRRKYEMRKFCIYGKGGIGKSTNVGNMAAALAEDGKKVLVVGCDPKADSTRTLMHGKINTVLDTFRDKGPEYMKIEDIVYEGFNGVYCVESGGPEPGVGCAGRGVITAVDMLDRLGVYDQLKPDVVIYDILGDVVCGGFAMPLQKKLAEDVYIVTTCDPMAIYAANNICKGIKRYGNRGKIALGGIIYNGRSVVDEPEIIDKFVEGINSQVMGKVPMSNIITKAELRKQTTIEYAPDSEIANKFRELANSIYENKKTTIPTPLSEQGLDELTESIEELVRRKYE

InterPro domains:
  IPR000392 NifH/frxC family [PF00142] (2-270)
  IPR000392 NifH/frxC family [PIRSF000363] (1-271)
  IPR000392 NifH/frxC family [PS51026] (1-272)
  IPR000392 NifH/frxC family [PTHR42864] (1-269)
  IPR005977 Nitrogenase iron protein NifH [MF_00533] (1-273)
  IPR005977 Nitrogenase iron protein NifH [TIGR01287] (2-271)
  IPR027417 P-loop containing nucleoside triphosphate hydrolase [G3DSA:3.40.50.300] (1-277)
  IPR027417 P-loop containing nucleoside triphosphate hydrolase [SSF52540] (3-260)
  IPR030655 NifH/chlL conserved site [PS00692] (123-136)
  IPR030655 NifH/chlL conserved site [PS00746] (84-96)

Radius of gyration: 22.84 Å; Cα contacts (8 Å, |Δi|>4): 1211; chains: 2; bounding box: 47×67×60 Å

Organism: Methanococcus voltae (NCBI:txid2188)

Nearest PDB structures (foldseek):
  8q5w-assembly3_F  TM=9.698E-01  e=2.957E-34  Methanocaldococcus infernus ME
  6q93-assembly3_E  TM=9.701E-01  e=9.562E-34  Azotobacter vinelandii DJ
  8q5v-assembly1_B  TM=9.693E-01  e=2.022E-32  Methanothermococcus thermolithotrophicus DSM 2095
  8q5x-assembly2_D  TM=9.665E-01  e=4.876E-32  Methanococcus maripaludis S2
  7qqa-assembly2_C  TM=9.605E-01  e=1.487E-31  Azotobacter vinelandii

Solvent-accessible surface area (backbone atoms only — not comparable to full-atom values): 27554 Å² total; per-residue (Å²): 110,50,43,34,32,39,31,20,32,79,88,65,49,53,42,60,50,50,36,25,24,46,45,37,41,23,74,72,71,42,44,30,35,38,39,18,43,33,50,83,42,59,37,48,20,35,40,55,58,40,80,74,60,21,36,46,55,46,36,70,77,59,30,78,89,64,64,52,64,80,64,33,51,42,75,27,53,80,61,29,31,34,33,24,18,21,41,42,61,71,53,78,43,49,53,22,50,30,34,49,52,31,53,50,48,40,59,74,68,35,48,63,76,72,66,56,41,44,31,38,42,34,43,39,53,24,72,51,72,43,73,25,47,31,37,49,54,67,69,45,72,26,51,31,34,33,36,38,33,38,58,44,61,66,31,43,48,29,43,37,45,46,29,23,39,41,35,57,38,20,77,77,46,74,28,23,39,45,24,32,35,40,32,37,77,43,97,56,76,51,68,64,57,50,51,52,49,30,58,59,23,51,55,39,76,58,37,67,46,70,67,52,69,62,52,53,55,13,53,74,66,26,28,26,35,48,73,66,38,59,86,37,73,66,27,49,43,35,37,52,33,33,49,45,58,72,67,52,82,64,63,27,71,37,41,50,63,49,72,66,54,49,48,52,52,40,50,53,47,48,52,54,52,46,64,71,74,102,108,48,42,34,34,38,30,21,32,80,87,63,48,53,41,61,49,49,36,25,23,46,44,36,42,21,73,71,69,41,45,32,34,38,39,19,43,31,50,83,41,58,38,48,21,34,40,54,60,39,82,74,62,20,36,46,56,45,37,70,75,59,29,77,89,64,64,52,64,79,64,33,50,41,75,29,52,80,62,28,31,35,32,26,18,21,40,43,61,71,53,77,44,50,55,23,50,30,35,48,50,31,54,51,48,42,58,73,68,34,48,62,76,70,66,57,42,46,32,37,41,36,42,39,55,24,72,53,72,41,73,26,48,31,37,50,55,69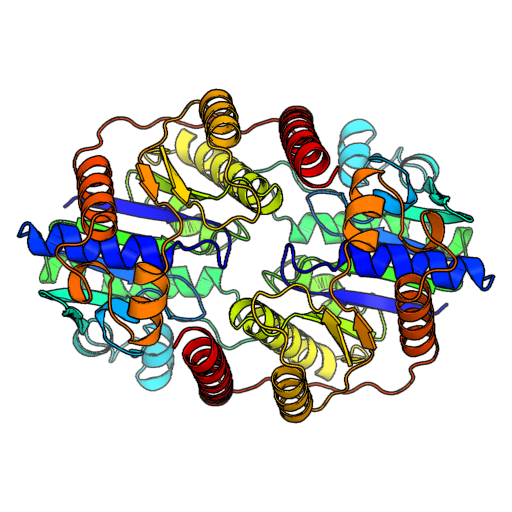,68,45,73,26,51,32,33,33,34,38,33,39,63,44,59,68,32,45,50,29,43,39,44,45,30,23,39,43,35,56,38,20,79,76,46,74,30,25,38,46,23,32,36,40,33,36,78,41,99,57,76,50,68,65,58,49,51,53,49,30,59,60,21,51,56,38,77,57,38,68,46,70,66,51,70,62,50,53,55,13,52,78,67,26,28,26,35,48,72,66,39,60,86,37,71,67,28,48,43,34,37,52,33,30,50,43,58,72,69,54,81,64,62,27,70,38,40,50,65,51,71,67,52,48,49,51,52,42,49,54,49,49,52,54,51,48,61,69,74,94

Secondary structure (DSSP, 8-state):
-EEEEEEE-TTSSHHHHHHHHHHHHHHTT--EEEEE--TT--TTHHHHTS----HHHHHHHH-TTT--GGGT-EE-GGG-EEEE-----TTT--HHHHHHHHHHHHHHTTHHHHH--SEEEEE---S--SGGGGHHHHTTSSSEEEEEE-SSHHHHHHHHHHHHHHHHHHTTSS-EEEEEEEE--SSS--HHHHHHHHHHTT--EEEEE---HHHHHHHHTT--HHHH-TTSHHHHHHHHHHHHHHT----B---PPPHHHHHHHHHHHHHHHHHHH-/-EEEEEEE-TTSSHHHHHHHHHHHHHHTT--EEEEE--TT--TTHHHHTS----HHHHHHHH-TTT--GGGT-EE-GGG-EEEE-----TTT--HHHHHHHHHHHHHHTTHHHHH--SEEEEE---S--SGGGGHHHHTTSSSEEEEEE-SSHHHHHHHHHHHHHHHHHHTTSS-EEEEEEEE--SSS--HHHHHHHHHHTT--EEEEE---HHHHHHHHTT--HHHH-TTSHHHHHHHHHHHHHHT----B---PPPHHHHHHHHHHHHHHHHHHH-

pLDDT: mean 89.71, std 10.39, range [50.28, 98.88]

=== Feature glossary ===
Key to the feature types in this record:

— What the protein is —

Primary structure: the covalent order of the twenty standard amino acids along the backbone. Two proteins with the same sequence will (almost always) fold to the same structu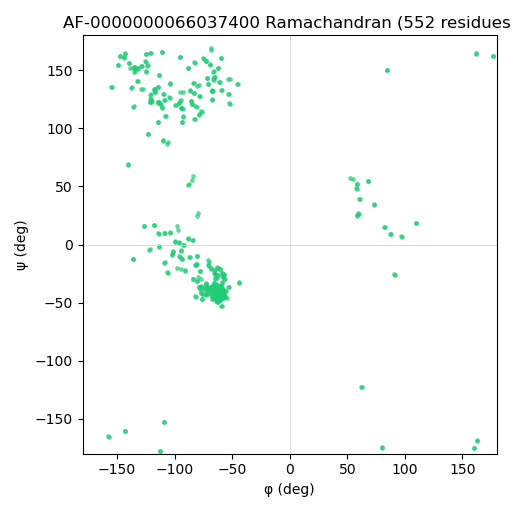re; two with 30% identity often share a fold but not the details.

Database cross-references. InterPro integrates a dozen domain/family signature databases into unified entries with residue-range hits. GO terms attach function/process/location labels with evidence codes. CATH codes position the fold in a four-level structural taxonomy. Organism is the NCBI-taxonomy species name.

— Where its atoms are —

The mmCIF block holds the 3D Cartesian coordinates of each backbone atom (N, Cα, C, O) in ångströms. mmCIF is the PDB's canonical archive format — a tagged-loop text representation of the atomic model.

Six rendered views show the 3D structure from the faces of a cube — i.e. along ±x, ±y, ±z. Rendering representation is drawn randomly per protein from cartoon (secondary-structure ribbons), sticks (backbone bonds), or molecular surface; coloring is either N→C rainbow (blue at the N-terminus through red at the C-terminus) or one color per chain.

— Local backbone conformation —

DSSP 8-state secondary structure assigns each residue one of H (α-helix), G (3₁₀-helix), I (π-helix), E (extended β-strand), B (isolated β-bridge), T (hydrogen-bonded turn), S (bend), or '-' (coil). The assignment is computed from backbone hydrogen-bond geometry via the Kabsch–Sander algorithm.

P-SEA three-state annotation labels each residue as helix, strand, or coil based purely on the geometry of the Cα trace. It serves as a fallback when the full backbone (and thus DSSP) is unavailable.

The φ/ψ torsion pair specifies the backbone conformation at each residue. φ rotates about the N–Cα bond, ψ about the Cα–C bond. Steric clashes forbid most of the (φ, ψ) plane — the allowed regions (α-helix basin, β-sheet basin, left-handed helix) are the Ramachandran-allowed regions.

— Global shape and packing —

The geometric summary reports three shape descriptors. Rg (radius of gyration) measures how spread out the Cα atoms are about their centre of mass; compact globular proteins have small Rg, elongated or unfolded ones large. Cα contacts (<8 Å, |i−j|>4) count long-range residue pairs in spatial proximity — high for tightly packed folds, near zero for rods or random coil. The bounding-box extents give the protein's footprint along x, y, z in Å.

Accessible surface area quantifies burial. A residue with SASA near zero is packed into the hydrophobic core; one with SASA >100 Å² sits on the surface. Computed here via the Shrake–Rupley numerical algorithm with a 1.4 Å probe.

Plot images: a contact map (which residues are close in 3D, as an N×N binary image), a Ramachandran scatter (backbone torsion angles, revealing secondary-structure composition at a glance), and — for AlphaFold structures — a PAE heatmap (pairwise prediction confidence).

— Structural neighborhood —

The Foldseek 3Di string encodes local tertiary geometry as a 20-letter alphabet — one character per residue — derived from the relative positions of nearby Cα atoms. Unlike the amino-acid sequence, 3Di is a direct function of the 3D structure, so two proteins with the same fold have similar 3Di strings even at low sequence identity.

Nearest PDB neighbors are the top structural matches found by Foldseek when searching this structure against the entire Protein Data Bank. Each hit reports a TM-score (0 to 1; >0.5 almost always implies the same fold) and an E-value. These are *structural* homologs — they may share no detectable sequence similarity.

— Confidence and disorder —

For AlphaFold models, the B-factor field carries pLDDT — the model's own estimate of local accuracy on a 0–100 scale. Regions with pLDDT<50 should be treated as essentially unmodeled; they often correspond to intrinsically disordered segments.

B-factor (Debye–Waller factor) reflects atomic displacement in the crystal lattice. It is an experimental observable (units Å²), not a prediction; low values mean the atom is pinned down, high values mean it moves or is heterogeneous across the crystal.

Predicted aligned error is AlphaFold's pairwise confidence. Unlike pLDDT (per-residue), PAE is per-residue-pair and captures whether two parts of the structure are correctly placed relative to each other. Units are ångströms of expected positional error.